Protein AF-D0N748-F1 (afdb_monomer_lite)

Organism: Phytophthora infestans (strain T30-4) (NCBI:txid403677)

Sequence (462 aa):
MNTQAAPCIEEVLAAFIPILERDAMCCHGLYGYVELLKLLVPAGLTLEQVLFDVVNGLHQTMCTTSNSDRQVCAVSLTSYLSDVISADESSLLSAIIFRAGVPLYAAAEKDVCSSLASTSLASGLVSGASIPYYAASCCVSGLSKLLQSLDTVMTHLSGSLVAELFTLITGRQDAVTKFTSLYPVIESCAFEASCTNPNFTLSSNTSCNAISDAVSNKTRSPSNIACKLVTLCDSNNVCSDVCEAGTASVNSWAADAITFQHRLSYGETLCFTQLPATHNSVITQARGYGNRDQLFNSMLNASNAGSYMRTSNQFLSLTDQLNLGARFLELDVHYFGSALRDAHCSNLGVGEDSSVEWTSDLAGCLPSFSGIRAEEQRLHNESLAEISAWLARHPDDFITDALLELYTSVFGDRLFTPSDFDTAGSDWNRFTLEDLIRQGKQVVLVSGSEANSLMFYSRERS

Radius of gyration: 26.95 Å; chains: 1; bounding box: 70×48×79 Å

Secondary structure (DSSP, 8-state):
-TTTHHHHHHHHHHHHHHHHTTT-TTTHHHHHHHHHHHTT--TT--HHHHHHHHHHHHHHHHH-EETTT--BTHHHHHHHHHHH--TT---HHHHIIIIIIHHHHTB-GGGHHHHTTTTEEEBSSSTT-EEE----GGGHHHHHHHHHHHHHHHHHHHSS-HHHHHHHHTT-TT-SS-----HHHHHH---SS-EE--S--PPPP--PPPPPGGGGGTS---SS-B--EEEEE-TT--EEEEEPTT--B--HHHHHHHHHHHHHHHTSBTTT----EETTTT-BGGGTTTTTHHHHHHHS-TT-TT------SBSS-HHHHHHTT--EE---EEEETTEEEE-----B---SSS---B-HHHHSS-S--SSS-GGGSPBHHHHHHHHHHHHHH-TT--EEE---SHHHHHHGGGEE-HHHHHHTTS-GGGSBHHHHHHTT--EEE----THHHHHHHGGGG-

Structure (mmCIF, N/CA/C/O backbone):
data_AF-D0N748-F1
#
_entry.id   AF-D0N748-F1
#
loop_
_atom_site.group_PDB
_atom_site.id
_atom_site.type_symbol
_atom_site.label_atom_id
_atom_site.label_alt_id
_atom_site.label_comp_id
_atom_site.label_asym_id
_atom_site.label_entity_id
_atom_site.label_seq_id
_atom_site.pdbx_PDB_ins_code
_atom_site.Cartn_x
_atom_site.Cartn_y
_atom_site.Cartn_z
_atom_site.occupancy
_atom_site.B_iso_or_equiv
_atom_site.auth_seq_id
_atom_site.auth_comp_id
_atom_site.auth_asym_id
_atom_site.auth_atom_id
_atom_site.pdbx_PDB_model_num
ATOM 1 N N . MET A 1 1 ? 22.342 14.271 -26.234 1.00 61.91 1 MET A N 1
ATOM 2 C CA . MET A 1 1 ? 22.687 13.669 -24.929 1.00 61.91 1 MET A CA 1
ATOM 3 C C . MET A 1 1 ? 24.143 13.201 -24.826 1.00 61.91 1 MET A C 1
ATOM 5 O O . MET A 1 1 ? 24.790 13.586 -23.866 1.00 61.91 1 MET A O 1
ATOM 9 N N . ASN A 1 2 ? 24.691 12.461 -25.804 1.00 62.94 2 ASN A N 1
ATOM 10 C CA . ASN A 1 2 ? 26.018 11.808 -25.714 1.00 62.94 2 ASN A CA 1
ATOM 11 C C . ASN A 1 2 ? 27.242 12.696 -25.412 1.00 62.94 2 ASN A C 1
ATOM 13 O O . ASN A 1 2 ? 28.186 12.214 -24.805 1.00 62.94 2 ASN A O 1
ATOM 17 N N . THR A 1 3 ? 27.276 13.949 -25.865 1.00 66.31 3 THR A N 1
ATOM 18 C CA . THR A 1 3 ? 28.507 14.768 -25.841 1.00 66.31 3 THR A CA 1
ATOM 19 C C . THR A 1 3 ? 28.448 15.973 -24.910 1.00 66.31 3 THR A C 1
ATOM 21 O O . THR A 1 3 ? 29.458 16.641 -24.728 1.00 66.31 3 THR A O 1
ATOM 24 N N . GLN A 1 4 ? 27.272 16.293 -24.366 1.00 69.44 4 GLN A N 1
ATOM 25 C CA . GLN A 1 4 ? 27.060 17.510 -23.574 1.00 69.44 4 GLN A CA 1
ATOM 26 C C . GLN A 1 4 ? 26.187 17.228 -22.356 1.00 69.44 4 GLN A C 1
ATOM 28 O O . GLN A 1 4 ? 26.639 17.402 -21.234 1.00 69.44 4 GLN A O 1
ATOM 33 N N . ALA A 1 5 ? 24.957 16.749 -22.567 1.00 70.88 5 ALA A N 1
ATOM 34 C CA . ALA A 1 5 ? 24.002 16.583 -21.472 1.00 70.88 5 ALA A CA 1
ATOM 35 C C . ALA A 1 5 ? 24.444 15.525 -20.454 1.00 70.88 5 ALA A C 1
ATOM 37 O O . ALA A 1 5 ? 24.429 15.807 -19.267 1.00 70.88 5 ALA A O 1
ATOM 38 N N . ALA A 1 6 ? 24.864 14.338 -20.898 1.00 69.75 6 ALA A N 1
ATOM 39 C CA . ALA A 1 6 ? 25.212 13.267 -19.971 1.00 69.75 6 ALA A CA 1
ATOM 40 C C . ALA A 1 6 ? 26.496 13.573 -19.158 1.00 69.75 6 ALA A C 1
ATOM 42 O O . ALA A 1 6 ? 26.416 13.510 -17.936 1.00 69.75 6 ALA A O 1
ATOM 43 N N . PRO A 1 7 ? 27.615 14.042 -19.753 1.00 73.56 7 PRO A N 1
ATOM 44 C CA . PRO A 1 7 ? 28.766 14.507 -18.966 1.00 73.56 7 PRO A CA 1
ATOM 45 C C . PRO A 1 7 ? 28.426 15.652 -17.998 1.00 73.56 7 PRO A C 1
ATOM 47 O O . PRO A 1 7 ? 28.882 15.665 -16.862 1.00 73.56 7 PRO A O 1
ATOM 50 N N . CYS A 1 8 ? 27.571 16.591 -18.423 1.00 76.88 8 CYS A N 1
ATOM 51 C CA . CYS A 1 8 ? 27.106 17.680 -17.563 1.00 76.88 8 CYS A CA 1
ATOM 52 C C . CYS A 1 8 ? 26.287 17.159 -16.372 1.00 76.88 8 CYS A C 1
ATOM 54 O O . CYS A 1 8 ? 26.480 17.622 -15.256 1.00 76.88 8 CYS A O 1
ATOM 56 N N . ILE A 1 9 ? 25.400 16.180 -16.581 1.00 77.81 9 ILE A N 1
ATOM 57 C CA . ILE A 1 9 ? 24.611 15.563 -15.505 1.00 77.81 9 ILE A CA 1
ATOM 58 C C . ILE A 1 9 ? 25.523 14.873 -14.483 1.00 77.81 9 ILE A C 1
ATOM 60 O O . ILE A 1 9 ? 25.298 15.050 -13.288 1.00 77.81 9 ILE A O 1
ATOM 64 N N . GLU A 1 10 ? 26.546 14.137 -14.935 1.00 77.94 10 GLU A N 1
ATOM 65 C CA . GLU A 1 10 ? 27.517 13.469 -14.052 1.00 77.94 10 GLU A CA 1
ATOM 66 C C . GLU A 1 10 ? 28.219 14.480 -13.137 1.00 77.94 10 GLU A C 1
ATOM 68 O O . GLU A 1 10 ? 28.202 14.339 -11.916 1.00 77.94 10 GLU A O 1
ATOM 73 N N . GLU A 1 11 ? 28.763 15.555 -13.717 1.00 79.06 11 GLU A N 1
ATOM 74 C CA . GLU A 1 11 ? 29.470 16.592 -12.960 1.00 79.06 11 GLU A CA 1
ATOM 75 C C . GLU A 1 11 ? 28.532 17.400 -12.050 1.00 79.06 11 GLU A C 1
ATOM 77 O O . GLU A 1 11 ? 28.864 17.679 -10.894 1.00 79.06 11 GLU A O 1
ATOM 82 N N . VAL A 1 12 ? 27.351 17.783 -12.551 1.00 81.12 12 VAL A N 1
ATOM 83 C CA . VAL A 1 12 ? 26.401 18.624 -11.812 1.00 81.12 12 VAL A CA 1
ATOM 84 C C . VAL A 1 12 ? 25.802 17.866 -10.637 1.00 81.12 12 VAL A C 1
ATOM 86 O O . VAL A 1 12 ? 25.794 18.408 -9.536 1.00 81.12 12 VAL A O 1
ATOM 89 N N . LEU A 1 13 ? 25.315 16.635 -10.822 1.00 80.06 13 LEU A N 1
ATOM 90 C CA . LEU A 1 13 ? 24.681 15.890 -9.729 1.00 80.06 13 LEU A CA 1
ATOM 91 C C . LEU A 1 13 ? 25.681 15.573 -8.613 1.00 80.06 13 LEU A C 1
ATOM 93 O O . LEU A 1 13 ? 25.371 15.823 -7.445 1.00 80.06 13 LEU A O 1
ATOM 97 N N . ALA A 1 14 ? 26.895 15.138 -8.968 1.00 77.88 14 ALA A N 1
ATOM 98 C CA . ALA A 1 14 ? 27.955 14.858 -8.002 1.00 77.88 14 ALA A CA 1
ATOM 99 C C . ALA A 1 14 ? 28.361 16.105 -7.191 1.00 77.88 14 ALA A C 1
ATOM 101 O O . ALA A 1 14 ? 28.663 16.007 -6.001 1.00 77.88 14 ALA A O 1
ATOM 102 N N . ALA A 1 15 ? 28.340 17.296 -7.801 1.00 79.94 15 ALA A N 1
ATOM 103 C CA . ALA A 1 15 ? 28.639 18.547 -7.106 1.00 79.94 15 ALA A CA 1
ATOM 104 C C . ALA A 1 15 ? 27.453 19.088 -6.288 1.00 79.94 15 ALA A C 1
ATOM 106 O O . ALA A 1 15 ? 27.652 19.676 -5.223 1.00 79.94 15 ALA A O 1
ATOM 107 N N . PHE A 1 16 ? 26.223 18.925 -6.780 1.00 78.69 16 PHE A N 1
ATOM 108 C CA . PHE A 1 16 ? 25.043 19.596 -6.235 1.00 78.69 16 PHE A CA 1
ATOM 109 C C . PHE A 1 16 ? 24.430 18.850 -5.048 1.00 78.69 16 PHE A C 1
ATOM 111 O O . PHE A 1 16 ? 24.062 19.494 -4.064 1.00 78.69 16 PHE A O 1
ATOM 118 N N . ILE A 1 17 ? 24.378 17.511 -5.086 1.00 80.38 17 ILE A N 1
ATOM 119 C CA . ILE A 1 17 ? 23.810 16.699 -3.993 1.00 80.38 17 ILE A CA 1
ATOM 120 C C . ILE A 1 17 ? 24.489 17.023 -2.645 1.00 80.38 17 ILE A C 1
ATOM 122 O O . ILE A 1 17 ? 23.774 17.417 -1.720 1.00 80.38 17 ILE A O 1
ATOM 126 N N . PRO A 1 18 ? 25.835 17.012 -2.516 1.00 80.38 18 PRO A N 1
ATOM 127 C CA . PRO A 1 18 ? 26.490 17.306 -1.239 1.00 80.38 18 PRO A CA 1
ATOM 128 C C . PRO A 1 18 ? 26.273 18.740 -0.740 1.00 80.38 18 PRO A C 1
ATOM 130 O O . PRO A 1 18 ? 26.395 19.005 0.456 1.00 80.38 18 PRO A O 1
ATOM 133 N N . ILE A 1 19 ? 26.004 19.694 -1.639 1.00 78.94 19 ILE A N 1
ATOM 134 C CA . ILE A 1 19 ? 25.705 21.085 -1.267 1.00 78.94 19 ILE A CA 1
ATOM 135 C C . ILE A 1 19 ? 24.312 21.166 -0.650 1.00 78.94 19 ILE A C 1
ATOM 137 O O . ILE A 1 19 ? 24.148 21.809 0.387 1.00 78.94 19 ILE A O 1
ATOM 141 N N . LEU A 1 20 ? 23.329 20.507 -1.264 1.00 78.69 20 LEU A N 1
ATOM 142 C CA . LEU A 1 20 ? 21.960 20.487 -0.761 1.00 78.69 20 LEU A CA 1
ATOM 143 C C . LEU A 1 20 ? 21.868 19.768 0.586 1.00 78.69 20 LEU A C 1
ATOM 145 O O . LEU A 1 20 ? 21.202 20.265 1.488 1.00 78.69 20 LEU A O 1
ATOM 149 N N . GLU A 1 21 ? 22.601 18.668 0.767 1.00 76.38 21 GLU A N 1
ATOM 150 C CA . GLU A 1 21 ? 22.618 17.897 2.019 1.00 76.38 21 GLU A CA 1
ATOM 151 C C . GLU A 1 21 ? 23.160 18.662 3.233 1.00 76.38 21 GLU A C 1
ATOM 153 O O . GLU A 1 21 ? 22.876 18.285 4.369 1.00 76.38 21 GLU A O 1
ATOM 158 N N . ARG A 1 22 ? 23.909 19.752 3.025 1.00 76.62 22 ARG A N 1
ATOM 159 C CA . ARG A 1 22 ? 24.396 20.607 4.123 1.00 76.62 22 ARG A CA 1
ATOM 160 C C . ARG A 1 22 ? 23.299 21.447 4.776 1.00 76.62 22 ARG A C 1
ATOM 162 O O . ARG A 1 22 ? 23.602 22.128 5.752 1.00 76.62 22 ARG A O 1
ATOM 169 N N . ASP A 1 23 ? 22.082 21.436 4.225 1.00 70.69 23 ASP A N 1
ATOM 170 C CA . ASP A 1 23 ? 20.922 22.199 4.700 1.00 70.69 23 ASP A CA 1
ATOM 171 C C . ASP A 1 23 ? 21.267 23.669 5.010 1.00 70.69 23 ASP A C 1
ATOM 173 O O . ASP A 1 23 ? 20.939 24.241 6.051 1.00 70.69 23 ASP A O 1
ATOM 177 N N . ALA A 1 24 ? 22.028 24.292 4.104 1.00 72.06 24 ALA A N 1
ATOM 178 C CA . ALA A 1 24 ? 22.364 25.700 4.235 1.00 72.06 24 ALA A CA 1
ATOM 179 C C . ALA A 1 24 ? 21.082 26.541 4.145 1.00 72.06 24 ALA A C 1
ATOM 181 O O . ALA A 1 24 ? 20.224 26.294 3.300 1.00 72.06 24 ALA A O 1
ATOM 182 N N . MET A 1 25 ? 20.982 27.596 4.958 1.00 73.00 25 MET A N 1
ATOM 183 C CA . MET A 1 25 ? 19.776 28.432 5.068 1.00 73.00 25 MET A CA 1
ATOM 184 C C . MET A 1 25 ? 19.271 28.989 3.720 1.00 73.00 25 MET A C 1
ATOM 186 O O . MET A 1 25 ? 18.076 29.205 3.551 1.00 73.00 25 MET A O 1
ATOM 190 N N . CYS A 1 26 ? 20.158 29.196 2.739 1.00 77.44 26 CYS A N 1
ATOM 191 C CA . CYS A 1 26 ? 19.792 29.641 1.390 1.00 77.44 26 CYS A CA 1
ATOM 192 C C . CYS A 1 26 ? 19.121 28.562 0.517 1.00 77.44 26 CYS A C 1
ATOM 194 O O . CYS A 1 26 ? 18.510 28.905 -0.492 1.00 77.44 26 CYS A O 1
ATOM 196 N N . CYS A 1 27 ? 19.222 27.283 0.887 1.00 72.44 27 CYS A N 1
ATOM 197 C CA . CYS A 1 27 ? 18.763 26.130 0.109 1.00 72.44 27 CYS A CA 1
ATOM 198 C C . CYS A 1 27 ? 17.832 25.192 0.896 1.00 72.44 27 CYS A C 1
ATOM 200 O O . CYS A 1 27 ? 17.521 24.114 0.401 1.00 72.44 27 CYS A O 1
ATOM 202 N N . HIS A 1 28 ? 17.346 25.592 2.075 1.00 73.75 28 HIS A N 1
ATOM 203 C CA . HIS A 1 28 ? 16.508 24.753 2.944 1.00 73.75 28 HIS A CA 1
ATOM 204 C C . HIS A 1 28 ? 15.275 24.157 2.232 1.00 73.75 28 HIS A C 1
ATOM 206 O O . HIS A 1 28 ? 14.940 22.989 2.408 1.00 73.75 28 HIS A O 1
ATOM 212 N N . GLY A 1 29 ? 14.630 24.924 1.341 1.00 71.50 29 GLY A N 1
ATOM 213 C CA . GLY A 1 29 ? 13.520 24.410 0.528 1.00 71.50 29 GLY A CA 1
ATOM 214 C C . GLY A 1 29 ? 13.937 23.303 -0.453 1.00 71.50 29 GLY A C 1
ATOM 215 O O . GLY A 1 29 ? 13.190 22.355 -0.660 1.00 71.50 29 GLY A O 1
ATOM 216 N N . LEU A 1 30 ? 15.146 23.387 -1.022 1.00 75.19 30 LEU A N 1
ATOM 217 C CA . LEU A 1 30 ? 15.705 22.363 -1.915 1.00 75.19 30 LEU A CA 1
ATOM 218 C C . LEU A 1 30 ? 16.166 21.119 -1.149 1.00 75.19 30 LEU A C 1
ATOM 220 O O . LEU A 1 30 ? 16.054 20.011 -1.667 1.00 75.19 30 LEU A O 1
ATOM 224 N N . TYR A 1 31 ? 16.629 21.293 0.089 1.00 76.31 31 TYR A N 1
ATOM 225 C CA . TYR A 1 31 ? 16.959 20.186 0.982 1.00 76.31 31 TYR A CA 1
ATOM 226 C C . TYR A 1 31 ? 15.746 19.270 1.220 1.00 76.31 31 TYR A C 1
ATOM 228 O O . TYR A 1 31 ? 15.879 18.052 1.126 1.00 76.31 31 TYR A O 1
ATOM 236 N N . GLY A 1 32 ? 14.547 19.836 1.406 1.00 73.62 32 GLY A N 1
ATOM 237 C CA . GLY A 1 32 ? 13.310 19.051 1.516 1.00 73.62 32 GLY A CA 1
ATOM 238 C C . GLY A 1 32 ? 13.054 18.137 0.308 1.00 73.62 32 GLY A C 1
ATOM 239 O O . GLY A 1 32 ? 12.709 16.971 0.482 1.00 73.62 32 GLY A O 1
ATOM 240 N N . TYR A 1 33 ? 13.296 18.618 -0.918 1.00 78.56 33 TYR A N 1
ATOM 241 C CA . TYR A 1 33 ? 13.175 17.791 -2.127 1.00 78.56 33 TYR A CA 1
ATOM 242 C C . TYR A 1 33 ? 14.229 16.682 -2.194 1.00 78.56 33 TYR A C 1
ATOM 244 O O . TYR A 1 33 ? 13.924 15.584 -2.649 1.00 78.56 33 TYR A O 1
ATOM 252 N N . VAL A 1 34 ? 15.454 16.933 -1.726 1.00 79.94 34 VAL A N 1
ATOM 253 C CA . VAL A 1 34 ? 16.491 15.891 -1.649 1.00 79.94 34 VAL A CA 1
ATOM 254 C C . VAL A 1 34 ? 16.111 14.808 -0.646 1.00 79.94 34 VAL A C 1
ATOM 256 O O . VAL A 1 34 ? 16.280 13.630 -0.944 1.00 79.94 34 VAL A O 1
ATOM 259 N N . GLU A 1 35 ? 15.552 15.175 0.508 1.00 78.25 35 GLU A N 1
ATOM 260 C CA . GLU A 1 35 ? 15.047 14.196 1.477 1.00 78.25 35 GLU A CA 1
ATOM 261 C C . GLU A 1 35 ? 13.890 13.368 0.895 1.00 78.25 35 GLU A C 1
ATOM 263 O O . GLU A 1 35 ? 13.864 12.157 1.090 1.00 78.25 35 GLU A O 1
ATOM 268 N N . LEU A 1 36 ? 12.997 13.967 0.096 1.00 79.69 36 LEU A N 1
ATOM 269 C CA . LEU A 1 36 ? 11.974 13.212 -0.642 1.00 79.69 36 LEU A CA 1
ATOM 270 C C . LEU A 1 36 ? 12.584 12.258 -1.677 1.00 79.69 36 LEU A C 1
ATOM 272 O O . LEU A 1 36 ? 12.169 11.107 -1.768 1.00 79.69 36 LEU A O 1
ATOM 276 N N . LEU A 1 37 ? 13.591 12.698 -2.436 1.00 82.88 37 LEU A N 1
ATOM 277 C CA . LEU A 1 37 ? 14.278 11.843 -3.407 1.00 82.88 37 LEU A CA 1
ATOM 278 C C . LEU A 1 37 ? 15.005 10.671 -2.737 1.00 82.88 37 LEU A C 1
ATOM 280 O O . LEU A 1 37 ? 15.065 9.585 -3.307 1.00 82.88 37 LEU A O 1
ATOM 284 N N . LYS A 1 38 ? 15.513 10.851 -1.514 1.00 84.19 38 LYS A N 1
ATOM 285 C CA . LYS A 1 38 ? 16.123 9.770 -0.724 1.00 84.19 38 LYS A CA 1
ATOM 286 C C . LYS A 1 38 ? 15.139 8.657 -0.364 1.00 84.19 38 LYS A C 1
ATOM 288 O O . LYS A 1 38 ? 15.577 7.524 -0.194 1.00 84.19 38 LYS A O 1
ATOM 293 N N . LEU A 1 39 ? 13.833 8.937 -0.314 1.00 83.00 39 LEU A N 1
ATOM 294 C CA . LEU A 1 39 ? 12.801 7.907 -0.126 1.00 83.00 39 LEU A CA 1
ATOM 295 C C . LEU A 1 39 ? 12.723 6.934 -1.310 1.00 83.00 39 LEU A C 1
ATOM 297 O O . LEU A 1 39 ? 12.222 5.827 -1.157 1.00 83.00 39 LEU A O 1
ATOM 301 N N . LEU A 1 40 ? 13.205 7.338 -2.489 1.00 87.12 40 LEU A N 1
ATOM 302 C CA . LEU A 1 40 ? 13.210 6.508 -3.693 1.00 87.12 40 LEU A CA 1
ATOM 303 C C . LEU A 1 40 ? 14.383 5.521 -3.722 1.00 87.12 40 LEU A C 1
ATOM 305 O O . LEU A 1 40 ? 14.451 4.717 -4.648 1.00 87.12 40 LEU A O 1
ATOM 309 N N . VAL A 1 41 ? 15.327 5.609 -2.777 1.00 88.12 41 VAL A N 1
ATOM 310 C CA . VAL A 1 41 ? 16.624 4.932 -2.867 1.00 88.12 41 VAL A CA 1
ATOM 311 C C . VAL A 1 41 ? 16.558 3.522 -2.280 1.00 88.12 41 VAL A C 1
ATOM 313 O O . VAL A 1 41 ? 16.482 3.377 -1.059 1.00 88.12 41 VAL A O 1
ATOM 316 N N . PRO A 1 42 ? 16.651 2.468 -3.114 1.00 87.75 42 PRO A N 1
ATOM 317 C CA . PRO A 1 42 ? 16.664 1.096 -2.637 1.00 87.75 42 PRO A CA 1
ATOM 318 C C . PRO A 1 42 ? 17.824 0.826 -1.680 1.00 87.75 42 PRO A C 1
ATOM 320 O O . PRO A 1 42 ? 18.909 1.401 -1.801 1.00 87.75 42 PRO A O 1
ATOM 323 N N . ALA A 1 43 ? 17.609 -0.109 -0.754 1.00 80.00 43 ALA A N 1
ATOM 324 C CA . ALA A 1 43 ? 18.628 -0.506 0.207 1.00 80.00 43 ALA A CA 1
ATOM 325 C C . ALA A 1 43 ? 19.921 -0.940 -0.505 1.00 80.00 43 ALA A C 1
ATOM 327 O O . ALA A 1 43 ? 19.904 -1.788 -1.396 1.00 80.00 43 ALA A O 1
ATOM 328 N N . GLY A 1 44 ? 21.048 -0.360 -0.086 1.00 79.88 44 GLY A N 1
ATOM 329 C CA . GLY A 1 44 ? 22.365 -0.635 -0.663 1.00 79.88 44 GLY A CA 1
ATOM 330 C C . GLY A 1 44 ? 22.753 0.249 -1.851 1.00 79.88 44 GLY A C 1
ATOM 331 O O . GLY A 1 44 ? 23.906 0.174 -2.270 1.00 79.88 44 GLY A O 1
ATOM 332 N N . LEU A 1 45 ? 21.854 1.105 -2.351 1.00 85.44 45 LEU A N 1
ATOM 333 C CA . LEU A 1 45 ? 22.155 2.085 -3.397 1.00 85.44 45 LEU A CA 1
ATOM 334 C C . LEU A 1 45 ? 22.320 3.501 -2.828 1.00 85.44 45 LEU A C 1
ATOM 336 O O . LEU A 1 45 ? 21.871 3.813 -1.725 1.00 85.44 45 LEU A O 1
ATOM 340 N N . THR A 1 46 ? 22.974 4.374 -3.592 1.00 86.06 46 THR A N 1
ATOM 341 C CA . THR A 1 46 ? 23.018 5.820 -3.336 1.00 86.06 46 THR A CA 1
ATOM 342 C C . THR A 1 46 ? 21.974 6.555 -4.179 1.00 86.06 46 THR A C 1
ATOM 344 O O . THR A 1 46 ? 21.529 6.061 -5.216 1.00 86.06 46 THR A O 1
ATOM 347 N N . LEU A 1 47 ? 21.600 7.774 -3.770 1.00 86.12 47 LEU A N 1
ATOM 348 C CA . LEU A 1 47 ? 20.717 8.627 -4.576 1.00 86.12 47 LEU A CA 1
ATOM 349 C C . LEU A 1 47 ? 21.293 8.876 -5.979 1.00 86.12 47 LEU A C 1
ATOM 351 O O . LEU A 1 47 ? 20.570 8.820 -6.969 1.00 86.12 47 LEU A O 1
ATOM 355 N N . GLU A 1 48 ? 22.602 9.104 -6.067 1.00 86.50 48 GLU A N 1
ATOM 356 C CA . GLU A 1 48 ? 23.309 9.286 -7.336 1.00 86.50 48 GLU A CA 1
ATOM 357 C C . GLU A 1 48 ? 23.176 8.057 -8.244 1.00 86.50 48 GLU A C 1
ATOM 359 O O . GLU A 1 48 ? 22.828 8.204 -9.412 1.00 86.50 48 GLU A O 1
ATOM 364 N N . GLN A 1 49 ? 23.366 6.849 -7.699 1.00 87.69 49 GLN A N 1
ATOM 365 C CA . GLN A 1 49 ? 23.212 5.595 -8.442 1.00 87.69 49 GLN A CA 1
ATOM 366 C C . GLN A 1 49 ? 21.815 5.448 -9.040 1.00 87.69 49 GLN A C 1
ATOM 368 O O . GLN A 1 49 ? 21.682 5.208 -10.235 1.00 87.69 49 GLN A O 1
ATOM 373 N N . VAL A 1 50 ? 20.774 5.666 -8.234 1.00 89.88 50 VAL A N 1
ATOM 374 C CA . VAL A 1 50 ? 19.381 5.548 -8.690 1.00 89.88 50 VAL A CA 1
ATOM 375 C C . VAL A 1 50 ? 19.076 6.540 -9.812 1.00 89.88 50 VAL A C 1
ATOM 377 O O . VAL A 1 50 ? 18.470 6.174 -10.821 1.00 89.88 50 VAL A O 1
ATOM 380 N N . LEU A 1 51 ? 19.527 7.791 -9.676 1.00 88.88 51 LEU A N 1
ATOM 381 C CA . LEU A 1 51 ? 19.353 8.804 -10.717 1.00 88.88 51 LEU A CA 1
ATOM 382 C C . LEU A 1 51 ? 20.128 8.442 -11.991 1.00 88.88 51 LEU A C 1
ATOM 384 O O . LEU A 1 51 ? 19.599 8.587 -13.095 1.00 88.88 51 LEU A O 1
ATOM 388 N N . PHE A 1 52 ? 21.359 7.949 -11.856 1.00 89.75 52 PHE A N 1
ATOM 389 C CA . PHE A 1 52 ? 22.185 7.543 -12.990 1.00 89.75 52 PHE A CA 1
ATOM 390 C C . PHE A 1 52 ? 21.595 6.349 -13.728 1.00 89.75 52 PHE A C 1
ATOM 392 O O . PHE A 1 52 ? 21.594 6.365 -14.955 1.00 89.75 52 PHE A O 1
ATOM 399 N N . ASP A 1 53 ? 21.048 5.359 -13.028 1.00 90.88 53 ASP A N 1
ATOM 400 C CA . ASP A 1 53 ? 20.421 4.188 -13.641 1.00 90.88 53 ASP A CA 1
ATOM 401 C C . ASP A 1 53 ? 19.208 4.584 -14.494 1.00 90.88 53 ASP A C 1
ATOM 403 O O . ASP A 1 53 ? 19.118 4.196 -15.663 1.00 90.88 53 ASP A O 1
ATOM 407 N N . VAL A 1 54 ? 18.330 5.449 -13.971 1.00 90.25 54 VAL A N 1
ATOM 408 C CA . VAL A 1 54 ? 17.174 5.971 -14.722 1.00 90.25 54 VAL A CA 1
ATOM 409 C C . VAL A 1 54 ? 17.625 6.784 -15.940 1.00 90.25 54 VAL A C 1
ATOM 411 O O . VAL A 1 54 ? 17.130 6.570 -17.052 1.00 90.25 54 VAL A O 1
ATOM 414 N N . VAL A 1 55 ? 18.593 7.692 -15.770 1.00 89.31 55 VAL A N 1
ATOM 415 C CA . VAL A 1 55 ? 19.111 8.511 -16.879 1.00 89.31 55 VAL A CA 1
ATOM 416 C C . VAL A 1 55 ? 19.810 7.641 -17.923 1.00 89.31 55 VAL A C 1
ATOM 418 O O . VAL A 1 55 ? 19.599 7.841 -19.119 1.00 89.31 55 VAL A O 1
ATOM 421 N N . ASN A 1 56 ? 20.591 6.645 -17.506 1.00 90.06 56 ASN A N 1
ATOM 422 C CA . ASN A 1 56 ? 21.258 5.700 -18.395 1.00 90.06 56 ASN A CA 1
ATOM 423 C C . ASN A 1 56 ? 20.248 4.860 -19.180 1.00 90.06 56 ASN A C 1
ATOM 425 O O . ASN A 1 56 ? 20.420 4.699 -20.389 1.00 90.06 56 ASN A O 1
ATOM 429 N N . GLY A 1 57 ? 19.186 4.366 -18.540 1.00 91.75 57 GLY A N 1
ATOM 430 C CA . GLY A 1 57 ? 18.105 3.643 -19.210 1.00 91.75 57 GLY A CA 1
ATOM 431 C C . GLY A 1 57 ? 17.396 4.505 -20.257 1.00 91.75 57 GLY A C 1
ATOM 432 O O . GLY A 1 57 ? 17.243 4.096 -21.412 1.00 91.75 57 GLY A O 1
ATOM 433 N N . LEU A 1 58 ? 17.033 5.743 -19.902 1.00 90.81 58 LEU A N 1
ATOM 434 C CA . LEU A 1 58 ? 16.417 6.690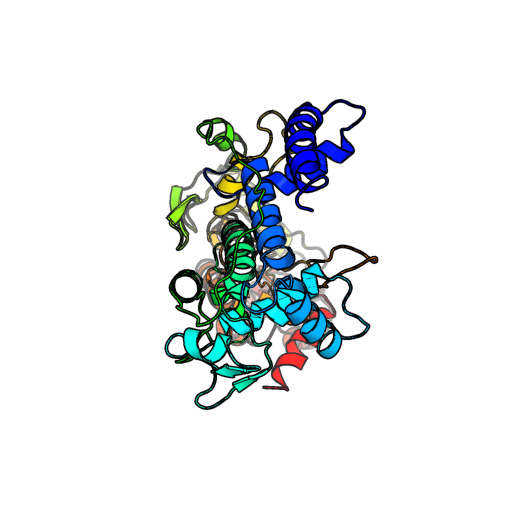 -20.837 1.00 90.81 58 LEU A CA 1
ATOM 435 C C . LEU A 1 58 ? 17.363 7.023 -21.995 1.00 90.81 58 LEU A C 1
ATOM 437 O O . LEU A 1 58 ? 16.967 7.050 -23.160 1.00 90.81 58 LEU A O 1
ATOM 441 N N . HIS A 1 59 ? 18.638 7.237 -21.696 1.00 89.38 59 HIS A N 1
ATOM 442 C CA . HIS A 1 59 ? 19.653 7.534 -22.693 1.00 89.38 59 HIS A CA 1
ATOM 443 C C . HIS A 1 59 ? 19.891 6.369 -23.646 1.00 89.38 59 HIS A C 1
ATOM 445 O O . HIS A 1 59 ? 19.948 6.579 -24.855 1.00 89.38 59 HIS A O 1
ATOM 451 N N . GLN A 1 60 ? 19.937 5.137 -23.147 1.00 91.25 60 GLN A N 1
ATOM 452 C CA . GLN A 1 60 ? 20.010 3.946 -23.990 1.00 91.25 60 GLN A CA 1
ATOM 453 C C . GLN A 1 60 ? 18.745 3.790 -24.841 1.00 91.25 60 GLN A C 1
ATOM 455 O O . GLN A 1 60 ? 18.856 3.533 -26.038 1.00 91.25 60 GLN A O 1
ATOM 460 N N . THR A 1 61 ? 17.559 4.037 -24.284 1.00 92.19 61 THR A N 1
ATOM 461 C CA . THR A 1 61 ? 16.295 4.038 -25.045 1.00 92.19 61 THR A CA 1
ATOM 462 C C . THR A 1 61 ? 16.346 5.028 -26.212 1.00 92.19 61 THR A C 1
ATOM 464 O O . THR A 1 61 ? 15.982 4.700 -27.341 1.00 92.19 61 THR A O 1
ATOM 467 N N . MET A 1 62 ? 16.850 6.238 -25.956 1.00 89.38 62 MET A N 1
ATOM 468 C CA . MET A 1 62 ? 16.776 7.343 -26.908 1.00 89.38 62 MET A CA 1
ATOM 469 C C . MET A 1 62 ? 17.964 7.441 -27.866 1.00 89.38 62 MET A C 1
ATOM 471 O O . MET A 1 62 ? 17.827 8.049 -28.920 1.00 89.38 62 MET A O 1
ATOM 475 N N . CYS A 1 63 ? 19.140 6.924 -27.506 1.00 89.50 63 CYS A N 1
ATOM 476 C CA . CYS A 1 63 ? 20.393 7.167 -28.235 1.00 89.50 63 CYS A CA 1
ATOM 477 C C . CYS A 1 63 ? 21.081 5.899 -28.757 1.00 89.50 63 CYS A C 1
ATOM 479 O O . CYS A 1 63 ? 22.123 6.018 -29.404 1.00 89.50 63 CYS A O 1
ATOM 481 N N . THR A 1 64 ? 20.526 4.707 -28.515 1.00 90.50 64 THR A N 1
ATOM 482 C CA . THR A 1 64 ? 21.002 3.477 -29.169 1.00 90.50 64 THR A CA 1
ATOM 483 C C . THR A 1 64 ? 20.820 3.593 -30.680 1.00 90.50 64 THR A C 1
ATOM 485 O O . THR A 1 64 ? 19.838 4.170 -31.151 1.00 90.50 64 THR A O 1
ATOM 488 N N . THR A 1 65 ? 21.775 3.078 -31.451 1.00 90.00 65 THR A N 1
ATOM 489 C CA . THR A 1 65 ? 21.746 3.141 -32.921 1.00 90.00 65 THR A CA 1
ATOM 490 C C . THR A 1 65 ? 21.645 1.749 -33.518 1.00 90.00 65 THR A C 1
ATOM 492 O O . THR A 1 65 ? 22.366 0.846 -33.097 1.00 90.00 65 THR A O 1
ATOM 495 N N . SER A 1 66 ? 20.755 1.573 -34.496 1.00 87.44 66 SER A N 1
ATOM 496 C CA . SER A 1 66 ? 20.672 0.331 -35.267 1.00 87.44 66 SER A CA 1
ATOM 497 C C . SER A 1 66 ? 21.682 0.353 -36.411 1.00 87.44 66 SER A C 1
ATOM 499 O O . SER A 1 66 ? 21.784 1.335 -37.150 1.00 87.44 66 SER A O 1
ATOM 501 N N . ASN A 1 67 ? 22.400 -0.750 -36.601 1.00 75.12 67 ASN A N 1
ATOM 502 C CA . ASN A 1 67 ? 23.377 -0.909 -37.672 1.00 75.12 67 ASN A CA 1
ATOM 503 C C . ASN A 1 67 ? 22.733 -1.121 -39.052 1.00 75.12 67 ASN A C 1
ATOM 505 O O . ASN A 1 67 ? 23.415 -0.897 -40.051 1.00 75.12 67 ASN A O 1
ATOM 509 N N . SER A 1 68 ? 21.452 -1.515 -39.123 1.00 63.72 68 SER A N 1
ATOM 510 C CA . SER A 1 68 ? 20.738 -1.689 -40.399 1.00 63.72 68 SER A CA 1
ATOM 511 C C . SER A 1 68 ? 20.640 -0.376 -41.181 1.00 63.72 68 SER A C 1
ATOM 513 O O . SER A 1 68 ? 20.847 -0.372 -42.389 1.00 63.72 68 SER A O 1
ATOM 515 N N . ASP A 1 69 ? 20.427 0.741 -40.472 1.00 61.34 69 ASP A N 1
ATOM 516 C CA . ASP A 1 69 ? 20.101 2.040 -41.083 1.00 61.34 69 ASP A CA 1
ATOM 517 C C . ASP A 1 69 ? 20.899 3.224 -40.506 1.00 61.34 69 ASP A C 1
ATOM 519 O O . ASP A 1 69 ? 20.687 4.372 -40.901 1.00 61.34 69 ASP A O 1
ATOM 523 N N . ARG A 1 70 ? 21.802 2.981 -39.538 1.00 68.50 70 ARG A N 1
ATOM 524 C CA . ARG A 1 70 ? 22.473 4.010 -38.705 1.00 68.50 70 ARG A CA 1
ATOM 525 C C . ARG A 1 70 ? 21.502 5.003 -38.054 1.00 68.50 70 ARG A C 1
ATOM 527 O O . ARG A 1 70 ? 21.904 6.093 -37.645 1.00 68.50 70 ARG A O 1
ATOM 534 N N . GLN A 1 71 ? 20.227 4.637 -37.964 1.00 82.25 71 GLN A N 1
ATOM 535 C CA . GLN A 1 71 ? 19.199 5.444 -37.336 1.00 82.25 71 GLN A CA 1
ATOM 536 C C . GLN A 1 71 ? 19.198 5.221 -35.832 1.00 82.25 71 GLN A C 1
ATOM 538 O O . GLN A 1 71 ? 19.522 4.144 -35.323 1.00 82.25 71 GLN A O 1
ATOM 543 N N . VAL A 1 72 ? 18.824 6.276 -35.121 1.00 88.44 72 VAL A N 1
ATOM 544 C CA . VAL A 1 72 ? 18.649 6.229 -33.678 1.00 88.44 72 VAL A CA 1
ATOM 545 C C . VAL A 1 72 ? 17.343 5.500 -33.376 1.00 88.44 72 VAL A C 1
ATOM 547 O O . VAL A 1 72 ? 16.308 5.818 -33.959 1.00 88.44 72 VAL A O 1
ATOM 550 N N . CYS A 1 73 ? 17.382 4.556 -32.442 1.00 88.06 73 CYS A N 1
ATOM 551 C CA . CYS A 1 73 ? 16.240 3.759 -31.997 1.00 88.06 73 CYS A CA 1
ATOM 552 C C . CYS A 1 73 ? 15.025 4.605 -31.584 1.00 88.06 73 CYS A C 1
ATOM 554 O O . CYS A 1 73 ? 13.883 4.181 -31.767 1.00 88.06 73 CYS A O 1
ATOM 556 N N . ALA A 1 74 ? 15.268 5.831 -31.107 1.00 90.00 74 ALA A N 1
ATOM 557 C CA . ALA A 1 74 ? 14.227 6.802 -30.804 1.00 90.00 74 ALA A CA 1
ATOM 558 C C . ALA A 1 74 ? 13.274 7.062 -31.975 1.00 90.00 74 ALA A C 1
ATOM 560 O O . ALA A 1 74 ? 12.103 7.274 -31.716 1.00 90.00 74 ALA A O 1
ATOM 561 N N . VAL A 1 75 ? 13.721 7.023 -33.236 1.00 89.69 75 VAL A N 1
ATOM 562 C CA . VAL A 1 75 ? 12.880 7.400 -34.389 1.00 89.69 75 VAL A CA 1
ATOM 563 C C . VAL A 1 75 ? 11.640 6.510 -34.494 1.00 89.69 75 VAL A C 1
ATOM 565 O O . VAL A 1 75 ? 10.520 7.016 -34.587 1.00 89.69 75 VAL A O 1
ATOM 568 N N . SER A 1 76 ? 11.829 5.189 -34.424 1.00 89.00 76 SER A N 1
ATOM 569 C CA . SER A 1 76 ? 10.719 4.227 -34.507 1.00 89.00 76 SER A CA 1
ATOM 570 C C . SER A 1 76 ? 9.802 4.322 -33.288 1.00 89.00 76 SER A C 1
ATOM 572 O O . SER A 1 76 ? 8.582 4.298 -33.434 1.00 89.00 76 SER A O 1
ATOM 574 N N . LEU A 1 77 ? 10.382 4.507 -32.098 1.00 92.44 77 LEU A N 1
ATOM 575 C CA . LEU A 1 77 ? 9.623 4.713 -30.866 1.00 92.44 77 LEU A CA 1
ATOM 576 C C . LEU A 1 77 ? 8.781 5.993 -30.937 1.00 92.44 77 LEU A C 1
ATOM 578 O O . LEU A 1 77 ? 7.589 5.951 -30.667 1.00 92.44 77 LEU A O 1
ATOM 582 N N . THR A 1 78 ? 9.364 7.124 -31.336 1.00 90.94 78 THR A N 1
ATOM 583 C CA . THR A 1 78 ? 8.648 8.404 -31.415 1.00 90.94 78 THR A CA 1
ATOM 584 C C . THR A 1 78 ? 7.561 8.396 -32.478 1.00 90.94 78 THR A C 1
ATOM 586 O O . THR A 1 78 ? 6.522 9.002 -32.256 1.00 90.94 78 THR A O 1
ATOM 589 N N . SER A 1 79 ? 7.773 7.692 -33.597 1.00 91.19 79 SER A N 1
ATOM 590 C CA . SER A 1 79 ? 6.738 7.517 -34.622 1.00 91.19 79 SER A CA 1
ATOM 591 C C . SER A 1 79 ? 5.564 6.696 -34.096 1.00 91.19 79 SER A C 1
ATOM 593 O O . SER A 1 79 ? 4.418 7.040 -34.342 1.00 91.19 79 SER A O 1
ATOM 595 N N . TYR A 1 80 ? 5.831 5.626 -33.349 1.00 92.50 80 TYR A N 1
ATOM 596 C CA . TYR A 1 80 ? 4.767 4.867 -32.698 1.00 92.50 80 TYR A CA 1
ATOM 597 C C . TYR A 1 80 ? 4.032 5.717 -31.661 1.00 92.50 80 TYR A C 1
ATOM 599 O O . TYR A 1 80 ? 2.807 5.766 -31.651 1.00 92.50 80 TYR A O 1
ATOM 607 N N . LEU A 1 81 ? 4.781 6.433 -30.821 1.00 91.69 81 LEU A N 1
ATOM 608 C CA . LEU A 1 81 ? 4.216 7.304 -29.800 1.00 91.69 81 LEU A CA 1
ATOM 609 C C . LEU A 1 81 ? 3.350 8.416 -30.405 1.00 91.69 81 LEU A C 1
ATOM 611 O O . LEU A 1 81 ? 2.286 8.680 -29.863 1.00 91.69 81 LEU A O 1
ATOM 615 N N . SER A 1 82 ? 3.722 9.016 -31.541 1.00 89.62 82 SER A N 1
ATOM 616 C CA . SER A 1 82 ? 2.873 10.025 -32.193 1.00 89.62 82 SER A CA 1
ATOM 617 C C . SER A 1 82 ? 1.517 9.488 -32.652 1.00 89.62 82 SER A C 1
ATOM 619 O O . SER A 1 82 ? 0.579 10.271 -32.770 1.00 89.62 82 SER A O 1
ATOM 621 N N . ASP A 1 83 ? 1.409 8.179 -32.885 1.00 87.62 83 ASP A N 1
ATOM 622 C CA . ASP A 1 83 ? 0.169 7.542 -33.332 1.00 87.62 83 ASP A CA 1
ATOM 623 C C . ASP A 1 83 ? -0.730 7.118 -32.160 1.00 87.62 83 ASP A C 1
ATOM 625 O O . ASP A 1 83 ? -1.948 7.033 -32.317 1.00 87.62 83 ASP A O 1
ATOM 629 N N . VAL A 1 84 ? -0.145 6.832 -30.988 1.00 85.56 84 VAL A N 1
ATOM 630 C CA . VAL A 1 84 ? -0.872 6.289 -29.822 1.00 85.56 84 VAL A CA 1
ATOM 631 C C . VAL A 1 84 ? -1.038 7.272 -28.663 1.00 85.56 84 VAL A C 1
ATOM 633 O O . VAL A 1 84 ? -1.813 6.997 -27.745 1.00 85.56 84 VAL A O 1
ATOM 636 N N . ILE A 1 85 ? -0.313 8.392 -28.674 1.00 85.88 85 ILE A N 1
ATOM 637 C CA . ILE A 1 85 ? -0.472 9.470 -27.697 1.00 85.88 85 ILE A CA 1
ATOM 638 C C . ILE A 1 85 ? -1.764 10.241 -27.991 1.00 85.88 85 ILE A C 1
ATOM 640 O O . ILE A 1 85 ? -2.039 10.632 -29.125 1.00 85.88 85 ILE A O 1
ATOM 644 N N . SER A 1 86 ? -2.541 10.500 -26.944 1.00 75.88 86 SER A N 1
ATOM 645 C CA . SER A 1 86 ? -3.699 11.388 -26.971 1.00 75.88 86 SER A CA 1
ATOM 646 C C . SER A 1 86 ? -3.316 12.819 -26.556 1.00 75.88 86 SER A C 1
ATOM 648 O O . SER A 1 86 ? -2.264 13.052 -25.966 1.00 75.88 86 SER A O 1
ATOM 650 N N . ALA A 1 87 ? -4.146 13.808 -26.906 1.00 72.12 87 ALA A N 1
ATOM 651 C CA . ALA A 1 87 ? -3.840 15.234 -26.701 1.00 72.12 87 ALA A CA 1
ATOM 652 C C . ALA A 1 87 ? -3.711 15.661 -25.221 1.00 72.12 87 ALA A C 1
ATOM 654 O O . ALA A 1 87 ? -3.246 16.762 -24.941 1.00 72.12 87 ALA A O 1
ATOM 655 N N . ASP A 1 88 ? -4.145 14.807 -24.300 1.00 69.88 88 ASP A N 1
ATOM 656 C CA . ASP A 1 88 ? -4.095 14.938 -22.843 1.00 69.88 88 ASP A CA 1
ATOM 657 C C . ASP A 1 88 ? -2.841 14.309 -22.208 1.00 69.88 88 ASP A C 1
ATOM 659 O O . ASP A 1 88 ? -2.603 14.491 -21.016 1.00 69.88 88 ASP A O 1
ATOM 663 N N . GLU A 1 89 ? -2.008 13.595 -22.972 1.00 68.25 89 GLU A N 1
ATOM 664 C CA . GLU A 1 89 ? -0.761 13.037 -22.446 1.00 68.25 89 GLU A CA 1
ATOM 665 C C . GLU A 1 89 ? 0.248 14.166 -22.180 1.00 68.25 89 GLU A C 1
ATOM 667 O O . GLU A 1 89 ? 0.708 14.867 -23.084 1.00 68.25 89 GLU A O 1
ATOM 672 N N . SER A 1 90 ? 0.606 14.336 -20.912 1.00 66.44 90 SER A N 1
ATOM 673 C CA . SER A 1 90 ? 1.315 15.522 -20.437 1.00 66.44 90 SER A CA 1
ATOM 674 C C . SER A 1 90 ? 2.839 15.463 -20.597 1.00 66.44 90 SER A C 1
ATOM 676 O O . SER A 1 90 ? 3.504 16.499 -20.602 1.00 66.44 90 SER A O 1
ATOM 678 N N . SER A 1 91 ? 3.429 14.272 -20.780 1.00 81.69 91 SER A N 1
ATOM 679 C CA . SER A 1 91 ? 4.881 14.140 -20.945 1.00 81.69 91 SER A CA 1
ATOM 680 C C . SER A 1 91 ? 5.315 12.981 -21.849 1.00 81.69 91 SER A C 1
ATOM 682 O O . SER A 1 91 ? 4.732 11.896 -21.847 1.00 81.69 91 SER A O 1
ATOM 684 N N . LEU A 1 92 ? 6.419 13.184 -22.582 1.00 82.00 92 LEU A N 1
ATOM 685 C CA . LEU A 1 92 ? 7.050 12.136 -23.394 1.00 82.00 92 LEU A CA 1
ATOM 686 C C . LEU A 1 92 ? 7.540 10.960 -22.536 1.00 82.00 92 LEU A C 1
ATOM 688 O O . LEU A 1 92 ? 7.475 9.816 -22.976 1.00 82.00 92 LEU A O 1
ATOM 692 N N . LEU A 1 93 ? 8.027 11.222 -21.319 1.00 84.00 93 LEU A N 1
ATOM 693 C CA . LEU A 1 93 ? 8.485 10.167 -20.413 1.00 84.00 93 LEU A CA 1
ATOM 694 C C . LEU A 1 93 ? 7.316 9.279 -19.969 1.00 84.00 93 LEU A C 1
ATOM 696 O O . LEU A 1 93 ? 7.437 8.057 -20.018 1.00 84.00 93 LEU A O 1
ATOM 700 N N . SER A 1 94 ? 6.179 9.888 -19.619 1.00 83.12 94 SER A N 1
ATOM 701 C CA . SER A 1 94 ? 4.932 9.174 -19.319 1.00 83.12 94 SER A CA 1
ATOM 702 C C . SER A 1 94 ? 4.519 8.307 -20.503 1.00 83.12 94 SER A C 1
ATOM 704 O O . SER A 1 94 ? 4.304 7.109 -20.336 1.00 83.12 94 SER A O 1
ATOM 706 N N . ALA A 1 95 ? 4.536 8.860 -21.718 1.00 86.31 95 ALA A N 1
ATOM 707 C CA . ALA A 1 95 ? 4.197 8.105 -22.915 1.00 86.31 95 ALA A CA 1
ATOM 708 C C . ALA A 1 95 ? 5.142 6.913 -23.156 1.00 86.31 95 ALA A C 1
ATOM 710 O O . ALA A 1 95 ? 4.685 5.813 -23.467 1.00 86.31 95 ALA A O 1
ATOM 711 N N . ILE A 1 96 ? 6.455 7.087 -22.970 1.00 90.19 96 ILE A N 1
ATOM 712 C CA . ILE A 1 96 ? 7.431 5.991 -23.081 1.00 90.19 96 ILE A CA 1
ATOM 713 C C . ILE A 1 96 ? 7.112 4.890 -22.060 1.00 90.19 96 ILE A C 1
ATOM 715 O O . ILE A 1 96 ? 7.036 3.718 -22.425 1.00 90.19 96 ILE A O 1
ATOM 719 N N . ILE A 1 97 ? 6.883 5.247 -20.796 1.00 88.44 97 ILE A N 1
ATOM 720 C CA . ILE A 1 97 ? 6.626 4.278 -19.723 1.00 88.44 97 ILE A CA 1
ATOM 721 C C . ILE A 1 97 ? 5.285 3.564 -19.936 1.00 88.44 97 ILE A C 1
ATOM 723 O O . ILE A 1 97 ? 5.223 2.335 -19.911 1.00 88.44 97 ILE A O 1
ATOM 727 N N . PHE A 1 98 ? 4.209 4.311 -20.182 1.00 86.69 98 PHE A N 1
ATOM 728 C CA . PHE A 1 98 ? 2.854 3.766 -20.185 1.00 86.69 98 PHE A CA 1
ATOM 729 C C . PHE A 1 98 ? 2.402 3.231 -21.547 1.00 86.69 98 PHE A C 1
ATOM 731 O O . PHE A 1 98 ? 1.718 2.212 -21.595 1.00 86.69 98 PHE A O 1
ATOM 738 N N . ARG A 1 99 ? 2.789 3.855 -22.667 1.00 89.06 99 ARG A N 1
ATOM 739 C CA . ARG A 1 99 ? 2.364 3.420 -24.015 1.00 89.06 99 ARG A CA 1
ATOM 740 C C . ARG A 1 99 ? 3.326 2.431 -24.658 1.00 89.06 99 ARG A C 1
ATOM 742 O O . ARG A 1 99 ? 2.878 1.566 -25.410 1.00 89.06 99 ARG A O 1
ATOM 749 N N . ALA A 1 100 ? 4.625 2.553 -24.386 1.00 91.94 100 ALA A N 1
ATOM 750 C CA . ALA A 1 100 ? 5.625 1.607 -24.880 1.00 91.94 100 ALA A CA 1
ATOM 751 C C . ALA A 1 100 ? 6.050 0.582 -23.813 1.00 91.94 100 ALA A C 1
ATOM 753 O O . ALA A 1 100 ? 6.263 -0.580 -24.136 1.00 91.94 100 ALA A O 1
ATOM 754 N N . GLY A 1 101 ? 6.123 0.957 -22.535 1.00 93.25 101 GLY A N 1
ATOM 755 C CA . GLY A 1 101 ? 6.559 0.035 -21.485 1.00 93.25 101 GLY A CA 1
ATOM 756 C C . GLY A 1 101 ? 5.507 -0.988 -21.051 1.00 93.25 101 GLY A C 1
ATOM 757 O O . GLY A 1 101 ? 5.792 -2.183 -21.045 1.00 93.25 101 GLY A O 1
ATOM 758 N N . VAL A 1 102 ? 4.283 -0.554 -20.725 1.00 91.12 102 VAL A N 1
ATOM 759 C CA . VAL A 1 102 ? 3.202 -1.443 -20.229 1.00 91.12 102 VAL A CA 1
ATOM 760 C C . VAL A 1 102 ? 2.951 -2.668 -21.124 1.00 91.12 102 VAL A C 1
ATOM 762 O O . VAL A 1 102 ? 2.855 -3.771 -20.577 1.00 91.12 102 VAL A O 1
ATOM 765 N N . PRO A 1 103 ? 2.899 -2.552 -22.471 1.00 94.56 103 PRO A N 1
ATOM 766 C CA . PRO A 1 103 ? 2.743 -3.711 -23.350 1.00 94.56 103 PRO A CA 1
ATOM 767 C C . PRO A 1 103 ? 3.768 -4.831 -23.125 1.00 94.56 103 PRO A C 1
ATOM 769 O O . PRO A 1 103 ? 3.419 -6.001 -23.280 1.00 94.56 103 PRO A O 1
ATOM 772 N N . LEU A 1 104 ? 5.002 -4.506 -22.719 1.00 95.94 104 LEU A N 1
ATOM 773 C CA . LEU A 1 104 ? 6.048 -5.502 -22.468 1.00 95.94 104 LEU A CA 1
ATOM 774 C C . LEU A 1 104 ? 5.732 -6.394 -21.261 1.00 95.94 104 LEU A C 1
ATOM 776 O O . LEU A 1 104 ? 6.082 -7.571 -21.282 1.00 95.94 104 LEU A O 1
ATOM 780 N N . TYR A 1 105 ? 5.013 -5.885 -20.256 1.00 95.62 105 TYR A N 1
ATOM 781 C CA . TYR A 1 105 ? 4.579 -6.685 -19.103 1.00 95.62 105 TYR A CA 1
ATOM 782 C C . TYR A 1 105 ? 3.410 -7.624 -19.425 1.00 95.62 105 TYR A C 1
ATOM 784 O O . TYR A 1 105 ? 3.157 -8.590 -18.706 1.00 95.62 105 TYR A O 1
ATOM 792 N N . ALA A 1 106 ? 2.666 -7.319 -20.490 1.00 94.81 106 ALA A N 1
ATOM 793 C CA . ALA A 1 106 ? 1.540 -8.112 -20.973 1.00 94.81 106 ALA A CA 1
ATOM 794 C C . ALA A 1 106 ? 1.940 -9.100 -22.083 1.00 94.81 106 ALA A C 1
ATOM 796 O O . ALA A 1 106 ? 1.084 -9.846 -22.570 1.00 94.81 106 ALA A O 1
ATOM 797 N N . ALA A 1 107 ? 3.204 -9.086 -22.516 1.00 95.12 107 ALA A N 1
ATOM 798 C CA . ALA A 1 107 ? 3.696 -9.909 -23.610 1.00 95.12 107 ALA A CA 1
ATOM 799 C C . ALA A 1 107 ? 3.832 -11.387 -23.207 1.00 95.12 107 ALA A C 1
ATOM 801 O O . ALA A 1 107 ? 4.093 -11.731 -22.055 1.00 95.12 107 ALA A O 1
ATOM 802 N N . ALA A 1 108 ? 3.656 -12.282 -24.177 1.00 95.00 108 ALA A N 1
ATOM 803 C CA . ALA A 1 108 ? 3.859 -13.710 -23.984 1.00 95.00 108 ALA A CA 1
ATOM 804 C C . ALA A 1 108 ? 5.356 -14.040 -23.999 1.00 95.00 108 ALA A C 1
ATOM 806 O O . ALA A 1 108 ? 6.001 -13.922 -25.038 1.00 95.00 108 ALA A O 1
ATOM 807 N N . GLU A 1 109 ? 5.891 -14.523 -22.876 1.00 94.31 109 GLU A N 1
ATOM 808 C CA . GLU A 1 109 ? 7.315 -14.863 -22.715 1.00 94.31 109 GLU A CA 1
ATOM 809 C C . GLU A 1 109 ? 7.863 -15.728 -23.861 1.00 94.31 109 GLU A C 1
ATOM 811 O O . GLU A 1 109 ? 8.878 -15.395 -24.466 1.00 94.31 109 GLU A O 1
ATOM 816 N N . LYS A 1 110 ? 7.150 -16.803 -24.220 1.00 92.69 110 LYS A N 1
ATOM 817 C CA . LYS A 1 110 ? 7.573 -17.756 -25.261 1.00 92.69 110 LYS A CA 1
ATOM 818 C C . LYS A 1 110 ? 7.697 -17.148 -26.668 1.00 92.69 110 LYS A C 1
ATOM 820 O O . LYS A 1 110 ? 8.413 -17.700 -27.497 1.00 92.69 110 LYS A O 1
ATOM 825 N N . ASP A 1 111 ? 6.999 -16.043 -26.929 1.00 93.75 111 ASP A N 1
ATOM 826 C CA . ASP A 1 111 ? 6.902 -15.404 -28.245 1.00 93.75 111 ASP A CA 1
ATOM 827 C C . ASP A 1 111 ? 7.510 -13.988 -28.240 1.00 93.75 111 ASP A C 1
ATOM 829 O O . ASP A 1 111 ? 7.486 -13.303 -29.265 1.00 93.75 111 ASP A O 1
ATOM 833 N N . VAL A 1 112 ? 8.046 -13.512 -27.106 1.00 94.88 112 VAL A N 1
ATOM 834 C CA . VAL A 1 112 ? 8.436 -12.102 -26.946 1.00 94.88 112 VAL A CA 1
ATOM 835 C C . VAL A 1 112 ? 9.548 -11.710 -27.920 1.00 94.88 112 VAL A C 1
ATOM 837 O O . VAL A 1 112 ? 9.426 -10.698 -28.604 1.00 94.88 112 VAL A O 1
ATOM 840 N N . CYS A 1 113 ? 10.585 -12.540 -28.080 1.00 95.19 113 CYS A N 1
ATOM 841 C CA . CYS A 1 113 ? 11.717 -12.223 -28.955 1.00 95.19 113 CYS A CA 1
ATOM 842 C C . CYS A 1 113 ? 11.318 -12.117 -30.433 1.00 95.19 113 CYS A C 1
ATOM 844 O O . CYS A 1 113 ? 11.742 -11.186 -31.115 1.00 95.19 113 CYS A O 1
ATOM 846 N N . SER A 1 114 ? 10.490 -13.041 -30.931 1.00 94.00 114 SER A N 1
ATOM 847 C CA . SER A 1 114 ? 10.008 -12.996 -32.316 1.00 94.00 114 SER A CA 1
ATOM 848 C C . SER A 1 114 ? 9.016 -11.851 -32.529 1.00 94.00 114 SER A C 1
ATOM 850 O O . SER A 1 114 ? 9.048 -11.196 -33.570 1.00 94.00 114 SER A O 1
ATOM 852 N N . SER A 1 115 ? 8.181 -11.558 -31.529 1.00 94.75 115 SER A N 1
ATOM 853 C CA . SER A 1 115 ? 7.181 -10.490 -31.607 1.00 94.75 115 SER A CA 1
ATOM 854 C C . SER A 1 115 ? 7.800 -9.091 -31.601 1.00 94.75 115 SER A C 1
ATOM 856 O O . SER A 1 115 ? 7.295 -8.198 -32.278 1.00 94.75 115 SER A O 1
ATOM 858 N N . LEU A 1 116 ? 8.920 -8.898 -30.896 1.00 95.00 116 LEU A N 1
ATOM 859 C CA . LEU A 1 116 ? 9.624 -7.614 -30.799 1.00 95.00 116 LEU A CA 1
ATOM 860 C C . LEU A 1 116 ? 10.165 -7.102 -32.140 1.00 95.00 116 LEU A C 1
ATOM 862 O O . LEU A 1 116 ? 10.386 -5.903 -32.282 1.00 95.00 116 LEU A O 1
ATOM 866 N N . ALA A 1 117 ? 10.363 -7.972 -33.132 1.00 91.81 117 ALA A N 1
ATOM 867 C CA . ALA A 1 117 ? 10.747 -7.576 -34.488 1.00 91.81 117 ALA A CA 1
ATOM 868 C C . ALA A 1 117 ? 9.548 -7.171 -35.373 1.00 91.81 117 ALA A C 1
ATOM 870 O O . ALA A 1 117 ? 9.733 -6.819 -36.536 1.00 91.81 117 ALA A O 1
ATOM 871 N N . SER A 1 118 ? 8.323 -7.221 -34.845 1.00 92.12 118 SER A N 1
ATOM 872 C CA . SER A 1 118 ? 7.085 -6.940 -35.574 1.00 92.12 118 SER A CA 1
ATOM 873 C C . SER A 1 118 ? 6.338 -5.737 -34.992 1.00 92.12 118 SER A C 1
ATOM 875 O O . SER A 1 118 ? 6.648 -5.260 -33.905 1.00 92.12 118 SER A O 1
ATOM 877 N N . THR A 1 119 ? 5.314 -5.248 -35.690 1.00 93.62 119 THR A N 1
ATOM 878 C CA . THR A 1 119 ? 4.456 -4.139 -35.225 1.00 93.62 119 THR A CA 1
ATOM 879 C C . THR A 1 119 ? 3.356 -4.596 -34.254 1.00 93.62 119 THR A C 1
ATOM 881 O O . THR A 1 119 ? 2.293 -3.981 -34.156 1.00 93.62 119 THR A O 1
ATOM 884 N N . SER A 1 120 ? 3.560 -5.723 -33.571 1.00 94.56 120 SER A N 1
ATOM 885 C CA . SER A 1 120 ? 2.619 -6.258 -32.588 1.00 94.56 120 SER A CA 1
ATOM 886 C C . SER A 1 120 ? 3.298 -7.214 -31.610 1.00 94.56 120 SER A C 1
ATOM 888 O O . SER A 1 120 ? 4.168 -7.986 -31.999 1.00 94.56 120 SER A O 1
ATOM 890 N N . LEU A 1 121 ? 2.858 -7.230 -30.356 1.00 95.25 121 LEU A N 1
ATOM 891 C CA . LEU A 1 121 ? 3.294 -8.201 -29.353 1.00 95.25 121 LEU A CA 1
ATOM 892 C C . LEU A 1 121 ? 2.254 -9.306 -29.184 1.00 95.25 121 LEU A C 1
ATOM 894 O O . LEU A 1 121 ? 1.070 -9.017 -29.029 1.00 95.25 121 LEU A O 1
ATOM 898 N N . ALA A 1 122 ? 2.673 -10.571 -29.161 1.00 95.69 122 ALA A N 1
ATOM 899 C CA . ALA A 1 122 ? 1.794 -11.647 -28.713 1.00 95.69 122 ALA A CA 1
ATOM 900 C C . ALA A 1 122 ? 1.392 -11.414 -27.246 1.00 95.69 122 ALA A C 1
ATOM 902 O O . ALA A 1 122 ? 2.251 -11.178 -26.395 1.00 95.69 122 ALA A O 1
ATOM 903 N N . SER A 1 123 ? 0.095 -11.474 -26.936 1.00 95.19 123 SER A N 1
ATOM 904 C CA . SER A 1 123 ? -0.392 -11.267 -25.571 1.00 95.19 123 SER A CA 1
ATOM 905 C C . SER A 1 123 ? -0.207 -12.523 -24.719 1.00 95.19 123 SER A C 1
ATOM 907 O O . SER A 1 123 ? -0.680 -13.605 -25.065 1.00 95.19 123 SER A O 1
ATOM 909 N N . GLY A 1 124 ? 0.428 -12.365 -23.559 1.00 93.38 124 GLY A N 1
ATOM 910 C CA . GLY A 1 124 ? 0.467 -13.371 -22.499 1.00 93.38 124 GLY A CA 1
ATOM 911 C C . GLY A 1 124 ? -0.822 -13.416 -21.675 1.00 93.38 124 GLY A C 1
ATOM 912 O O . GLY A 1 124 ? -1.087 -14.408 -21.002 1.00 93.38 124 GLY A O 1
ATOM 913 N N . LEU A 1 125 ? -1.654 -12.372 -21.747 1.00 93.00 125 LEU A N 1
ATOM 914 C CA . LEU A 1 125 ? -2.881 -12.244 -20.956 1.00 93.00 125 LEU A CA 1
ATOM 915 C C . LEU A 1 125 ? -4.097 -12.887 -21.630 1.00 93.00 125 LEU A C 1
ATOM 917 O O . LEU A 1 125 ? -4.975 -13.405 -20.934 1.00 93.00 125 LEU A O 1
ATOM 921 N N . VAL A 1 126 ? -4.153 -12.862 -22.966 1.00 91.81 126 VAL A N 1
ATOM 922 C CA . VAL A 1 126 ? -5.255 -13.410 -23.768 1.00 91.81 126 VAL A CA 1
ATOM 923 C C . VAL A 1 126 ? -4.686 -14.257 -24.902 1.00 91.81 126 VAL A C 1
ATOM 925 O O . VAL A 1 126 ? -3.987 -13.759 -25.781 1.00 91.81 126 VAL A O 1
ATOM 928 N N . SER A 1 127 ? -5.002 -15.554 -24.893 1.00 88.94 127 SER A N 1
ATOM 929 C CA . SER A 1 127 ? -4.497 -16.496 -25.897 1.00 88.94 127 SER A CA 1
ATOM 930 C C . SER A 1 127 ? -4.924 -16.095 -27.312 1.00 88.94 127 SER A C 1
ATOM 932 O O . SER A 1 127 ? -6.101 -15.841 -27.559 1.00 88.94 127 SER A O 1
ATOM 934 N N . GLY A 1 128 ? -3.963 -16.044 -28.239 1.00 87.94 128 GLY A N 1
ATOM 935 C CA . GLY A 1 128 ? -4.202 -15.690 -29.641 1.00 87.94 128 GLY A CA 1
ATOM 936 C C . GLY A 1 128 ? -4.426 -14.198 -29.906 1.00 87.94 128 GLY A C 1
ATOM 937 O O . GLY A 1 128 ? -4.624 -13.827 -31.059 1.00 87.94 128 GLY A O 1
ATOM 938 N N . ALA A 1 129 ? -4.383 -13.341 -28.880 1.00 93.69 129 ALA A N 1
ATOM 939 C CA . ALA A 1 129 ? -4.478 -11.897 -29.052 1.00 93.69 129 ALA A CA 1
ATOM 940 C C . ALA A 1 129 ? -3.106 -11.265 -29.332 1.00 93.69 129 ALA A C 1
ATOM 942 O O . ALA A 1 129 ? -2.071 -11.735 -28.852 1.00 93.69 129 ALA A O 1
ATOM 943 N N . SER A 1 130 ? -3.118 -10.155 -30.067 1.00 94.06 130 SER A N 1
ATOM 944 C CA . SER A 1 130 ? -1.947 -9.325 -30.347 1.00 94.06 130 SER A CA 1
ATOM 945 C C . SER A 1 130 ? -2.152 -7.909 -29.814 1.00 94.06 130 SER A C 1
ATOM 947 O O . SER A 1 130 ? -3.219 -7.325 -30.000 1.00 94.06 130 SER A O 1
ATOM 949 N N . ILE A 1 131 ? -1.123 -7.345 -29.195 1.00 94.19 131 ILE A N 1
ATOM 950 C CA . ILE A 1 131 ? -1.091 -5.983 -28.666 1.00 94.19 131 ILE A CA 1
ATOM 951 C C . ILE A 1 131 ? -0.388 -5.100 -29.707 1.00 94.19 131 ILE A C 1
ATOM 953 O O . ILE A 1 131 ? 0.722 -5.451 -30.112 1.00 94.19 131 ILE A O 1
ATOM 957 N N . PRO A 1 132 ? -0.984 -3.984 -30.166 1.00 93.62 132 PRO A N 1
ATOM 958 C CA . PRO A 1 132 ? -0.298 -3.042 -31.046 1.00 93.62 132 PRO A CA 1
ATOM 959 C C . PRO A 1 132 ? 1.027 -2.579 -30.438 1.00 93.62 132 PRO A C 1
ATOM 961 O O . PRO A 1 132 ? 1.091 -2.257 -29.252 1.00 93.62 132 PRO A O 1
ATOM 964 N N . TYR A 1 133 ? 2.086 -2.578 -31.242 1.00 94.62 133 TYR A N 1
ATOM 965 C CA . TYR A 1 133 ? 3.418 -2.186 -30.794 1.00 94.62 133 TYR A CA 1
ATOM 966 C C . TYR A 1 133 ? 4.266 -1.720 -31.980 1.00 94.62 133 TYR A C 1
ATOM 968 O O . TYR A 1 133 ? 3.821 -1.746 -33.126 1.00 94.62 133 TYR A O 1
ATOM 976 N N . TYR A 1 134 ? 5.504 -1.314 -31.727 1.00 93.38 134 TYR A N 1
ATOM 977 C CA . TYR A 1 134 ? 6.463 -1.006 -32.784 1.00 93.38 134 TYR A CA 1
ATOM 978 C C . TYR A 1 134 ? 7.479 -2.136 -32.936 1.00 93.38 134 TYR A C 1
ATOM 980 O O . TYR A 1 134 ? 7.760 -2.860 -31.983 1.00 93.38 134 TYR A O 1
ATOM 988 N N . ALA A 1 135 ? 8.058 -2.264 -34.131 1.00 91.31 135 ALA A N 1
ATOM 989 C CA . ALA A 1 135 ? 9.136 -3.212 -34.399 1.00 91.31 135 ALA A CA 1
ATOM 990 C C . ALA A 1 135 ? 10.426 -2.754 -33.699 1.00 91.31 135 ALA A C 1
ATOM 992 O O . ALA A 1 135 ? 11.317 -2.162 -34.305 1.00 91.31 135 ALA A O 1
ATOM 993 N N . ALA A 1 136 ? 10.495 -2.981 -32.391 1.00 91.00 136 ALA A N 1
ATOM 994 C CA . ALA A 1 136 ? 11.584 -2.531 -31.545 1.00 91.00 136 ALA A CA 1
ATOM 995 C C . ALA A 1 136 ? 12.896 -3.262 -31.856 1.00 91.00 136 ALA A C 1
ATOM 997 O O . ALA A 1 136 ? 13.956 -2.642 -31.849 1.00 91.00 136 ALA A O 1
ATOM 998 N N . SER A 1 137 ? 12.848 -4.562 -32.161 1.00 92.25 137 SER A N 1
ATOM 999 C CA . SER A 1 137 ? 14.039 -5.386 -32.400 1.00 92.25 137 SER A CA 1
ATOM 1000 C C . SER A 1 137 ? 15.081 -5.165 -31.283 1.00 92.25 137 SER A C 1
ATOM 1002 O O . SER A 1 137 ? 14.715 -5.005 -30.118 1.00 92.25 137 SER A O 1
ATOM 1004 N N . CYS A 1 138 ? 16.369 -5.061 -31.612 1.00 91.81 138 CYS A N 1
ATOM 1005 C CA . CYS A 1 138 ? 17.436 -4.788 -30.647 1.00 91.81 138 CYS A CA 1
ATOM 1006 C C . CYS A 1 138 ? 17.299 -3.449 -29.885 1.00 91.81 138 CYS A C 1
ATOM 1008 O O . CYS A 1 138 ? 17.916 -3.286 -28.827 1.00 91.81 138 CYS A O 1
ATOM 1010 N N . CYS A 1 139 ? 16.473 -2.505 -30.361 1.00 91.56 139 CYS A N 1
ATOM 1011 C CA . CYS A 1 139 ? 16.245 -1.217 -29.699 1.00 91.56 139 CYS A CA 1
ATOM 1012 C C . CYS A 1 139 ? 15.458 -1.331 -28.388 1.00 91.56 139 CYS A C 1
ATOM 1014 O O . CYS A 1 139 ? 15.503 -0.411 -27.573 1.00 91.56 139 CYS A O 1
ATOM 1016 N N . VAL A 1 140 ? 14.755 -2.445 -28.156 1.00 94.38 140 VAL A N 1
ATOM 1017 C CA . VAL A 1 140 ? 14.020 -2.668 -26.901 1.00 94.38 140 VAL A CA 1
ATOM 1018 C C . VAL A 1 140 ? 14.949 -2.746 -25.685 1.00 94.38 140 VAL A C 1
ATOM 1020 O O . VAL A 1 140 ? 14.518 -2.467 -24.574 1.00 94.38 140 VAL A O 1
ATOM 1023 N N . SER A 1 141 ? 16.226 -3.092 -25.876 1.00 91.31 141 SER A N 1
ATOM 1024 C CA . SER A 1 141 ? 17.193 -3.284 -24.786 1.00 91.31 141 SER A CA 1
ATOM 1025 C C . SER A 1 141 ? 17.341 -2.046 -23.893 1.00 91.31 141 SER A C 1
ATOM 1027 O O . SER A 1 141 ? 17.363 -2.165 -22.670 1.00 91.31 141 SER A O 1
ATOM 1029 N N . GLY A 1 142 ? 17.366 -0.848 -24.488 1.00 92.12 142 GLY A N 1
ATOM 1030 C CA . GLY A 1 142 ? 17.393 0.411 -23.741 1.00 92.12 142 GLY A CA 1
ATOM 1031 C C . GLY A 1 142 ? 16.121 0.635 -22.921 1.00 92.12 142 GLY A C 1
ATOM 1032 O O . GLY A 1 142 ? 16.209 0.970 -21.740 1.00 92.12 142 GLY A O 1
ATOM 1033 N N . LEU A 1 143 ? 14.950 0.384 -23.522 1.00 94.81 143 LEU A N 1
ATOM 1034 C CA . LEU A 1 143 ? 13.656 0.512 -22.842 1.00 94.81 143 LEU A CA 1
ATOM 1035 C C . LEU A 1 143 ? 13.529 -0.502 -21.699 1.00 94.81 143 LEU A C 1
ATOM 1037 O O . LEU A 1 143 ? 13.095 -0.144 -20.612 1.00 94.81 143 LEU A O 1
ATOM 1041 N N . SER A 1 144 ? 13.969 -1.743 -21.917 1.00 95.19 144 SER A N 1
ATOM 1042 C CA . SER A 1 144 ? 13.994 -2.800 -20.903 1.00 95.19 144 SER A CA 1
ATOM 1043 C C . SER A 1 144 ? 14.785 -2.374 -19.667 1.00 95.19 144 SER A C 1
ATOM 1045 O O . SER A 1 144 ? 14.297 -2.522 -18.551 1.00 95.19 144 SER A O 1
ATOM 1047 N N . LYS A 1 145 ? 15.965 -1.773 -19.852 1.00 93.62 145 LYS A N 1
ATOM 1048 C CA . LYS A 1 145 ? 16.781 -1.271 -18.738 1.00 93.62 145 LYS A CA 1
ATOM 1049 C C . LYS A 1 145 ? 16.148 -0.087 -18.022 1.00 93.62 145 LYS A C 1
ATOM 1051 O O . LYS A 1 145 ? 16.167 -0.055 -16.799 1.00 93.62 145 LYS A O 1
ATOM 1056 N N . LEU A 1 146 ? 15.553 0.857 -18.759 1.00 94.56 146 LEU A N 1
ATOM 1057 C CA . LEU A 1 146 ? 14.798 1.955 -18.146 1.00 94.56 146 LEU A CA 1
ATOM 1058 C C . LEU A 1 146 ? 13.675 1.415 -17.253 1.00 94.56 146 LEU A C 1
ATOM 1060 O O . LEU A 1 146 ? 13.546 1.834 -16.105 1.00 94.56 146 LEU A O 1
ATOM 1064 N N . LEU A 1 147 ? 12.885 0.472 -17.768 1.00 95.50 147 LEU A N 1
ATOM 1065 C CA . LEU A 1 147 ? 11.797 -0.144 -17.015 1.00 95.50 147 LEU A CA 1
ATOM 1066 C C . LEU A 1 147 ? 12.319 -0.915 -15.804 1.00 95.50 147 LEU A C 1
ATOM 1068 O O . LEU A 1 147 ? 11.758 -0.759 -14.732 1.00 95.50 147 LEU A O 1
ATOM 1072 N N . GLN A 1 148 ? 13.420 -1.654 -15.933 1.00 95.25 148 GLN A N 1
ATOM 1073 C CA . GLN A 1 148 ? 14.045 -2.360 -14.814 1.00 95.25 148 GLN A CA 1
ATOM 1074 C C . GLN A 1 148 ? 14.506 -1.408 -13.695 1.00 95.25 148 GLN A C 1
ATOM 1076 O O . GLN A 1 148 ? 14.293 -1.696 -12.514 1.00 95.25 148 GLN A O 1
ATOM 1081 N N . SER A 1 149 ? 15.103 -0.261 -14.036 1.00 93.75 149 SER A N 1
ATOM 1082 C CA . SER A 1 149 ? 15.486 0.758 -13.050 1.00 93.75 149 SER A CA 1
ATOM 1083 C C . SER A 1 149 ? 14.262 1.335 -12.333 1.00 93.75 149 SER A C 1
ATOM 1085 O O . SER A 1 149 ? 14.264 1.460 -11.109 1.00 93.75 149 SER A O 1
ATOM 1087 N N . LEU A 1 150 ? 13.189 1.631 -13.074 1.00 92.44 150 LEU A N 1
ATOM 1088 C CA . LEU A 1 150 ? 11.932 2.118 -12.498 1.00 92.44 150 LEU A CA 1
ATOM 1089 C C . LEU A 1 150 ? 11.246 1.056 -11.629 1.00 92.44 150 LEU A C 1
ATOM 1091 O O . LEU A 1 150 ? 10.768 1.374 -10.545 1.00 92.44 150 LEU A O 1
ATOM 1095 N N . ASP A 1 151 ? 11.239 -0.201 -12.065 1.00 93.69 151 ASP A N 1
ATOM 1096 C CA . ASP A 1 151 ? 10.677 -1.337 -11.330 1.00 93.69 151 ASP A CA 1
ATOM 1097 C C . ASP A 1 151 ? 11.417 -1.546 -10.002 1.00 93.69 151 ASP A C 1
ATOM 1099 O O . ASP A 1 151 ? 10.793 -1.765 -8.968 1.00 93.69 151 ASP A O 1
ATOM 1103 N N . THR A 1 152 ? 12.740 -1.352 -9.984 1.00 92.38 152 THR A N 1
ATOM 1104 C CA . THR A 1 152 ? 13.546 -1.399 -8.751 1.00 92.38 152 THR A CA 1
ATOM 1105 C C . THR A 1 152 ? 13.111 -0.324 -7.747 1.00 92.38 152 THR A C 1
ATOM 1107 O O . THR A 1 152 ? 12.912 -0.624 -6.567 1.00 92.38 152 THR A O 1
ATOM 1110 N N . VAL A 1 153 ? 12.911 0.919 -8.202 1.00 90.81 153 VAL A N 1
ATOM 1111 C CA . VAL A 1 153 ? 12.416 2.021 -7.355 1.00 90.81 153 VAL A CA 1
ATOM 1112 C C . VAL A 1 153 ? 10.990 1.744 -6.874 1.00 90.81 153 VAL A C 1
ATOM 1114 O O . VAL A 1 153 ? 10.700 1.862 -5.684 1.00 90.81 153 VAL A O 1
ATOM 1117 N N . MET A 1 154 ? 10.098 1.317 -7.768 1.00 89.00 154 MET A N 1
ATOM 1118 C CA . MET A 1 154 ? 8.707 1.013 -7.421 1.00 89.00 154 MET A CA 1
ATOM 1119 C C . MET A 1 154 ? 8.591 -0.151 -6.437 1.00 89.00 154 MET A C 1
ATOM 1121 O O . MET A 1 154 ? 7.782 -0.092 -5.509 1.00 89.00 154 MET A O 1
ATOM 1125 N N . THR A 1 155 ? 9.436 -1.168 -6.582 1.00 90.88 155 THR A N 1
ATOM 1126 C CA . THR A 1 155 ? 9.519 -2.297 -5.650 1.00 90.88 155 THR A CA 1
ATOM 1127 C C . THR A 1 155 ? 10.037 -1.848 -4.292 1.00 90.88 155 THR A C 1
ATOM 1129 O O . THR A 1 155 ? 9.540 -2.298 -3.260 1.00 90.88 155 THR A O 1
ATOM 1132 N N . HIS A 1 156 ? 11.003 -0.926 -4.252 1.00 89.44 156 HIS A N 1
ATOM 1133 C CA . HIS A 1 156 ? 11.461 -0.345 -2.994 1.00 89.44 156 HIS A CA 1
ATOM 1134 C C . HIS A 1 156 ? 10.333 0.407 -2.269 1.00 89.44 156 HIS A C 1
ATOM 1136 O O . HIS A 1 156 ? 10.114 0.168 -1.079 1.00 89.44 156 HIS A O 1
ATOM 1142 N N . LEU A 1 157 ? 9.573 1.235 -2.985 1.00 85.81 157 LEU A N 1
ATOM 1143 C CA . LEU A 1 157 ? 8.491 2.032 -2.405 1.00 85.81 157 LEU A CA 1
ATOM 1144 C C . LEU A 1 157 ? 7.293 1.186 -1.962 1.00 85.81 157 LEU A C 1
ATOM 1146 O O . LEU A 1 157 ? 6.819 1.328 -0.838 1.00 85.81 157 LEU A O 1
ATOM 1150 N N . SER A 1 158 ? 6.814 0.304 -2.838 1.00 87.31 158 SER A N 1
ATOM 1151 C CA . SER A 1 158 ? 5.540 -0.407 -2.657 1.00 87.31 158 SER A CA 1
ATOM 1152 C C . SER A 1 158 ? 5.678 -1.829 -2.110 1.00 87.31 158 SER A C 1
ATOM 1154 O O . SER A 1 158 ? 4.689 -2.445 -1.721 1.00 87.31 158 SER A O 1
ATOM 1156 N N . GLY A 1 159 ? 6.890 -2.392 -2.138 1.00 89.25 159 GLY A N 1
ATOM 1157 C CA . GLY A 1 159 ? 7.142 -3.811 -1.869 1.00 89.25 159 GLY A CA 1
ATOM 1158 C C . GLY A 1 159 ? 6.739 -4.766 -2.992 1.00 89.25 159 GLY A C 1
ATOM 1159 O O . GLY A 1 159 ? 7.002 -5.960 -2.882 1.00 89.25 159 GLY A O 1
ATOM 1160 N N . SER A 1 160 ? 6.136 -4.261 -4.070 1.00 91.38 160 SER A N 1
ATOM 1161 C CA . SER A 1 160 ? 5.633 -5.070 -5.183 1.00 91.38 160 SER A CA 1
ATOM 1162 C C . SER A 1 160 ? 6.333 -4.705 -6.487 1.00 91.38 160 SER A C 1
ATOM 1164 O O . SER A 1 160 ? 6.583 -3.527 -6.754 1.00 91.38 160 SER A O 1
ATOM 1166 N N . LEU A 1 161 ? 6.596 -5.707 -7.322 1.00 92.62 161 LEU A N 1
ATOM 1167 C CA . LEU A 1 161 ? 7.027 -5.492 -8.702 1.00 92.62 161 LEU A CA 1
ATOM 1168 C C . LEU A 1 161 ? 5.914 -4.788 -9.488 1.00 92.62 161 LEU A C 1
ATOM 1170 O O . LEU A 1 161 ? 4.725 -5.020 -9.261 1.00 92.62 161 LEU A O 1
ATOM 1174 N N . VAL A 1 162 ? 6.275 -4.010 -10.505 1.00 91.25 162 VAL A N 1
ATOM 1175 C CA . VAL A 1 162 ? 5.310 -3.350 -11.400 1.00 91.25 162 VAL A CA 1
ATOM 1176 C C . VAL A 1 162 ? 4.376 -4.367 -12.076 1.00 91.25 162 VAL A C 1
ATOM 1178 O O . VAL A 1 162 ? 3.177 -4.121 -12.206 1.00 91.25 162 VAL A O 1
ATOM 1181 N N . ALA A 1 163 ? 4.880 -5.552 -12.435 1.00 93.44 163 ALA A N 1
ATOM 1182 C CA . ALA A 1 163 ? 4.058 -6.644 -12.963 1.00 93.44 163 ALA A CA 1
ATOM 1183 C C . ALA A 1 163 ? 3.016 -7.165 -11.949 1.00 93.44 163 ALA A C 1
ATOM 1185 O O . ALA A 1 163 ? 1.870 -7.456 -12.312 1.00 93.44 163 ALA A O 1
ATOM 1186 N N . GLU A 1 164 ? 3.389 -7.271 -10.671 1.00 92.56 164 GLU A N 1
ATOM 1187 C CA . GLU A 1 164 ? 2.462 -7.652 -9.600 1.00 92.56 164 GLU A CA 1
ATOM 1188 C C . GLU A 1 164 ? 1.394 -6.568 -9.422 1.00 92.56 164 GLU A C 1
ATOM 1190 O O . GLU A 1 164 ? 0.206 -6.885 -9.377 1.00 92.56 164 GLU A O 1
ATOM 1195 N N . LEU A 1 165 ? 1.791 -5.291 -9.444 1.00 88.31 165 LEU A N 1
ATOM 1196 C CA . LEU A 1 165 ? 0.871 -4.155 -9.380 1.00 88.31 165 LEU A CA 1
ATOM 1197 C C . LEU A 1 165 ? -0.131 -4.159 -10.540 1.00 88.31 165 LEU A C 1
ATOM 1199 O O . LEU A 1 165 ? -1.328 -4.029 -10.299 1.00 88.31 165 LEU A O 1
ATOM 1203 N N . PHE A 1 166 ? 0.299 -4.379 -11.786 1.00 88.31 166 PHE A N 1
ATOM 1204 C CA . PHE A 1 166 ? -0.640 -4.487 -12.911 1.00 88.31 166 PHE A CA 1
ATOM 1205 C C . PHE A 1 166 ? -1.584 -5.678 -12.772 1.00 88.31 166 PHE A C 1
ATOM 1207 O O . PHE A 1 166 ? -2.776 -5.562 -13.067 1.00 88.31 166 PHE A O 1
ATOM 1214 N N . THR A 1 167 ? -1.089 -6.810 -12.274 1.00 89.12 167 THR A N 1
ATOM 1215 C CA . THR A 1 167 ? -1.936 -7.967 -11.964 1.00 89.12 167 THR A CA 1
ATOM 1216 C C . THR A 1 167 ? -2.979 -7.617 -10.899 1.00 89.12 167 THR A C 1
ATOM 1218 O O . THR A 1 167 ? -4.135 -8.024 -11.028 1.00 89.12 167 THR A O 1
ATOM 1221 N N . LEU A 1 168 ? -2.604 -6.828 -9.887 1.00 85.56 168 LEU A N 1
ATOM 1222 C CA . LEU A 1 168 ? -3.508 -6.380 -8.832 1.00 85.56 168 LEU A CA 1
ATOM 1223 C C . LEU A 1 168 ? -4.572 -5.404 -9.347 1.00 85.56 168 LEU A C 1
ATOM 1225 O O . LEU A 1 168 ? -5.763 -5.632 -9.132 1.00 85.56 168 LEU A O 1
ATOM 1229 N N . ILE A 1 169 ? -4.141 -4.356 -10.056 1.00 82.62 169 ILE A N 1
ATOM 1230 C CA . ILE A 1 169 ? -4.993 -3.289 -10.606 1.00 82.62 169 ILE A CA 1
ATOM 1231 C C . ILE A 1 169 ? -6.034 -3.868 -11.567 1.00 82.62 169 ILE A C 1
ATOM 1233 O O . ILE A 1 169 ? -7.185 -3.447 -11.575 1.00 82.62 169 ILE A O 1
ATOM 1237 N N . THR A 1 170 ? -5.649 -4.870 -12.357 1.00 81.25 170 THR A N 1
ATOM 1238 C CA . THR A 1 170 ? -6.541 -5.500 -13.342 1.00 81.25 170 THR A CA 1
ATOM 1239 C C . THR A 1 170 ? -7.391 -6.643 -12.779 1.00 81.25 170 THR A C 1
ATOM 1241 O O . THR A 1 170 ? -8.101 -7.293 -13.546 1.00 81.25 170 THR A O 1
ATOM 1244 N N . GLY A 1 171 ? -7.326 -6.921 -11.470 1.00 82.50 171 GLY A N 1
ATOM 1245 C CA . GLY A 1 171 ? -8.126 -7.978 -10.839 1.00 82.50 171 GLY A CA 1
ATOM 1246 C C . GLY A 1 171 ? -7.750 -9.398 -11.287 1.00 82.50 171 GLY A C 1
ATOM 1247 O O . GLY A 1 171 ? -8.610 -10.272 -11.376 1.00 82.50 171 GLY A O 1
ATOM 1248 N N . ARG A 1 172 ? -6.476 -9.640 -11.628 1.00 87.19 172 ARG A N 1
ATOM 1249 C CA . ARG A 1 172 ? -5.982 -10.913 -12.193 1.00 87.19 172 ARG A CA 1
ATOM 1250 C C . ARG A 1 172 ? -5.229 -11.791 -11.189 1.00 87.19 172 ARG A C 1
ATOM 1252 O O . ARG A 1 172 ? -4.466 -12.670 -11.588 1.00 87.19 172 ARG A O 1
ATOM 1259 N N . GLN A 1 173 ? -5.424 -11.583 -9.890 1.00 86.25 173 GLN A N 1
ATOM 1260 C CA . GLN A 1 173 ? -4.727 -12.312 -8.821 1.00 86.25 173 GLN A CA 1
ATOM 1261 C C . GLN A 1 173 ? -4.950 -13.825 -8.901 1.00 86.25 173 GLN A C 1
ATOM 1263 O O . GLN A 1 173 ? -4.007 -14.588 -8.693 1.00 86.25 173 GLN A O 1
ATOM 1268 N N . ASP A 1 174 ? -6.155 -14.241 -9.287 1.00 87.19 174 ASP A N 1
ATOM 1269 C CA . ASP A 1 174 ? -6.549 -15.650 -9.412 1.00 87.19 174 ASP A CA 1
ATOM 1270 C C . ASP A 1 174 ? -6.595 -16.131 -10.871 1.00 87.19 174 ASP A C 1
ATOM 1272 O O . ASP A 1 174 ? -6.979 -17.265 -11.163 1.00 87.19 174 ASP A O 1
ATOM 1276 N N . ALA A 1 175 ? -6.200 -15.275 -11.818 1.00 88.44 175 ALA A N 1
ATOM 1277 C CA . ALA A 1 175 ? -6.163 -15.638 -13.224 1.00 88.44 175 ALA A CA 1
ATOM 1278 C C . ALA A 1 175 ? -4.991 -16.587 -13.515 1.00 88.44 175 ALA A C 1
ATOM 1280 O O . ALA A 1 175 ? -3.894 -16.449 -12.971 1.00 88.44 175 ALA A O 1
ATOM 1281 N N . VAL A 1 176 ? -5.209 -17.510 -14.459 1.00 89.81 176 VAL A N 1
ATOM 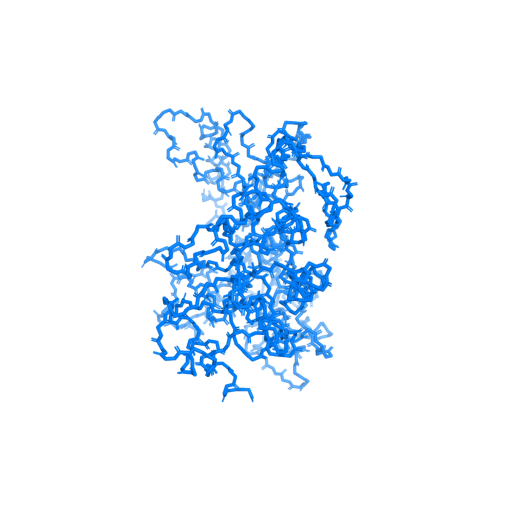1282 C CA . VAL A 1 176 ? -4.158 -18.404 -14.982 1.00 89.81 176 VAL A CA 1
ATOM 1283 C C . VAL A 1 176 ? -3.021 -17.601 -15.620 1.00 89.81 176 VAL A C 1
ATOM 1285 O O . VAL A 1 176 ? -1.863 -18.002 -15.551 1.00 89.81 176 VAL A O 1
ATOM 1288 N N . THR A 1 177 ? -3.348 -16.464 -16.236 1.00 91.75 177 THR A N 1
ATOM 1289 C CA . THR A 1 177 ? -2.386 -15.572 -16.886 1.00 91.75 177 THR A CA 1
ATOM 1290 C C . THR A 1 177 ? -2.311 -14.227 -16.172 1.00 91.75 177 THR A C 1
ATOM 1292 O O . THR A 1 177 ? -3.327 -13.556 -15.949 1.00 91.75 177 THR A O 1
ATOM 1295 N N . LYS A 1 178 ? -1.081 -13.825 -15.851 1.00 93.69 178 LYS A N 1
ATOM 1296 C CA . LYS A 1 178 ? -0.725 -12.619 -15.098 1.00 93.69 178 LYS A CA 1
ATOM 1297 C C . LYS A 1 178 ? 0.283 -11.792 -15.890 1.00 93.69 178 LYS A C 1
ATOM 1299 O O . LYS A 1 178 ? 0.870 -12.290 -16.850 1.00 93.69 178 LYS A O 1
ATOM 1304 N N . PHE A 1 179 ? 0.465 -10.540 -15.491 1.00 94.75 179 PHE A N 1
ATOM 1305 C CA . PHE A 1 179 ? 1.556 -9.725 -16.014 1.00 94.75 179 PHE A CA 1
ATOM 1306 C C . PHE A 1 179 ? 2.891 -10.273 -15.498 1.00 94.75 179 PHE A C 1
ATOM 1308 O O . PHE A 1 179 ? 2.947 -10.855 -14.414 1.00 94.75 179 PHE A O 1
ATOM 1315 N N . THR A 1 180 ? 3.963 -10.096 -16.266 1.00 95.31 180 THR A N 1
ATOM 1316 C CA . THR A 1 180 ? 5.296 -10.600 -15.912 1.00 95.31 180 THR A CA 1
ATOM 1317 C C . THR A 1 180 ? 6.387 -9.623 -16.339 1.00 95.31 180 THR A C 1
ATOM 1319 O O . THR A 1 180 ? 6.266 -8.961 -17.367 1.00 95.31 180 THR A O 1
ATOM 1322 N N . SER A 1 181 ? 7.457 -9.516 -15.551 1.00 94.94 181 SER A N 1
ATOM 1323 C CA . SER A 1 181 ? 8.636 -8.725 -15.913 1.00 94.94 181 SER A CA 1
ATOM 1324 C C . SER A 1 181 ? 9.576 -9.583 -16.765 1.00 94.94 181 SER A C 1
ATOM 1326 O O . SER A 1 181 ? 10.140 -10.564 -16.286 1.00 94.94 181 SER A O 1
ATOM 1328 N N . LEU A 1 182 ? 9.764 -9.211 -18.034 1.00 94.94 182 LEU A N 1
ATOM 1329 C CA . LEU A 1 182 ? 10.519 -10.005 -19.016 1.00 94.94 182 LEU A CA 1
ATOM 1330 C C . LEU A 1 182 ? 11.941 -9.496 -19.282 1.00 94.94 182 LEU A C 1
ATOM 1332 O O . LEU A 1 182 ? 12.541 -9.900 -20.276 1.00 94.94 182 LEU A O 1
ATOM 1336 N N . TYR A 1 183 ? 12.505 -8.632 -18.430 1.00 94.88 183 TYR A N 1
ATOM 1337 C CA . TYR A 1 183 ? 13.799 -7.989 -18.713 1.00 94.88 183 TYR A CA 1
ATOM 1338 C C . TYR A 1 183 ? 14.916 -8.982 -19.074 1.00 94.88 183 TYR A C 1
ATOM 1340 O O . TYR A 1 183 ? 15.513 -8.809 -20.135 1.00 94.88 183 TYR A O 1
ATOM 1348 N N . PRO A 1 184 ? 15.159 -10.069 -18.307 1.00 93.62 184 PRO A N 1
ATOM 1349 C CA . PRO A 1 184 ? 16.233 -11.010 -18.638 1.00 93.62 184 PRO A CA 1
ATOM 1350 C C . PRO A 1 184 ? 15.993 -11.741 -19.965 1.00 93.62 184 PRO A C 1
ATOM 1352 O O . PRO A 1 184 ? 16.930 -12.018 -20.713 1.00 93.62 184 PRO A O 1
ATOM 1355 N N . VAL A 1 185 ? 14.727 -12.038 -20.280 1.00 95.25 185 VAL A N 1
ATOM 1356 C CA . VAL A 1 185 ? 14.344 -12.692 -21.538 1.00 95.25 185 VAL A CA 1
ATOM 1357 C C . VAL A 1 185 ? 14.605 -11.746 -22.704 1.00 95.25 185 VAL A C 1
ATOM 1359 O O . VAL A 1 185 ? 15.260 -12.138 -23.668 1.00 95.25 185 VAL A O 1
ATOM 1362 N N . ILE A 1 186 ? 14.173 -10.488 -22.582 1.00 94.50 186 ILE A N 1
ATOM 1363 C CA . ILE A 1 186 ? 14.378 -9.437 -23.581 1.00 94.50 186 ILE A CA 1
ATOM 1364 C C . ILE A 1 186 ? 15.873 -9.203 -23.841 1.00 94.50 186 ILE A C 1
ATOM 1366 O O . ILE A 1 186 ? 16.284 -9.105 -24.996 1.00 94.50 186 ILE A O 1
ATOM 1370 N N . GLU A 1 187 ? 16.696 -9.160 -22.793 1.00 91.31 187 GLU A N 1
ATOM 1371 C CA . GLU A 1 187 ? 18.152 -9.004 -22.913 1.00 91.31 187 GLU A CA 1
ATOM 1372 C C . GLU A 1 187 ? 18.833 -10.190 -23.608 1.00 91.31 187 GLU A C 1
ATOM 1374 O O . GLU A 1 187 ? 19.869 -10.017 -24.250 1.00 91.31 187 GLU A O 1
ATOM 1379 N N . SER A 1 188 ? 18.245 -11.385 -23.515 1.00 92.69 188 SER A N 1
ATOM 1380 C CA . SER A 1 188 ? 18.749 -12.595 -24.172 1.00 92.69 188 SER A CA 1
ATOM 1381 C C . SER A 1 188 ? 18.277 -12.769 -25.622 1.00 92.69 188 SER A C 1
ATOM 1383 O O . SER A 1 188 ? 18.772 -13.655 -26.323 1.00 92.69 188 SER A O 1
ATOM 1385 N N . CYS A 1 189 ? 17.328 -11.950 -26.089 1.00 94.69 189 CYS A N 1
ATOM 1386 C CA . CYS A 1 189 ? 16.785 -12.066 -27.437 1.00 94.69 189 CYS A CA 1
ATOM 1387 C C . CYS A 1 189 ? 17.858 -11.801 -28.504 1.00 94.69 189 CYS A C 1
ATOM 1389 O O . CYS A 1 189 ? 18.576 -10.801 -28.472 1.00 94.69 189 CYS A O 1
ATOM 1391 N N . ALA A 1 190 ? 17.917 -12.679 -29.505 1.00 92.69 190 ALA A N 1
ATOM 1392 C CA . ALA A 1 190 ? 18.738 -12.485 -30.692 1.00 92.69 190 ALA A CA 1
ATOM 1393 C C . ALA A 1 190 ? 17.904 -11.847 -31.810 1.00 92.69 190 ALA A C 1
ATOM 1395 O O . ALA A 1 190 ? 16.819 -12.328 -32.135 1.00 92.69 190 ALA A O 1
ATOM 1396 N N . PHE A 1 191 ? 18.438 -10.791 -32.421 1.00 91.31 191 PHE A N 1
ATOM 1397 C CA . PHE A 1 191 ? 17.800 -10.069 -33.520 1.00 91.31 191 PHE A CA 1
ATOM 1398 C C . PHE A 1 191 ? 18.693 -10.079 -34.761 1.00 91.31 191 PHE A C 1
ATOM 1400 O O . PHE A 1 191 ? 19.917 -10.134 -34.653 1.00 91.31 191 PHE A O 1
ATOM 1407 N N . GLU A 1 192 ? 18.085 -9.987 -35.946 1.00 86.88 192 GLU A N 1
ATOM 1408 C CA . GLU A 1 192 ? 18.838 -9.814 -37.197 1.00 86.88 192 GLU A CA 1
ATOM 1409 C C . GLU A 1 192 ? 19.556 -8.456 -37.239 1.00 86.88 192 GLU A C 1
ATOM 1411 O O . GLU A 1 192 ? 20.691 -8.353 -37.708 1.00 86.88 192 GLU A O 1
ATOM 1416 N N . ALA A 1 193 ? 18.911 -7.410 -36.714 1.00 85.56 193 ALA A N 1
ATOM 1417 C CA . ALA A 1 193 ? 19.531 -6.105 -36.539 1.00 85.56 193 ALA A CA 1
ATOM 1418 C C . ALA A 1 193 ? 20.481 -6.121 -35.333 1.00 85.56 193 ALA A C 1
ATOM 1420 O O . ALA A 1 193 ? 20.148 -6.633 -34.265 1.00 85.56 193 ALA A O 1
ATOM 1421 N N . SER A 1 194 ? 21.652 -5.501 -35.487 1.00 88.19 194 SER A N 1
ATOM 1422 C CA . SER A 1 194 ? 22.570 -5.245 -34.375 1.00 88.19 194 SER A CA 1
ATOM 1423 C C . SER A 1 194 ? 22.449 -3.796 -33.923 1.00 88.19 194 SER A C 1
ATOM 1425 O O . SER A 1 194 ? 22.408 -2.884 -34.748 1.00 88.19 194 SER A O 1
ATOM 1427 N N . CYS A 1 195 ? 22.400 -3.590 -32.610 1.00 90.19 195 CYS A N 1
ATOM 1428 C CA . CYS A 1 195 ? 22.315 -2.270 -32.005 1.00 90.19 195 CYS A CA 1
ATOM 1429 C C . CYS A 1 195 ? 23.613 -1.939 -31.273 1.00 90.19 195 CYS A C 1
ATOM 1431 O O . CYS A 1 195 ? 24.193 -2.790 -30.599 1.00 90.19 195 CYS A O 1
ATOM 1433 N N . THR A 1 196 ? 24.040 -0.686 -31.384 1.00 90.06 196 THR A N 1
ATOM 1434 C CA . THR A 1 196 ? 25.206 -0.158 -30.680 1.00 90.06 196 THR A CA 1
ATOM 1435 C C . THR A 1 196 ? 24.737 0.813 -29.605 1.00 90.06 196 THR A C 1
ATOM 1437 O O . THR A 1 196 ? 24.053 1.798 -29.908 1.00 90.06 196 THR A O 1
ATOM 1440 N N . ASN A 1 197 ? 25.105 0.523 -28.353 1.00 87.31 197 ASN A N 1
ATOM 1441 C CA . ASN A 1 197 ? 24.839 1.391 -27.208 1.00 87.31 197 ASN A CA 1
ATOM 1442 C C . ASN A 1 197 ? 25.456 2.785 -27.417 1.00 87.31 197 ASN A C 1
ATOM 1444 O O . ASN A 1 197 ? 26.460 2.920 -28.122 1.00 87.31 197 ASN A O 1
ATOM 1448 N N . PRO A 1 198 ? 24.895 3.829 -26.788 1.00 85.50 198 PRO A N 1
ATOM 1449 C CA . PRO A 1 198 ? 25.507 5.149 -26.794 1.00 85.50 198 PRO A CA 1
ATOM 1450 C C . PRO A 1 198 ? 26.936 5.127 -26.227 1.00 85.50 198 PRO A C 1
ATOM 1452 O O . PRO A 1 198 ? 27.229 4.404 -25.279 1.00 85.50 198 PRO A O 1
ATOM 1455 N N . ASN A 1 199 ? 27.807 5.982 -26.773 1.00 78.69 199 ASN A N 1
ATOM 1456 C CA . ASN A 1 199 ? 29.231 6.057 -26.407 1.00 78.69 199 ASN A CA 1
ATOM 1457 C C . ASN A 1 199 ? 29.496 6.513 -24.963 1.00 78.69 199 ASN A C 1
ATOM 1459 O O . ASN A 1 199 ? 30.633 6.438 -24.506 1.00 78.69 199 ASN A O 1
ATOM 1463 N N . PHE A 1 200 ? 28.484 7.043 -24.281 1.00 78.06 200 PHE A N 1
ATOM 1464 C CA . PHE A 1 200 ? 28.599 7.563 -22.930 1.00 78.06 200 PHE A CA 1
ATOM 1465 C C . PHE A 1 200 ? 27.442 7.044 -22.079 1.00 78.06 200 PHE A C 1
ATOM 1467 O O . PHE A 1 200 ? 26.278 7.171 -22.467 1.00 78.06 200 PHE A O 1
ATOM 1474 N N . THR A 1 201 ? 27.785 6.495 -20.920 1.00 78.19 201 THR A N 1
ATOM 1475 C CA . THR A 1 201 ? 26.879 6.126 -19.830 1.00 78.19 201 THR A CA 1
ATOM 1476 C C . THR A 1 201 ? 27.482 6.660 -18.542 1.00 78.19 201 THR A C 1
ATOM 1478 O O . THR A 1 201 ? 28.693 6.545 -18.354 1.00 78.19 201 THR A O 1
ATOM 1481 N N . LEU A 1 202 ? 26.645 7.223 -17.679 1.00 80.06 202 LEU A N 1
ATOM 1482 C CA . LEU A 1 202 ? 27.043 7.742 -16.374 1.00 80.06 202 LEU A CA 1
ATOM 1483 C C . LEU A 1 202 ? 27.654 6.618 -15.543 1.00 80.06 202 LEU A C 1
ATOM 1485 O O . LEU A 1 202 ? 27.089 5.519 -15.492 1.00 80.06 202 LEU A O 1
ATOM 1489 N N . SER A 1 203 ? 28.797 6.886 -14.917 1.00 74.50 203 SER A N 1
ATOM 1490 C CA . SER A 1 203 ? 29.514 5.913 -14.102 1.00 74.50 203 SER A CA 1
ATOM 1491 C C . SER A 1 203 ? 29.300 6.209 -12.622 1.00 74.50 203 SER A C 1
ATOM 1493 O O . SER A 1 203 ? 29.624 7.286 -12.141 1.00 74.50 203 SER A O 1
ATOM 1495 N N . SER A 1 204 ? 28.741 5.256 -11.873 1.00 63.47 204 SER A N 1
ATOM 1496 C CA . SER A 1 204 ? 28.612 5.413 -10.421 1.00 63.47 204 SER A CA 1
ATOM 1497 C C . SER A 1 204 ? 29.816 4.802 -9.708 1.00 63.47 204 SER A C 1
ATOM 1499 O O . SER A 1 204 ? 30.172 3.651 -9.987 1.00 63.47 204 SER A O 1
ATOM 1501 N N . ASN A 1 205 ? 30.387 5.505 -8.731 1.00 57.16 205 ASN A N 1
ATOM 1502 C CA . ASN A 1 205 ? 31.305 4.884 -7.780 1.00 57.16 205 ASN A CA 1
ATOM 1503 C C . ASN A 1 205 ? 30.508 4.075 -6.747 1.00 57.16 205 ASN A C 1
ATOM 1505 O O . ASN A 1 205 ? 29.707 4.615 -5.988 1.00 57.16 205 ASN A O 1
ATOM 1509 N N . THR A 1 206 ? 30.755 2.768 -6.689 1.00 46.94 206 THR A N 1
ATOM 1510 C CA . THR A 1 206 ? 30.201 1.868 -5.670 1.00 46.94 206 THR A CA 1
ATOM 1511 C C . THR A 1 206 ? 30.928 2.057 -4.340 1.00 46.94 206 THR A C 1
ATOM 1513 O O . THR A 1 206 ? 31.782 1.252 -3.969 1.00 46.94 206 THR A O 1
ATOM 1516 N N . SER A 1 207 ? 30.624 3.127 -3.610 1.00 44.94 207 SER A N 1
ATOM 1517 C CA . SER A 1 207 ? 30.968 3.222 -2.189 1.00 44.94 207 SER A CA 1
ATOM 1518 C C . SER A 1 207 ? 29.686 3.236 -1.365 1.00 44.94 207 SER A C 1
ATOM 1520 O O . SER A 1 207 ? 29.101 4.288 -1.118 1.00 44.94 207 SER A O 1
ATOM 1522 N N . CYS A 1 208 ? 29.238 2.049 -0.959 1.00 43.78 208 CYS A N 1
ATOM 1523 C CA . CYS A 1 208 ? 28.153 1.897 0.001 1.00 43.78 208 CYS A CA 1
ATOM 1524 C C . CYS A 1 208 ? 28.704 2.210 1.396 1.00 43.78 208 CYS A C 1
ATOM 1526 O O . CYS A 1 208 ? 29.566 1.486 1.897 1.00 43.78 208 CYS A O 1
ATOM 1528 N N . ASN A 1 209 ? 28.206 3.262 2.039 1.00 40.03 209 ASN A N 1
ATOM 1529 C CA . ASN A 1 209 ? 28.370 3.387 3.482 1.00 40.03 209 ASN A CA 1
ATOM 1530 C C . ASN A 1 209 ? 27.312 2.512 4.158 1.00 40.03 209 ASN A C 1
ATOM 1532 O O . ASN A 1 209 ? 26.139 2.549 3.792 1.00 40.03 209 ASN A O 1
ATOM 1536 N N . ALA A 1 210 ? 27.746 1.701 5.122 1.00 40.28 210 ALA A N 1
ATOM 1537 C CA . ALA A 1 210 ? 26.853 0.896 5.940 1.00 40.28 210 ALA A CA 1
ATOM 1538 C C . ALA A 1 210 ? 25.837 1.796 6.662 1.00 40.28 210 ALA A C 1
ATOM 1540 O O . ALA A 1 210 ? 26.194 2.856 7.183 1.00 40.28 210 ALA A O 1
ATOM 1541 N N . ILE A 1 211 ? 24.581 1.351 6.692 1.00 45.06 211 ILE A N 1
ATOM 1542 C CA . ILE A 1 211 ? 23.493 1.993 7.430 1.00 45.06 211 ILE A CA 1
ATOM 1543 C C . ILE A 1 211 ? 23.900 2.057 8.908 1.00 45.06 211 ILE A C 1
ATOM 1545 O O . ILE A 1 211 ? 24.153 1.032 9.536 1.00 45.06 211 ILE A O 1
ATOM 1549 N N . SER A 1 212 ? 24.019 3.272 9.445 1.00 41.91 212 SER A N 1
ATOM 1550 C CA . SER A 1 212 ? 24.351 3.503 10.855 1.00 41.91 212 SER A CA 1
ATOM 1551 C C . SER A 1 212 ? 23.174 3.155 11.774 1.00 41.91 212 SER A C 1
ATOM 1553 O O . SER A 1 212 ? 22.025 3.374 11.396 1.00 41.91 212 SER A O 1
ATOM 1555 N N . ASP A 1 213 ? 23.455 2.758 13.019 1.00 43.97 213 ASP A N 1
ATOM 1556 C CA . ASP A 1 213 ? 22.487 2.466 14.100 1.00 43.97 213 ASP A CA 1
ATOM 1557 C C . ASP A 1 213 ? 21.522 3.627 14.463 1.00 43.97 213 ASP A C 1
ATOM 1559 O O . ASP A 1 213 ? 20.634 3.480 15.310 1.00 43.97 213 ASP A O 1
ATOM 1563 N N . ALA A 1 214 ? 21.660 4.791 13.817 1.00 44.94 214 ALA A N 1
ATOM 1564 C CA . ALA A 1 214 ? 20.871 5.999 14.050 1.00 44.94 214 ALA A CA 1
ATOM 1565 C C . ALA A 1 214 ? 19.378 5.883 13.661 1.00 44.94 214 ALA A C 1
ATOM 1567 O O . ALA A 1 214 ? 18.587 6.759 14.014 1.00 44.94 214 ALA A O 1
ATOM 1568 N N . VAL A 1 215 ? 18.981 4.806 12.971 1.00 52.03 215 VAL A N 1
ATOM 1569 C CA . VAL A 1 215 ? 17.596 4.540 12.522 1.00 52.03 215 VAL A CA 1
ATOM 1570 C C . VAL A 1 215 ? 16.672 4.155 13.682 1.00 52.03 215 VAL A C 1
ATOM 1572 O O . VAL A 1 215 ? 15.493 4.504 13.674 1.00 52.03 215 VAL A O 1
ATOM 1575 N N . SER A 1 216 ? 17.216 3.511 14.721 1.00 53.25 216 SER A N 1
ATOM 1576 C CA . SER A 1 216 ? 16.443 3.002 15.867 1.00 53.25 216 SER A CA 1
ATOM 1577 C C . SER A 1 216 ? 15.676 4.088 16.636 1.00 53.25 216 SER A C 1
ATOM 1579 O O . SER A 1 216 ? 14.615 3.813 17.187 1.00 53.25 216 SER A O 1
ATOM 1581 N N . ASN A 1 217 ? 16.151 5.339 16.614 1.00 53.06 217 ASN A N 1
ATOM 1582 C CA . ASN A 1 217 ? 15.494 6.463 17.292 1.00 53.06 217 ASN A CA 1
ATOM 1583 C C . ASN A 1 217 ? 14.292 7.045 16.526 1.00 53.06 217 ASN A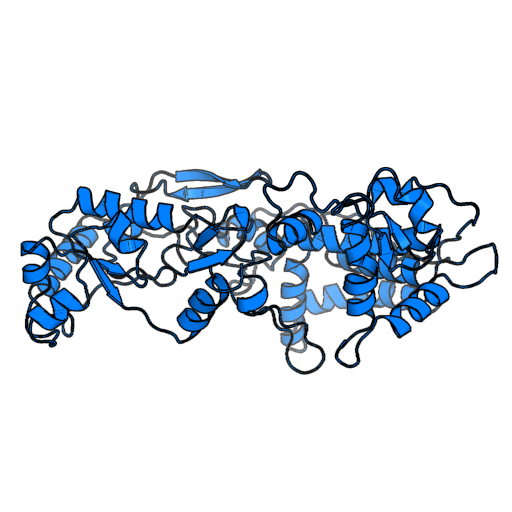 C 1
ATOM 1585 O O . ASN A 1 217 ? 13.547 7.843 17.095 1.00 53.06 217 ASN A O 1
ATOM 1589 N N . LYS A 1 218 ? 14.106 6.692 15.246 1.00 61.88 218 LYS A N 1
ATOM 1590 C CA . LYS A 1 218 ? 13.012 7.204 14.399 1.00 61.88 218 LYS A CA 1
ATOM 1591 C C . LYS A 1 218 ? 11.866 6.210 14.223 1.00 61.88 218 LYS A C 1
ATOM 1593 O O . LYS A 1 218 ? 10.759 6.612 13.869 1.00 61.88 218 LYS A O 1
ATOM 1598 N N . THR A 1 219 ? 12.093 4.934 14.520 1.00 58.94 219 THR A N 1
ATOM 1599 C CA . THR A 1 219 ? 11.042 3.914 14.553 1.00 58.94 219 THR A CA 1
ATOM 1600 C C . THR A 1 219 ? 10.324 4.002 15.903 1.00 58.94 219 THR A C 1
ATOM 1602 O O . THR A 1 219 ? 10.900 3.738 16.957 1.00 58.94 219 THR A O 1
ATOM 1605 N N . ARG A 1 220 ? 9.074 4.482 15.892 1.00 63.44 220 ARG A N 1
ATOM 1606 C CA . ARG A 1 220 ? 8.304 4.816 17.102 1.00 63.44 220 ARG A CA 1
ATOM 1607 C C . ARG A 1 220 ? 8.215 3.614 18.048 1.00 63.44 220 ARG A C 1
ATOM 1609 O O . ARG A 1 220 ? 7.723 2.568 17.658 1.00 63.44 220 ARG A O 1
ATOM 1616 N N . SER A 1 221 ? 8.596 3.805 19.308 1.00 66.56 221 SER A N 1
ATOM 1617 C CA . SER A 1 221 ? 8.211 2.924 20.417 1.00 66.56 221 SER A CA 1
ATOM 1618 C C . SER A 1 221 ? 7.250 3.688 21.331 1.00 66.56 221 SER A C 1
ATOM 1620 O O . SER A 1 221 ? 7.517 4.856 21.638 1.00 66.56 221 SER A O 1
ATOM 1622 N N . PRO A 1 222 ? 6.112 3.110 21.747 1.00 72.25 222 PRO A N 1
ATOM 1623 C CA . PRO A 1 222 ? 5.190 3.788 22.641 1.00 72.25 222 PRO A CA 1
ATOM 1624 C C . PRO A 1 222 ? 5.855 4.011 24.003 1.00 72.25 222 PRO A C 1
ATOM 1626 O O . PRO A 1 222 ? 6.474 3.111 24.566 1.00 72.25 222 PRO A O 1
ATOM 1629 N N . SER A 1 223 ? 5.712 5.214 24.557 1.00 77.44 223 SER A N 1
ATOM 1630 C CA . SER A 1 223 ? 6.098 5.485 25.939 1.00 77.44 223 SER A CA 1
ATOM 1631 C C . SER A 1 223 ? 4.955 5.114 26.882 1.00 77.44 223 SER A C 1
ATOM 1633 O O . SER A 1 223 ? 3.782 5.269 26.548 1.00 77.44 223 SER A O 1
ATOM 1635 N N . ASN A 1 224 ? 5.296 4.637 28.082 1.00 85.31 224 ASN A N 1
ATOM 1636 C CA . ASN A 1 224 ? 4.335 4.306 29.144 1.00 85.31 224 ASN A CA 1
ATOM 1637 C C . ASN A 1 224 ? 3.306 3.213 28.791 1.00 85.31 224 ASN A C 1
ATOM 1639 O O . ASN A 1 224 ? 2.260 3.128 29.434 1.00 85.31 224 ASN A O 1
ATOM 1643 N N . ILE A 1 225 ? 3.612 2.366 27.806 1.00 89.25 225 ILE A N 1
ATOM 1644 C CA . ILE A 1 225 ? 2.834 1.175 27.457 1.00 89.25 225 ILE A CA 1
ATOM 1645 C C . ILE A 1 225 ? 3.739 -0.043 27.631 1.00 89.25 225 ILE A C 1
ATOM 1647 O O . ILE A 1 225 ? 4.861 -0.063 27.130 1.00 89.25 225 ILE A O 1
ATOM 1651 N N . ALA A 1 226 ? 3.249 -1.054 28.343 1.00 93.31 226 ALA A N 1
ATOM 1652 C CA . ALA A 1 226 ? 3.884 -2.361 28.430 1.00 93.31 226 ALA A CA 1
ATOM 1653 C C . ALA A 1 226 ? 3.102 -3.353 27.568 1.00 93.31 226 ALA A C 1
ATOM 1655 O O . ALA A 1 226 ? 1.880 -3.428 27.671 1.00 93.31 226 ALA A O 1
ATOM 1656 N N . CYS A 1 227 ? 3.794 -4.122 26.735 1.00 94.31 227 CYS A N 1
ATOM 1657 C CA . CYS A 1 227 ? 3.192 -5.171 25.920 1.00 94.31 227 CYS A CA 1
ATOM 1658 C C . CYS A 1 227 ? 4.201 -6.289 25.657 1.00 94.31 227 CYS A C 1
ATOM 1660 O O . CYS A 1 227 ? 5.404 -6.121 25.881 1.00 94.31 227 CYS A O 1
ATOM 1662 N N . LYS A 1 228 ? 3.720 -7.432 25.166 1.00 95.44 228 LYS A N 1
ATOM 1663 C CA . LYS A 1 228 ? 4.601 -8.482 24.659 1.00 95.44 228 LYS A CA 1
ATOM 1664 C C . LYS A 1 228 ? 5.000 -8.121 23.231 1.00 95.44 228 LYS A C 1
ATOM 1666 O O . LYS A 1 228 ? 4.143 -8.047 22.357 1.00 95.44 228 LYS A O 1
ATOM 1671 N N . LEU A 1 229 ? 6.292 -7.894 23.006 1.00 93.25 229 LEU A N 1
ATOM 1672 C CA . LEU A 1 229 ? 6.817 -7.640 21.667 1.00 93.25 229 LEU A CA 1
ATOM 1673 C C . LEU A 1 229 ? 6.898 -8.941 20.866 1.00 93.25 229 LEU A C 1
ATOM 1675 O O . LEU A 1 229 ? 7.312 -9.981 21.386 1.00 93.25 229 LEU A O 1
ATOM 1679 N N . VAL A 1 230 ? 6.507 -8.863 19.600 1.00 94.06 230 VAL A N 1
ATOM 1680 C CA . VAL A 1 230 ? 6.653 -9.921 18.603 1.00 94.06 230 VAL A CA 1
ATOM 1681 C C . VAL A 1 230 ? 7.211 -9.319 17.323 1.00 94.06 230 VAL A C 1
ATOM 1683 O O . VAL A 1 230 ? 6.869 -8.197 16.956 1.00 94.06 230 VAL A O 1
ATOM 1686 N N . THR A 1 231 ? 8.059 -10.074 16.637 1.00 92.62 231 THR A N 1
ATOM 1687 C CA . THR A 1 231 ? 8.575 -9.672 15.331 1.00 92.62 231 THR A CA 1
ATOM 1688 C C . THR A 1 231 ? 7.533 -9.994 14.264 1.00 92.62 231 THR A C 1
ATOM 1690 O O . THR A 1 231 ? 7.107 -11.144 14.134 1.00 92.62 231 THR A O 1
ATOM 1693 N N . LEU A 1 232 ? 7.126 -8.981 13.505 1.00 91.00 232 LEU A N 1
ATOM 1694 C CA . LEU A 1 232 ? 6.206 -9.100 12.379 1.00 91.00 232 LEU A CA 1
ATOM 1695 C C . LEU A 1 232 ? 6.961 -8.772 11.092 1.00 91.00 232 LEU A C 1
ATOM 1697 O O . LEU A 1 232 ? 7.568 -7.708 11.001 1.00 91.00 232 LEU A O 1
ATOM 1701 N N . CYS A 1 233 ? 6.923 -9.679 10.116 1.00 90.38 233 CYS A N 1
ATOM 1702 C CA . CYS A 1 233 ? 7.613 -9.518 8.839 1.00 90.38 233 CYS A CA 1
ATOM 1703 C C . CYS A 1 233 ? 6.629 -9.478 7.667 1.00 90.38 233 CYS A C 1
ATOM 1705 O O . CYS A 1 233 ? 5.615 -10.178 7.695 1.00 90.38 233 CYS A O 1
ATOM 1707 N N . ASP A 1 234 ? 6.960 -8.700 6.636 1.00 87.69 234 ASP A N 1
ATOM 1708 C CA . ASP A 1 234 ? 6.275 -8.734 5.343 1.00 87.69 234 ASP A CA 1
ATOM 1709 C C . ASP A 1 234 ? 6.821 -9.868 4.455 1.00 87.69 234 ASP A C 1
ATOM 1711 O O . ASP A 1 234 ? 7.800 -10.550 4.779 1.00 87.69 234 ASP A O 1
ATOM 1715 N N . SER A 1 235 ? 6.188 -10.083 3.305 1.00 88.12 235 SER A N 1
ATOM 1716 C CA . SER A 1 235 ? 6.606 -11.087 2.319 1.00 88.12 235 SER A CA 1
ATOM 1717 C C . SER A 1 235 ? 7.951 -10.789 1.643 1.00 88.12 235 SER A C 1
ATOM 1719 O O . SER A 1 235 ? 8.516 -11.675 1.000 1.00 88.12 235 SER A O 1
ATOM 1721 N N . ASN A 1 236 ? 8.500 -9.580 1.801 1.00 85.38 236 ASN A N 1
ATOM 1722 C CA . ASN A 1 236 ? 9.862 -9.243 1.391 1.00 85.38 236 ASN A CA 1
ATOM 1723 C C . ASN A 1 236 ? 10.893 -9.470 2.518 1.00 85.38 236 ASN A C 1
ATOM 1725 O O . ASN A 1 236 ? 12.066 -9.149 2.331 1.00 85.38 236 ASN A O 1
ATOM 1729 N N . ASN A 1 237 ? 10.494 -10.056 3.655 1.00 88.44 237 ASN A N 1
ATOM 1730 C CA . ASN A 1 237 ? 11.311 -10.254 4.859 1.00 88.44 237 ASN A CA 1
ATOM 1731 C C . ASN A 1 237 ? 11.788 -8.952 5.525 1.00 88.44 237 ASN A C 1
ATOM 1733 O O . ASN A 1 237 ? 12.792 -8.948 6.241 1.00 88.44 237 ASN A O 1
ATOM 1737 N N . VAL A 1 238 ? 11.081 -7.843 5.312 1.00 86.50 238 VAL A N 1
ATOM 1738 C CA . VAL A 1 238 ? 11.250 -6.633 6.120 1.00 86.50 238 VAL A CA 1
ATOM 1739 C C . VAL A 1 238 ? 10.503 -6.866 7.426 1.00 86.50 238 VAL A C 1
ATOM 1741 O O . VAL A 1 238 ? 9.358 -7.307 7.382 1.00 86.50 238 VAL A O 1
ATOM 1744 N N . CYS A 1 239 ? 11.121 -6.608 8.578 1.00 87.81 239 CYS A N 1
ATOM 1745 C CA . CYS A 1 239 ? 10.530 -6.936 9.878 1.00 87.81 239 CYS A CA 1
ATOM 1746 C C . CYS A 1 239 ? 10.575 -5.763 10.857 1.00 87.81 239 CYS A C 1
ATOM 1748 O O . CYS A 1 239 ? 11.567 -5.038 10.903 1.00 87.81 239 CYS A O 1
ATOM 1750 N N . SER A 1 240 ? 9.554 -5.636 11.698 1.00 86.88 240 SER A N 1
ATOM 1751 C CA . SER A 1 240 ? 9.501 -4.695 12.817 1.00 86.88 240 SER A CA 1
ATOM 1752 C C . SER A 1 240 ? 9.046 -5.411 14.086 1.00 86.88 240 SER A C 1
ATOM 1754 O O . SER A 1 240 ? 8.265 -6.365 14.033 1.00 86.88 240 SER A O 1
ATOM 1756 N N . ASP A 1 241 ? 9.515 -4.936 15.239 1.00 88.94 241 ASP A N 1
ATOM 1757 C CA . ASP A 1 241 ? 9.016 -5.391 16.536 1.00 88.94 241 ASP A CA 1
ATOM 1758 C C . ASP A 1 241 ? 7.765 -4.597 16.915 1.00 88.94 241 ASP A C 1
ATOM 1760 O O . ASP A 1 241 ? 7.782 -3.367 16.986 1.00 88.94 241 ASP A O 1
ATOM 1764 N N . VAL A 1 242 ? 6.668 -5.309 17.159 1.00 91.44 242 VAL A N 1
ATOM 1765 C CA . VAL A 1 242 ? 5.341 -4.728 17.397 1.00 91.44 242 VAL A CA 1
ATOM 1766 C C . VAL A 1 242 ? 4.713 -5.328 18.651 1.00 91.44 242 VAL A C 1
ATOM 1768 O O . VAL A 1 242 ? 5.081 -6.424 19.076 1.00 91.44 242 VAL A O 1
ATOM 1771 N N . CYS A 1 243 ? 3.748 -4.637 19.262 1.00 93.31 243 CYS A N 1
ATOM 1772 C CA . CYS A 1 243 ? 2.965 -5.248 20.338 1.00 93.31 243 CYS A CA 1
ATOM 1773 C C . CYS A 1 243 ? 2.089 -6.377 19.785 1.00 93.31 243 CYS A C 1
ATOM 1775 O O . CYS A 1 243 ? 1.301 -6.166 18.862 1.00 93.31 243 CYS A O 1
ATOM 1777 N N . GLU A 1 244 ? 2.171 -7.557 20.398 1.00 95.06 244 GLU A N 1
ATOM 1778 C CA . GLU A 1 244 ? 1.217 -8.636 20.169 1.00 95.06 244 GLU A CA 1
ATOM 1779 C C . GLU A 1 244 ? -0.187 -8.161 20.555 1.00 95.06 244 GLU A C 1
ATOM 1781 O O . GLU A 1 244 ? -0.397 -7.632 21.652 1.00 95.06 244 GLU A O 1
ATOM 1786 N N . ALA A 1 245 ? -1.143 -8.362 19.648 1.00 95.00 245 ALA A N 1
ATOM 1787 C CA . ALA A 1 245 ? -2.502 -7.870 19.806 1.00 95.00 245 ALA A CA 1
ATOM 1788 C C . ALA A 1 245 ? -3.149 -8.356 21.114 1.00 95.00 245 ALA A C 1
ATOM 1790 O O . ALA A 1 245 ? -3.194 -9.554 21.397 1.00 95.00 245 ALA A O 1
ATOM 1791 N N . GLY A 1 246 ? -3.688 -7.420 21.892 1.00 95.38 246 GLY A N 1
ATOM 1792 C CA . GLY A 1 246 ? -4.366 -7.680 23.161 1.00 95.38 246 GLY A CA 1
ATOM 1793 C C . GLY A 1 246 ? -3.437 -7.784 24.372 1.00 95.38 246 GLY A C 1
ATOM 1794 O O . GLY A 1 246 ? -3.917 -8.100 25.460 1.00 95.38 246 GLY A O 1
ATOM 1795 N N . THR A 1 247 ? -2.131 -7.551 24.209 1.00 95.88 247 THR A N 1
ATOM 1796 C CA . THR A 1 247 ? -1.154 -7.601 25.311 1.00 95.88 247 THR A CA 1
ATOM 1797 C C . THR A 1 247 ? -0.766 -6.230 25.849 1.00 95.88 247 THR A C 1
ATOM 1799 O O . THR A 1 247 ? -0.044 -6.156 26.846 1.00 95.88 247 THR A O 1
ATOM 1802 N N . ALA A 1 248 ? -1.213 -5.146 25.209 1.00 95.12 248 ALA A N 1
ATOM 1803 C CA . ALA A 1 248 ? -0.876 -3.806 25.648 1.00 95.12 248 ALA A CA 1
ATOM 1804 C C . ALA A 1 248 ? -1.581 -3.462 26.960 1.00 95.12 248 ALA A C 1
ATOM 1806 O O . ALA A 1 248 ? -2.765 -3.724 27.165 1.00 95.12 248 ALA A O 1
ATOM 1807 N N . SER A 1 249 ? -0.824 -2.836 27.849 1.00 94.25 249 SER A N 1
ATOM 1808 C CA . SER A 1 249 ? -1.270 -2.419 29.166 1.00 94.25 249 SER A CA 1
ATOM 1809 C C . SER A 1 249 ? -0.643 -1.082 29.537 1.00 94.25 249 SER A C 1
ATOM 1811 O O . SER A 1 249 ? 0.465 -0.740 29.116 1.00 94.25 249 SER A O 1
ATOM 1813 N N . VAL A 1 250 ? -1.375 -0.321 30.341 1.00 93.50 250 VAL A N 1
ATOM 1814 C CA . VAL A 1 250 ? -0.931 0.937 30.946 1.00 93.50 250 VAL A CA 1
ATOM 1815 C C . VAL A 1 250 ? -0.922 0.789 32.464 1.00 93.50 250 VAL A C 1
ATOM 1817 O O . VAL A 1 250 ? -1.349 -0.230 33.010 1.00 93.50 250 VAL A O 1
ATOM 1820 N N . ASN A 1 251 ? -0.426 1.806 33.170 1.00 93.94 251 ASN A N 1
ATOM 1821 C CA . ASN A 1 251 ? -0.480 1.833 34.629 1.00 93.94 251 ASN A CA 1
ATOM 1822 C C . ASN A 1 251 ? -1.928 1.647 35.128 1.00 93.94 251 ASN A C 1
ATOM 1824 O O . ASN A 1 251 ? -2.848 2.255 34.578 1.00 93.94 251 ASN A O 1
ATOM 1828 N N . SER A 1 252 ? -2.120 0.855 36.188 1.00 93.38 252 SER A N 1
ATOM 1829 C CA . SER A 1 252 ? -3.449 0.551 36.737 1.00 93.38 252 SER A CA 1
ATOM 1830 C C . SER A 1 252 ? -4.239 1.806 37.099 1.00 93.38 252 SER A C 1
ATOM 1832 O O . SER A 1 252 ? -5.428 1.866 36.826 1.00 93.38 252 SER A O 1
ATOM 1834 N N . TRP A 1 253 ? -3.578 2.849 37.612 1.00 94.94 253 TRP A N 1
ATOM 1835 C CA . TRP A 1 253 ? -4.237 4.124 37.895 1.00 94.94 253 TRP A CA 1
ATOM 1836 C C . TRP A 1 253 ? -4.854 4.756 36.637 1.00 94.94 253 TRP A C 1
ATOM 1838 O O . TRP A 1 253 ? -5.965 5.277 36.694 1.00 94.94 253 TRP A O 1
ATOM 1848 N N . ALA A 1 254 ? -4.156 4.696 35.497 1.00 92.75 254 ALA A N 1
ATOM 1849 C CA . ALA A 1 254 ? -4.666 5.235 34.240 1.00 92.75 254 ALA A CA 1
ATOM 1850 C C . ALA A 1 254 ? -5.842 4.394 33.722 1.00 92.75 254 ALA A C 1
ATOM 1852 O O . ALA A 1 254 ? -6.856 4.952 33.313 1.00 92.75 254 ALA A O 1
ATOM 1853 N N . ALA A 1 255 ? -5.736 3.064 33.806 1.00 92.06 255 ALA A N 1
ATOM 1854 C CA . ALA A 1 255 ? -6.821 2.155 33.438 1.00 92.06 255 ALA A CA 1
ATOM 1855 C C . ALA A 1 255 ? -8.083 2.372 34.300 1.00 92.06 255 ALA A C 1
ATOM 1857 O O . ALA A 1 255 ? -9.194 2.446 33.770 1.00 92.06 255 ALA A O 1
ATOM 1858 N N . ASP A 1 256 ? -7.916 2.546 35.614 1.00 94.00 256 ASP A N 1
ATOM 1859 C CA . ASP A 1 256 ? -9.011 2.823 36.550 1.00 94.00 256 ASP A CA 1
ATOM 1860 C C . ASP A 1 256 ? -9.660 4.187 36.270 1.00 94.00 256 ASP A C 1
ATOM 1862 O O . ASP A 1 256 ? -10.887 4.309 36.282 1.00 94.00 256 ASP A O 1
ATOM 1866 N N . ALA A 1 257 ? -8.854 5.213 35.972 1.00 94.44 257 ALA A N 1
ATOM 1867 C CA . ALA A 1 257 ? -9.344 6.545 35.625 1.00 94.44 257 ALA A CA 1
ATOM 1868 C C . ALA A 1 257 ? -10.165 6.538 34.325 1.00 94.44 257 ALA A C 1
ATOM 1870 O O . ALA A 1 257 ? -11.252 7.113 34.293 1.00 94.44 257 ALA A O 1
ATOM 1871 N N . ILE A 1 258 ? -9.686 5.847 33.288 1.00 92.81 258 ILE A N 1
ATOM 1872 C CA . ILE A 1 258 ? -10.398 5.675 32.012 1.00 92.81 258 ILE A CA 1
ATOM 1873 C C . ILE A 1 258 ? -11.715 4.927 32.237 1.00 92.81 258 ILE A C 1
ATOM 1875 O O . ILE A 1 258 ? -12.769 5.370 31.787 1.00 92.81 258 ILE A O 1
ATOM 1879 N N . THR A 1 259 ? -11.684 3.840 33.012 1.00 91.12 259 THR A N 1
ATOM 1880 C CA . THR A 1 259 ? -12.889 3.071 33.359 1.00 91.12 259 THR A CA 1
ATOM 1881 C C . THR A 1 259 ? -13.917 3.939 34.085 1.00 91.12 259 THR A C 1
ATOM 1883 O O . THR A 1 259 ? -15.113 3.875 33.797 1.00 91.12 259 THR A O 1
ATOM 1886 N N . PHE A 1 260 ? -13.471 4.771 35.028 1.00 92.94 260 PHE A N 1
ATOM 1887 C CA . PHE A 1 260 ? -14.344 5.704 35.731 1.00 92.94 260 PHE A CA 1
ATOM 1888 C C . PHE A 1 260 ? -14.943 6.755 34.785 1.00 92.94 260 PHE A C 1
ATOM 1890 O O . PHE A 1 260 ? -16.148 6.992 34.838 1.00 92.94 260 PHE A O 1
ATOM 1897 N N . GLN A 1 261 ? -14.134 7.337 33.894 1.00 93.06 261 GLN A N 1
ATOM 1898 C CA . GLN A 1 261 ? -14.601 8.295 32.888 1.00 93.06 261 GLN A CA 1
ATOM 1899 C C . GLN A 1 261 ? -15.654 7.675 31.967 1.00 93.06 261 GLN A C 1
ATOM 1901 O O . GLN A 1 261 ? -16.718 8.261 31.802 1.00 93.06 261 GLN A O 1
ATOM 1906 N N . HIS A 1 262 ? -15.427 6.460 31.462 1.00 91.38 262 HIS A N 1
ATOM 1907 C CA . HIS A 1 262 ? -16.402 5.756 30.625 1.00 91.38 262 HIS A CA 1
ATOM 1908 C C . HIS A 1 262 ? -17.732 5.531 31.334 1.00 91.38 262 HIS A C 1
ATOM 1910 O O . HIS A 1 262 ? -18.780 5.799 30.758 1.00 91.38 262 HIS A O 1
ATOM 1916 N N . ARG A 1 263 ? -17.707 5.104 32.603 1.00 89.81 263 ARG A N 1
ATOM 1917 C CA . ARG A 1 263 ? -18.938 4.907 33.384 1.00 89.81 263 ARG A CA 1
ATOM 1918 C C . ARG A 1 263 ? -19.751 6.190 33.523 1.00 89.81 263 ARG A C 1
ATOM 1920 O O . ARG A 1 263 ? -20.973 6.128 33.467 1.00 89.81 263 ARG A O 1
ATOM 1927 N N . LEU A 1 264 ? -19.088 7.335 33.695 1.00 92.06 264 LEU A N 1
ATOM 1928 C CA . LEU A 1 264 ? -19.771 8.628 33.704 1.00 92.06 264 LEU A CA 1
ATOM 1929 C C . LEU A 1 264 ? -20.339 8.956 32.320 1.00 92.06 264 LEU A C 1
ATOM 1931 O O . LEU A 1 264 ? -21.504 9.320 32.211 1.00 92.06 264 LEU A O 1
ATOM 1935 N N . SER A 1 265 ? -19.544 8.771 31.266 1.00 92.50 265 SER A N 1
ATOM 1936 C CA . SER A 1 265 ? -19.956 9.049 29.890 1.00 92.50 265 SER A CA 1
ATOM 1937 C C . SER A 1 265 ? -21.095 8.155 29.403 1.00 92.50 265 SER A C 1
ATOM 1939 O O . SER A 1 265 ? -21.859 8.592 28.550 1.00 92.50 265 SER A O 1
ATOM 1941 N N . TYR A 1 266 ? -21.233 6.932 29.925 1.00 92.69 266 TYR A N 1
ATOM 1942 C CA . TYR A 1 266 ? -22.297 6.003 29.531 1.00 92.69 266 TYR A CA 1
ATOM 1943 C C . TYR A 1 266 ? -23.671 6.373 30.095 1.00 92.69 266 TYR A C 1
ATOM 1945 O O . TYR A 1 266 ? -24.687 5.998 29.512 1.00 92.69 266 TYR A O 1
ATOM 1953 N N . GLY A 1 267 ? -23.707 7.146 31.185 1.00 93.81 267 GLY A N 1
ATOM 1954 C CA . GLY A 1 267 ? -24.941 7.720 31.721 1.00 93.81 267 GLY A CA 1
ATOM 1955 C C . GLY A 1 267 ? -25.501 8.876 30.885 1.00 93.81 267 GLY A C 1
ATOM 1956 O O . GLY A 1 267 ? -26.611 9.327 31.151 1.00 93.81 267 GLY A O 1
ATOM 1957 N N . GLU A 1 268 ? -24.758 9.345 29.883 1.00 94.69 268 GLU A N 1
ATOM 1958 C CA . GLU A 1 268 ? -25.160 10.426 28.988 1.00 94.69 268 GLU A CA 1
ATOM 1959 C C . GLU A 1 268 ? -25.719 9.885 27.664 1.00 94.69 268 GLU A C 1
ATOM 1961 O O . GLU A 1 268 ? -25.548 8.720 27.293 1.00 94.69 268 GLU A O 1
ATOM 1966 N N . THR A 1 269 ? -26.414 10.757 26.939 1.00 91.50 269 THR A N 1
ATOM 1967 C CA . THR A 1 269 ? -26.860 10.488 25.564 1.00 91.50 269 THR A CA 1
ATOM 1968 C C . THR A 1 269 ? -25.705 10.683 24.580 1.00 91.50 269 THR A C 1
ATOM 1970 O O . THR A 1 269 ? -24.746 11.399 24.884 1.00 91.50 269 THR A O 1
ATOM 1973 N N . LEU A 1 270 ? -25.800 10.111 23.373 1.00 83.38 270 LEU A N 1
ATOM 1974 C CA . LEU A 1 270 ? -24.705 10.145 22.390 1.00 83.38 270 LEU A CA 1
ATOM 1975 C C . LEU A 1 270 ? -24.215 11.576 22.075 1.00 83.38 270 LEU A C 1
ATOM 1977 O O . LEU A 1 270 ? -23.026 11.774 21.847 1.00 83.38 270 LEU A O 1
ATOM 1981 N N . CYS A 1 271 ? -25.100 12.581 22.112 1.00 85.12 271 CYS A N 1
ATOM 1982 C CA . CYS A 1 271 ? -24.752 13.986 21.860 1.00 85.12 271 CYS A CA 1
ATOM 1983 C C . CYS A 1 271 ? -23.948 14.660 22.988 1.00 85.12 271 CYS A C 1
ATOM 1985 O O . CYS A 1 271 ? -23.309 15.683 22.739 1.00 85.12 271 CYS A O 1
ATOM 1987 N N . PHE A 1 272 ? -23.997 14.130 24.213 1.00 89.81 272 PHE A N 1
ATOM 1988 C CA . PHE A 1 272 ? -23.341 14.710 25.398 1.00 89.81 272 PHE A CA 1
ATOM 1989 C C . PHE A 1 272 ? -22.233 13.824 25.976 1.00 89.81 272 PHE A C 1
ATOM 1991 O O . PHE A 1 272 ? -21.417 14.278 26.780 1.00 89.81 272 PHE A O 1
ATOM 1998 N N . THR A 1 273 ? -22.171 12.572 25.539 1.00 88.88 273 THR A N 1
ATOM 1999 C CA . THR A 1 273 ? -21.082 11.646 25.812 1.00 88.88 273 THR A CA 1
ATOM 2000 C C . THR A 1 273 ? -19.741 12.177 25.274 1.00 88.88 273 THR A C 1
ATOM 2002 O O . THR A 1 273 ? -19.654 12.728 24.179 1.00 88.88 273 THR A O 1
ATOM 2005 N N . GLN A 1 274 ? -18.659 11.927 26.016 1.00 89.38 274 GLN A N 1
ATOM 2006 C CA . GLN A 1 274 ? -17.280 12.100 25.546 1.00 89.38 274 GLN A CA 1
ATOM 2007 C C . GLN A 1 274 ? -16.600 10.733 25.499 1.00 89.38 274 GLN A C 1
ATOM 2009 O O . GLN A 1 274 ? -16.470 10.082 26.532 1.00 89.38 274 GLN A O 1
ATOM 2014 N N . LEU A 1 275 ? -16.171 10.300 24.312 1.00 87.94 275 LEU A N 1
ATOM 2015 C CA . LEU A 1 275 ? -15.475 9.028 24.114 1.00 87.94 275 LEU A CA 1
ATOM 2016 C C . LEU A 1 275 ? -14.083 9.276 23.536 1.00 87.94 275 LEU A C 1
ATOM 2018 O O . LEU A 1 275 ? -13.962 10.024 22.562 1.00 87.94 275 LEU A O 1
ATOM 2022 N N . PRO A 1 276 ? -13.033 8.636 24.075 1.00 91.69 276 PRO A N 1
ATOM 2023 C CA . PRO A 1 276 ? -11.742 8.598 23.410 1.00 91.69 276 PRO A CA 1
ATOM 2024 C C . PRO A 1 276 ? -11.867 7.946 22.028 1.00 91.69 276 PRO A C 1
ATOM 2026 O O . PRO A 1 276 ? -12.486 6.887 21.875 1.00 91.69 276 PRO A O 1
ATOM 2029 N N . ALA A 1 277 ? -11.260 8.585 21.033 1.00 90.38 277 ALA A N 1
ATOM 2030 C CA . ALA A 1 277 ? -11.317 8.183 19.636 1.00 90.38 277 ALA A CA 1
ATOM 2031 C C . ALA A 1 277 ? -9.914 7.969 19.067 1.00 90.38 277 ALA A C 1
ATOM 2033 O O . ALA A 1 277 ? -8.962 8.648 19.464 1.00 90.38 277 ALA A O 1
ATOM 2034 N N . THR A 1 278 ? -9.803 7.067 18.099 1.00 92.81 278 THR A N 1
ATOM 2035 C CA . THR A 1 278 ? -8.584 6.853 17.316 1.00 92.81 278 THR A CA 1
ATOM 2036 C C . THR A 1 278 ? -8.868 7.074 15.832 1.00 92.81 278 THR A C 1
ATOM 2038 O O . THR A 1 278 ? -9.804 6.510 15.270 1.00 92.81 278 THR A O 1
ATOM 2041 N N . HIS A 1 279 ? -8.048 7.919 15.205 1.00 89.69 279 HIS A N 1
ATOM 2042 C CA . HIS A 1 279 ? -8.121 8.240 13.776 1.00 89.69 279 HIS A CA 1
ATOM 2043 C C . HIS A 1 279 ? -7.363 7.190 12.957 1.00 89.69 279 HIS A C 1
ATOM 2045 O O . HIS A 1 279 ? -6.250 6.812 13.350 1.00 89.69 279 HIS A O 1
ATOM 2051 N N . ASN A 1 280 ? -7.932 6.722 11.846 1.00 90.06 280 ASN A N 1
ATOM 2052 C CA . ASN A 1 280 ? -7.415 5.614 11.022 1.00 90.06 280 ASN A CA 1
ATOM 2053 C C . ASN A 1 280 ? -6.976 4.406 11.878 1.00 90.06 280 ASN A C 1
ATOM 2055 O O . ASN A 1 280 ? -5.827 3.951 11.834 1.00 90.06 280 ASN A O 1
ATOM 2059 N N . SER A 1 281 ? -7.873 3.925 12.737 1.00 93.62 281 SER A N 1
ATOM 2060 C CA . SER A 1 281 ? -7.589 2.969 13.819 1.00 93.62 281 SER A CA 1
ATOM 2061 C C . SER A 1 281 ? -6.960 1.661 13.331 1.00 93.62 281 SER A C 1
ATOM 2063 O O . SER A 1 281 ? -6.120 1.073 14.014 1.00 93.62 281 SER A O 1
ATOM 2065 N N . VAL A 1 282 ? -7.353 1.210 12.139 1.00 92.81 282 VAL A N 1
ATOM 2066 C CA . VAL A 1 282 ? -6.871 -0.020 11.483 1.00 92.81 282 VAL A CA 1
ATOM 2067 C C . VAL A 1 282 ? -5.470 0.094 10.892 1.00 92.81 282 VAL A C 1
ATOM 2069 O O . VAL A 1 282 ? -4.801 -0.925 10.724 1.00 92.81 282 VAL A O 1
ATOM 2072 N N . ILE A 1 283 ? -4.989 1.309 10.623 1.00 92.88 283 ILE A N 1
ATOM 2073 C CA . ILE A 1 283 ? -3.694 1.559 9.982 1.00 92.88 283 ILE A CA 1
ATOM 2074 C C . ILE A 1 283 ? -2.599 1.525 11.054 1.00 92.88 283 ILE A C 1
ATOM 2076 O O . ILE A 1 283 ? -2.059 2.550 11.488 1.00 92.88 283 ILE A O 1
ATOM 2080 N N . THR A 1 284 ? -2.330 0.317 11.552 1.00 93.38 284 THR A N 1
ATOM 2081 C CA . THR A 1 284 ? -1.529 0.080 12.758 1.00 93.38 284 THR A CA 1
ATOM 2082 C C . THR A 1 284 ? -0.297 -0.791 12.536 1.00 93.38 284 THR A C 1
ATOM 2084 O O . THR A 1 284 ? -0.354 -1.808 11.843 1.00 93.38 284 THR A O 1
ATOM 2087 N N . GLN A 1 285 ? 0.807 -0.454 13.211 1.00 91.56 285 GLN A N 1
ATOM 2088 C CA . GLN A 1 285 ? 2.032 -1.263 13.191 1.00 91.56 285 GLN A CA 1
ATOM 2089 C C . GLN A 1 285 ? 1.799 -2.701 13.662 1.00 91.56 285 GLN A C 1
ATOM 2091 O O . GLN A 1 285 ? 2.350 -3.626 13.075 1.00 91.56 285 GLN A O 1
ATOM 2096 N N . ALA A 1 286 ? 0.904 -2.928 14.630 1.00 93.75 286 ALA A N 1
ATOM 2097 C CA . ALA A 1 286 ? 0.537 -4.275 15.087 1.00 93.75 286 ALA A CA 1
ATOM 2098 C C . ALA A 1 286 ? -0.045 -5.187 13.979 1.00 93.75 286 ALA A C 1
ATOM 2100 O O . ALA A 1 286 ? -0.197 -6.395 14.181 1.00 93.75 286 ALA A O 1
ATOM 2101 N N . ARG A 1 287 ? -0.396 -4.619 12.818 1.00 94.12 287 ARG A N 1
ATOM 2102 C CA . ARG A 1 287 ? -0.878 -5.318 11.618 1.00 94.12 287 ARG A CA 1
ATOM 2103 C C . ARG A 1 287 ? 0.017 -5.091 10.396 1.00 94.12 287 ARG A C 1
ATOM 2105 O O . ARG A 1 287 ? -0.399 -5.368 9.281 1.00 94.12 287 ARG A O 1
ATOM 2112 N N . GLY A 1 288 ? 1.242 -4.619 10.607 1.00 91.75 288 GLY A N 1
ATOM 2113 C CA . GLY A 1 288 ? 2.268 -4.490 9.577 1.00 91.75 288 GLY A CA 1
ATOM 2114 C C . GLY A 1 288 ? 2.353 -3.107 8.946 1.00 91.75 288 GLY A C 1
ATOM 2115 O O . GLY A 1 288 ? 3.410 -2.778 8.430 1.00 91.75 288 GLY A O 1
ATOM 2116 N N . TYR A 1 289 ? 1.323 -2.259 9.013 1.00 92.19 289 TYR A N 1
ATOM 2117 C CA . TYR A 1 289 ? 1.391 -0.908 8.434 1.00 92.19 289 TYR A CA 1
ATOM 2118 C C . TYR A 1 289 ? 2.627 -0.155 8.951 1.00 92.19 289 TYR A C 1
ATOM 2120 O O . TYR A 1 289 ? 2.909 -0.156 10.148 1.00 92.19 289 TYR A O 1
ATOM 2128 N N . GLY A 1 290 ? 3.383 0.481 8.057 1.00 87.88 290 GLY A N 1
ATOM 2129 C CA . GLY A 1 290 ? 4.649 1.135 8.396 1.00 87.88 290 GLY A CA 1
ATOM 2130 C C . GLY A 1 290 ? 5.854 0.225 8.624 1.00 87.88 290 GLY A C 1
ATOM 2131 O O . GLY A 1 290 ? 6.916 0.734 8.971 1.00 87.88 290 GLY A O 1
ATOM 2132 N N . ASN A 1 291 ? 5.761 -1.084 8.379 1.00 88.12 291 ASN A N 1
ATOM 2133 C CA . ASN A 1 291 ? 6.889 -2.016 8.510 1.00 88.12 291 ASN A CA 1
ATOM 2134 C C . ASN A 1 291 ? 8.086 -1.638 7.610 1.00 88.12 291 ASN A C 1
ATOM 2136 O O . ASN A 1 291 ? 9.243 -1.891 7.938 1.00 88.12 291 ASN A O 1
ATOM 2140 N N . ARG A 1 292 ? 7.840 -0.951 6.490 1.00 86.50 292 ARG A N 1
ATOM 2141 C CA . ARG A 1 292 ? 8.897 -0.434 5.603 1.00 86.50 292 ARG A CA 1
ATOM 2142 C C . ARG A 1 292 ? 9.404 0.962 5.969 1.00 86.50 292 ARG A C 1
ATOM 2144 O O . ARG A 1 292 ? 10.408 1.385 5.402 1.00 86.50 292 ARG A O 1
ATOM 2151 N N . ASP A 1 293 ? 8.795 1.658 6.935 1.00 85.69 293 ASP A N 1
ATOM 2152 C CA . ASP A 1 293 ? 9.186 3.026 7.325 1.00 85.69 293 ASP A CA 1
ATOM 2153 C C . ASP A 1 293 ? 10.668 3.101 7.714 1.00 85.69 293 ASP A C 1
ATOM 2155 O O . ASP A 1 293 ? 11.363 4.062 7.399 1.00 85.69 293 ASP A O 1
ATOM 2159 N N . GLN A 1 294 ? 11.180 2.052 8.356 1.00 81.69 294 GLN A N 1
ATOM 2160 C CA . GLN A 1 294 ? 12.587 1.905 8.730 1.00 81.69 294 GLN A CA 1
ATOM 2161 C C . GLN A 1 294 ? 13.557 1.908 7.539 1.00 81.69 294 GLN A C 1
ATOM 2163 O O . GLN A 1 294 ? 14.664 2.430 7.666 1.00 81.69 294 GLN A O 1
ATOM 2168 N N . LEU A 1 295 ? 13.148 1.380 6.379 1.00 82.69 295 LEU A N 1
ATOM 2169 C CA . LEU A 1 295 ? 13.972 1.398 5.169 1.00 82.69 295 LEU A CA 1
ATOM 2170 C C . LEU A 1 295 ? 14.149 2.836 4.686 1.00 82.69 295 LEU A C 1
ATOM 2172 O O . LEU A 1 295 ? 15.271 3.274 4.448 1.00 82.69 295 LEU A O 1
ATOM 2176 N N . PHE A 1 296 ? 13.057 3.596 4.644 1.00 83.25 296 PHE A N 1
ATOM 2177 C CA . PHE A 1 296 ? 13.079 5.001 4.251 1.00 83.25 296 PHE A CA 1
ATOM 2178 C C . PHE A 1 296 ? 13.826 5.861 5.276 1.00 83.25 296 PHE A C 1
ATOM 2180 O O . PHE A 1 296 ? 14.721 6.627 4.929 1.00 83.25 296 PHE A O 1
ATOM 2187 N N . ASN A 1 297 ? 13.530 5.674 6.564 1.00 81.00 297 ASN A N 1
ATOM 2188 C CA . ASN A 1 297 ? 14.154 6.407 7.664 1.00 81.00 297 ASN A CA 1
ATOM 2189 C C . ASN A 1 297 ? 15.667 6.186 7.756 1.00 81.00 297 ASN A C 1
ATOM 2191 O O . ASN A 1 297 ? 16.364 7.048 8.290 1.00 81.00 297 ASN A O 1
ATOM 2195 N N . SER A 1 298 ? 16.174 5.072 7.215 1.00 79.44 298 SER A N 1
ATOM 2196 C CA . SER A 1 298 ? 17.610 4.798 7.138 1.00 79.44 298 SER A CA 1
ATOM 2197 C C . SER A 1 298 ? 18.373 5.728 6.194 1.00 79.44 298 SER A C 1
ATOM 2199 O O . SER A 1 298 ? 19.554 5.987 6.422 1.00 79.44 298 SER A O 1
ATOM 2201 N N . MET A 1 299 ? 17.690 6.272 5.184 1.00 77.69 299 MET A N 1
ATOM 2202 C CA . MET A 1 299 ? 18.272 7.170 4.185 1.00 77.69 299 MET A CA 1
ATOM 2203 C C . MET A 1 299 ? 18.116 8.648 4.559 1.00 77.69 299 MET A C 1
ATOM 2205 O O . MET A 1 299 ? 18.827 9.503 4.031 1.00 77.69 299 MET A O 1
ATOM 2209 N N . LEU A 1 300 ? 17.199 8.956 5.476 1.00 78.31 300 LEU A N 1
ATOM 2210 C CA . LEU A 1 300 ? 16.881 10.314 5.907 1.00 78.31 300 LEU A CA 1
ATOM 2211 C C . LEU A 1 300 ? 17.859 10.844 6.959 1.00 78.31 300 LEU A C 1
ATOM 2213 O O . LEU A 1 300 ? 18.412 10.100 7.770 1.00 78.31 300 LEU A O 1
ATOM 2217 N N . ASN A 1 301 ? 18.026 12.166 7.016 1.00 75.69 301 ASN A N 1
ATOM 2218 C CA . ASN A 1 301 ? 18.980 12.808 7.920 1.00 75.69 301 ASN A CA 1
ATOM 2219 C C . ASN A 1 301 ? 18.681 12.523 9.399 1.00 75.69 301 ASN A C 1
ATOM 2221 O O . ASN A 1 301 ? 17.740 13.073 9.977 1.00 75.69 301 ASN A O 1
ATOM 2225 N N . ALA A 1 302 ? 19.515 11.702 10.040 1.00 73.50 302 ALA A N 1
ATOM 2226 C CA . ALA A 1 302 ? 19.372 11.292 11.436 1.00 73.50 302 ALA A CA 1
ATOM 2227 C C . ALA A 1 302 ? 19.354 12.453 12.448 1.00 73.50 302 ALA A C 1
ATOM 2229 O O . ALA A 1 302 ? 18.701 12.346 13.483 1.00 73.50 302 ALA A O 1
ATOM 2230 N N . SER A 1 303 ? 20.040 13.562 12.158 1.00 74.38 303 SER A N 1
ATOM 2231 C CA . SER A 1 303 ? 20.113 14.731 13.044 1.00 74.38 303 SER A CA 1
ATOM 2232 C C . SER A 1 303 ? 18.892 15.650 12.941 1.00 74.38 303 SER A C 1
ATOM 2234 O O . SER A 1 303 ? 18.709 16.510 13.801 1.00 74.38 303 SER A O 1
ATOM 2236 N N . ASN A 1 304 ? 18.047 15.474 11.920 1.00 73.38 304 ASN A N 1
ATOM 2237 C CA . ASN A 1 304 ? 16.812 16.229 11.757 1.00 73.38 304 ASN A CA 1
ATOM 2238 C C . ASN A 1 304 ? 15.616 15.418 12.283 1.00 73.38 304 ASN A C 1
ATOM 2240 O O . ASN A 1 304 ? 15.171 14.458 11.653 1.00 73.38 304 ASN A O 1
ATOM 2244 N N . ALA A 1 305 ? 15.069 15.838 13.426 1.00 71.00 305 ALA A N 1
ATOM 2245 C CA . ALA A 1 305 ? 13.911 15.198 14.055 1.00 71.00 305 ALA A CA 1
ATOM 2246 C C . ALA A 1 305 ? 12.613 15.310 13.230 1.00 71.00 305 ALA A C 1
ATOM 2248 O O . ALA A 1 305 ? 11.694 14.526 13.441 1.00 71.00 305 ALA A O 1
ATOM 2249 N N . GLY A 1 306 ? 12.531 16.268 12.300 1.00 70.44 306 GLY A N 1
ATOM 2250 C CA . GLY A 1 306 ? 11.422 16.404 11.354 1.00 70.44 306 GLY A CA 1
ATOM 2251 C C . GLY A 1 306 ? 11.600 15.594 10.069 1.00 70.44 306 GLY A C 1
ATOM 2252 O O . GLY A 1 306 ? 10.656 15.498 9.294 1.00 70.44 306 GLY A O 1
ATOM 2253 N N . SER A 1 307 ? 12.779 15.004 9.836 1.00 75.25 307 SER A N 1
ATOM 2254 C CA . SER A 1 307 ? 13.030 14.166 8.662 1.00 75.25 307 SER A CA 1
ATOM 2255 C C . SER A 1 307 ? 12.773 12.700 8.991 1.00 75.25 307 SER A C 1
ATOM 2257 O O . SER A 1 307 ? 13.673 11.965 9.410 1.00 75.25 307 SER A O 1
ATOM 2259 N N . TYR A 1 308 ? 11.520 12.281 8.861 1.00 77.25 308 TYR A N 1
ATOM 2260 C CA . TYR A 1 308 ? 11.123 10.888 9.008 1.00 77.25 308 TYR A CA 1
ATOM 2261 C C . TYR A 1 308 ? 9.922 10.576 8.116 1.00 77.25 308 TYR A C 1
ATOM 2263 O O . TYR A 1 308 ? 9.081 11.433 7.852 1.00 77.25 308 TYR A O 1
ATOM 2271 N N . MET A 1 309 ? 9.836 9.325 7.686 1.00 79.00 309 MET A N 1
ATOM 2272 C CA . MET A 1 309 ? 8.660 8.737 7.073 1.00 79.00 309 MET A CA 1
ATOM 2273 C C . MET A 1 309 ? 7.875 7.986 8.140 1.00 79.00 309 MET A C 1
ATOM 2275 O O . MET A 1 309 ? 8.445 7.238 8.944 1.00 79.00 309 MET A O 1
ATOM 2279 N N . ARG A 1 310 ? 6.560 8.200 8.145 1.00 81.62 310 ARG A N 1
ATOM 2280 C CA . ARG A 1 310 ? 5.636 7.458 8.989 1.00 81.62 310 ARG A CA 1
ATOM 2281 C C . ARG A 1 310 ? 4.340 7.213 8.246 1.00 81.62 310 ARG A C 1
ATOM 2283 O O . ARG A 1 310 ? 3.580 8.144 8.003 1.00 81.62 310 ARG A O 1
ATOM 2290 N N . THR A 1 311 ? 4.085 5.952 7.947 1.00 84.19 311 THR A N 1
ATOM 2291 C CA . THR A 1 311 ? 2.915 5.538 7.166 1.00 84.19 311 THR A CA 1
ATOM 2292 C C . THR A 1 311 ? 1.859 4.818 8.003 1.00 84.19 311 THR A C 1
ATOM 2294 O O . THR A 1 311 ? 0.744 4.601 7.543 1.00 84.19 311 THR A O 1
ATOM 2297 N N . SER A 1 312 ? 2.179 4.507 9.264 1.00 88.19 312 SER A N 1
ATOM 2298 C CA . SER A 1 312 ? 1.235 3.992 10.263 1.00 88.19 312 SER A CA 1
ATOM 2299 C C . SER A 1 312 ? 0.655 5.098 11.148 1.00 88.19 312 SER A C 1
ATOM 2301 O O . SER A 1 312 ? 1.385 5.860 11.800 1.00 88.19 312 SER A O 1
ATOM 2303 N N . ASN A 1 313 ? -0.671 5.145 11.262 1.00 88.88 313 ASN A N 1
ATOM 2304 C CA . ASN A 1 313 ? -1.368 6.076 12.150 1.00 88.88 313 ASN A CA 1
ATOM 2305 C C . ASN A 1 313 ? -1.300 5.611 13.607 1.00 88.88 313 ASN A C 1
ATOM 2307 O O . ASN A 1 313 ? -0.992 6.406 14.505 1.00 88.88 313 ASN A O 1
ATOM 2311 N N . GLN A 1 314 ? -1.487 4.309 13.829 1.00 91.69 314 GLN A N 1
ATOM 2312 C CA . GLN A 1 314 ? -1.505 3.692 15.152 1.00 91.69 314 GLN A CA 1
ATOM 2313 C C . GLN A 1 314 ? -0.312 2.755 15.374 1.00 91.69 314 GLN A C 1
ATOM 2315 O O . GLN A 1 314 ? 0.306 2.253 14.439 1.00 91.69 314 GLN A O 1
ATOM 2320 N N . PHE A 1 315 ? 0.043 2.549 16.643 1.00 90.75 315 PHE A N 1
ATOM 2321 C CA . PHE A 1 315 ? 1.056 1.560 17.043 1.00 90.75 315 PHE A CA 1
ATOM 2322 C C . PHE A 1 315 ? 0.411 0.231 17.467 1.00 90.75 315 PHE A C 1
ATOM 2324 O O . PHE A 1 315 ? 0.945 -0.848 17.233 1.00 90.75 315 PHE A O 1
ATOM 2331 N N . LEU A 1 316 ? -0.750 0.327 18.113 1.00 94.44 316 LEU A N 1
ATOM 2332 C CA . LEU A 1 316 ? -1.419 -0.763 18.811 1.00 94.44 316 LEU A CA 1
ATOM 2333 C C . LEU A 1 316 ? -2.530 -1.388 17.969 1.00 94.44 316 LEU A C 1
ATOM 2335 O O . LEU A 1 316 ? -3.146 -0.701 17.153 1.00 94.44 316 LEU A O 1
ATOM 2339 N N . SER A 1 317 ? -2.813 -2.675 18.178 1.00 96.31 317 SER A N 1
ATOM 2340 C CA . SER A 1 317 ? -3.939 -3.356 17.520 1.00 96.31 317 SER A CA 1
ATOM 2341 C C . SER A 1 317 ? -5.282 -2.706 17.875 1.00 96.31 317 SER A C 1
ATOM 2343 O O . SER A 1 317 ? -5.361 -1.956 18.848 1.00 96.31 317 SER A O 1
ATOM 2345 N N . LEU A 1 318 ? -6.354 -3.001 17.132 1.00 97.06 318 LEU A N 1
ATOM 2346 C CA . LEU A 1 318 ? -7.695 -2.524 17.496 1.00 97.06 318 LEU A CA 1
ATOM 2347 C C . LEU A 1 318 ? -8.098 -3.031 18.884 1.00 97.06 318 LEU A C 1
ATOM 2349 O O . LEU A 1 318 ? -8.594 -2.265 19.705 1.00 97.06 318 LEU A O 1
ATOM 2353 N N . THR A 1 319 ? -7.806 -4.302 19.175 1.00 97.25 319 THR A N 1
ATOM 2354 C CA . THR A 1 319 ? -8.018 -4.908 20.498 1.00 97.25 319 THR A CA 1
ATOM 2355 C C . THR A 1 319 ? -7.331 -4.096 21.596 1.00 97.25 319 THR A C 1
ATOM 2357 O O . THR A 1 319 ? -7.927 -3.822 22.634 1.00 97.25 319 THR A O 1
ATOM 2360 N N . ASP A 1 320 ? -6.081 -3.695 21.374 1.00 96.81 320 ASP A N 1
ATOM 2361 C CA . ASP A 1 320 ? -5.314 -2.911 22.341 1.00 96.81 320 ASP A CA 1
ATOM 2362 C C . ASP A 1 320 ? -5.823 -1.472 22.455 1.00 96.81 320 ASP A C 1
ATOM 2364 O O . ASP A 1 320 ? -5.925 -0.955 23.562 1.00 96.81 320 ASP A O 1
ATOM 2368 N N . GLN A 1 321 ? -6.193 -0.829 21.344 1.00 96.12 321 GLN A N 1
ATOM 2369 C CA . GLN A 1 321 ? -6.818 0.498 21.362 1.00 96.12 321 GLN A CA 1
ATOM 2370 C C . GLN A 1 321 ? -8.092 0.484 22.224 1.00 96.12 321 GLN A C 1
ATOM 2372 O O . GLN A 1 321 ? -8.264 1.353 23.080 1.00 96.12 321 GLN A O 1
ATOM 2377 N N . LEU A 1 322 ? -8.933 -0.547 22.079 1.00 95.62 322 LEU A N 1
ATOM 2378 C CA . LEU A 1 322 ? -10.136 -0.750 22.891 1.00 95.62 322 LEU A CA 1
ATOM 2379 C C . LEU A 1 322 ? -9.808 -1.047 24.366 1.00 95.62 322 LEU A C 1
ATOM 2381 O O . LEU A 1 322 ? -10.409 -0.447 25.261 1.00 95.62 322 LEU A O 1
ATOM 2385 N N . ASN A 1 323 ? -8.824 -1.911 24.643 1.00 94.12 323 ASN A N 1
ATOM 2386 C CA . ASN A 1 323 ? -8.357 -2.194 26.009 1.00 94.12 323 ASN A CA 1
ATOM 2387 C C . ASN A 1 323 ? -7.835 -0.936 26.721 1.00 94.12 323 ASN A C 1
ATOM 2389 O O . ASN A 1 323 ? -7.989 -0.801 27.933 1.00 94.12 323 ASN A O 1
ATOM 2393 N N . LEU A 1 324 ? -7.225 -0.016 25.971 1.00 93.69 324 LEU A N 1
ATOM 2394 C CA . LEU A 1 324 ? -6.687 1.242 26.486 1.00 93.69 324 LEU A CA 1
ATOM 2395 C C . LEU A 1 324 ? -7.693 2.398 26.471 1.00 93.69 324 LEU A C 1
ATOM 2397 O O . LEU A 1 324 ? -7.331 3.518 26.820 1.00 93.69 324 LEU A O 1
ATOM 2401 N N . GLY A 1 325 ? -8.949 2.134 26.113 1.00 93.38 325 GLY A N 1
ATOM 2402 C CA . GLY A 1 325 ? -10.053 3.060 26.330 1.00 93.38 325 GLY A CA 1
ATOM 2403 C C . GLY A 1 325 ? -10.637 3.724 25.087 1.00 93.38 325 GLY A C 1
ATOM 2404 O O . GLY A 1 325 ? -11.582 4.491 25.221 1.00 93.38 325 GLY A O 1
ATOM 2405 N N . ALA A 1 326 ? -10.148 3.440 23.879 1.00 94.31 326 ALA A N 1
ATOM 2406 C CA . ALA A 1 326 ? -10.836 3.912 22.678 1.00 94.31 326 ALA A CA 1
ATOM 2407 C C . ALA A 1 326 ? -12.260 3.328 22.624 1.00 94.31 326 ALA A C 1
ATOM 2409 O O . ALA A 1 326 ? -12.471 2.155 22.946 1.00 94.31 326 ALA A O 1
ATOM 2410 N N . ARG A 1 327 ? -13.248 4.146 22.254 1.00 93.31 327 ARG A N 1
ATOM 2411 C CA . ARG A 1 327 ? -14.653 3.736 22.048 1.00 93.31 327 ARG A CA 1
ATOM 2412 C C . ARG A 1 327 ? -15.249 4.292 20.747 1.00 93.31 327 ARG A C 1
ATOM 2414 O O . ARG A 1 327 ? -16.346 3.899 20.369 1.00 93.31 327 ARG A O 1
ATOM 2421 N N . PHE A 1 328 ? -14.500 5.133 20.038 1.00 91.25 328 PHE A N 1
ATOM 2422 C CA . PHE A 1 328 ? -14.752 5.507 18.649 1.00 91.25 328 PHE A CA 1
ATOM 2423 C C . PHE A 1 328 ? -13.563 5.049 17.802 1.00 91.25 328 PHE A C 1
ATOM 2425 O O . PHE A 1 328 ? -12.430 5.471 18.055 1.00 91.25 328 PHE A O 1
ATOM 2432 N N . LEU A 1 329 ? -13.818 4.189 16.818 1.00 92.31 329 LEU A N 1
ATOM 2433 C CA . LEU A 1 329 ? -12.803 3.687 15.895 1.00 92.31 329 LEU A CA 1
ATOM 2434 C C . LEU A 1 329 ? -13.138 4.159 14.480 1.00 92.31 329 LEU A C 1
ATOM 2436 O O . LEU A 1 329 ? -14.229 3.902 13.987 1.00 92.31 329 LEU A O 1
ATOM 2440 N N . GLU A 1 330 ? -12.196 4.826 13.823 1.00 89.06 330 GLU A N 1
ATOM 2441 C CA . GLU A 1 330 ? -12.279 5.121 12.389 1.00 89.06 330 GLU A CA 1
ATOM 2442 C C . GLU A 1 330 ? -11.616 4.008 11.573 1.00 89.06 330 GLU A C 1
ATOM 2444 O O . GLU A 1 330 ? -10.435 3.708 11.788 1.00 89.06 330 GLU A O 1
ATOM 2449 N N . LEU A 1 331 ? -12.368 3.389 10.660 1.00 88.19 331 LEU A N 1
ATOM 2450 C CA . LEU A 1 331 ? -11.867 2.368 9.744 1.00 88.19 331 LEU A CA 1
ATOM 2451 C C . LEU A 1 331 ? -11.958 2.857 8.294 1.00 88.19 331 LEU A C 1
ATOM 2453 O O . LEU A 1 331 ? -13.054 2.993 7.755 1.00 88.19 331 LEU A O 1
ATOM 2457 N N . ASP A 1 332 ? -10.806 3.082 7.662 1.00 83.81 332 ASP A N 1
ATOM 2458 C CA . ASP A 1 332 ? -10.732 3.476 6.253 1.00 83.81 332 ASP A CA 1
ATOM 2459 C C . ASP A 1 332 ? -10.832 2.236 5.370 1.00 83.81 332 ASP A C 1
ATOM 2461 O O . ASP A 1 332 ? -9.965 1.363 5.427 1.00 83.81 332 ASP A O 1
ATOM 2465 N N . VAL A 1 333 ? -11.883 2.141 4.556 1.00 82.69 333 VAL A N 1
ATOM 2466 C CA . VAL A 1 333 ? -12.180 0.934 3.775 1.00 82.69 333 VAL A CA 1
ATOM 2467 C C . VAL A 1 333 ? -12.171 1.244 2.292 1.00 82.69 333 VAL A C 1
ATOM 2469 O O . VAL A 1 333 ? -12.906 2.109 1.822 1.00 82.69 333 VAL A O 1
ATOM 2472 N N . HIS A 1 334 ? -11.403 0.466 1.534 1.00 81.94 334 HIS A N 1
ATOM 2473 C CA . HIS A 1 334 ? -11.346 0.575 0.083 1.00 81.94 334 HIS A CA 1
ATOM 2474 C C . HIS A 1 334 ? -11.510 -0.793 -0.580 1.00 81.94 334 HIS A C 1
ATOM 2476 O O . HIS A 1 334 ? -11.025 -1.814 -0.087 1.00 81.94 334 HIS A O 1
ATOM 2482 N N . TYR A 1 335 ? -12.189 -0.816 -1.729 1.00 79.94 335 TYR A N 1
ATOM 2483 C CA . TYR A 1 335 ? -12.283 -2.006 -2.568 1.00 79.94 335 TYR A CA 1
ATOM 2484 C C . TYR A 1 335 ? -11.155 -2.018 -3.598 1.00 79.94 335 TYR A C 1
ATOM 2486 O O . TYR A 1 335 ? -11.143 -1.213 -4.527 1.00 79.94 335 TYR A O 1
ATOM 2494 N N . PHE A 1 336 ? -10.211 -2.943 -3.453 1.00 80.69 336 PHE A N 1
ATOM 2495 C CA . PHE A 1 336 ? -9.173 -3.183 -4.450 1.00 80.69 336 PHE A CA 1
ATOM 2496 C C . PHE A 1 336 ? -8.616 -4.593 -4.312 1.00 80.69 336 PHE A C 1
ATOM 2498 O O . PHE A 1 336 ? -8.754 -5.273 -3.294 1.00 80.69 336 PHE A O 1
ATOM 2505 N N . GLY A 1 337 ? -7.997 -5.059 -5.390 1.00 79.62 337 GLY A N 1
ATOM 2506 C CA . GLY A 1 337 ? -7.495 -6.418 -5.469 1.00 79.62 337 GLY A CA 1
ATOM 2507 C C . GLY A 1 337 ? -8.549 -7.489 -5.165 1.00 79.62 337 GLY A C 1
ATOM 2508 O O . GLY A 1 337 ? -8.261 -8.453 -4.457 1.00 79.62 337 GLY A O 1
ATOM 2509 N N . SER A 1 338 ? -9.773 -7.269 -5.660 1.00 81.50 338 SER A N 1
ATOM 2510 C CA . SER A 1 338 ? -10.942 -8.146 -5.496 1.00 81.50 338 SER A CA 1
ATOM 2511 C C . SER A 1 338 ? -11.411 -8.356 -4.046 1.00 81.50 338 SER A C 1
ATOM 2513 O O . SER A 1 338 ? -12.102 -9.332 -3.759 1.00 81.50 338 SER A O 1
ATOM 2515 N N . ALA A 1 339 ? -11.065 -7.450 -3.123 1.00 84.69 339 ALA A N 1
ATOM 2516 C CA . ALA A 1 339 ? -11.491 -7.515 -1.726 1.00 84.69 339 ALA A CA 1
ATOM 2517 C C . ALA A 1 339 ? -11.701 -6.123 -1.104 1.00 84.69 339 ALA A C 1
ATOM 2519 O O . ALA A 1 339 ? -11.131 -5.132 -1.557 1.00 84.69 339 ALA A O 1
ATOM 2520 N N . LEU A 1 340 ? -12.502 -6.060 -0.033 1.00 85.94 340 LEU A N 1
ATOM 2521 C CA . LEU A 1 340 ? -12.555 -4.898 0.860 1.00 85.94 340 LEU A CA 1
ATOM 2522 C C . LEU A 1 340 ? -11.394 -4.976 1.847 1.00 85.94 340 LEU A C 1
ATOM 2524 O O . LEU A 1 340 ? -11.253 -5.970 2.569 1.00 85.94 340 LEU A O 1
ATOM 2528 N N . ARG A 1 341 ? -10.579 -3.930 1.880 1.00 89.88 341 ARG A N 1
ATOM 2529 C CA . ARG A 1 341 ? -9.373 -3.854 2.700 1.00 89.88 341 ARG A CA 1
ATOM 2530 C C . ARG A 1 341 ? -9.345 -2.558 3.484 1.00 89.88 341 ARG A C 1
ATOM 2532 O O . ARG A 1 341 ? -9.853 -1.538 3.019 1.00 89.88 341 ARG A O 1
ATOM 2539 N N . ASP A 1 342 ? -8.727 -2.636 4.650 1.00 90.50 342 ASP A N 1
ATOM 2540 C CA . ASP A 1 342 ? -8.444 -1.480 5.480 1.00 90.50 342 ASP A CA 1
ATOM 2541 C C . ASP A 1 342 ? -7.225 -0.752 4.922 1.00 90.50 342 ASP A C 1
ATOM 2543 O O . ASP A 1 342 ? -6.134 -1.321 4.831 1.00 90.50 342 ASP A O 1
ATOM 2547 N N . ALA A 1 343 ? -7.400 0.487 4.494 1.00 86.75 343 ALA A N 1
ATOM 2548 C CA . ALA A 1 343 ? -6.425 1.137 3.642 1.00 86.75 343 ALA A CA 1
ATOM 2549 C C . ALA A 1 343 ? -6.520 2.650 3.757 1.00 86.75 343 ALA A C 1
ATOM 2551 O O . ALA A 1 343 ? -7.612 3.191 3.712 1.00 86.75 343 ALA A O 1
ATOM 2552 N N . HIS A 1 344 ? -5.383 3.338 3.834 1.00 81.00 344 HIS A N 1
ATOM 2553 C CA . HIS A 1 344 ? -5.370 4.794 3.747 1.00 81.00 344 HIS A CA 1
ATOM 2554 C C . HIS A 1 344 ? -4.914 5.221 2.355 1.00 81.00 344 HIS A C 1
ATOM 2556 O O . HIS A 1 344 ? -3.711 5.226 2.067 1.00 81.00 344 HIS A O 1
ATOM 2562 N N . CYS A 1 345 ? -5.866 5.568 1.488 1.00 74.06 345 CYS A N 1
ATOM 2563 C CA . CYS A 1 345 ? -5.561 6.009 0.131 1.00 74.06 345 CYS A CA 1
ATOM 2564 C C . CYS A 1 345 ? -5.558 7.536 0.063 1.00 74.06 345 CYS A C 1
ATOM 2566 O O . CYS A 1 345 ? -6.555 8.183 0.363 1.00 74.06 345 CYS A O 1
ATOM 2568 N N . SER A 1 346 ? -4.447 8.109 -0.388 1.00 57.31 346 SER A N 1
ATOM 2569 C CA . SER A 1 346 ? -4.386 9.514 -0.792 1.00 57.31 346 SER A CA 1
ATOM 2570 C C . SER A 1 346 ? -4.355 9.591 -2.314 1.00 57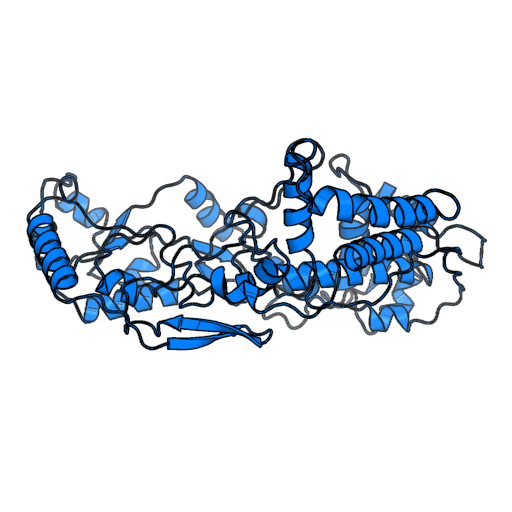.31 346 SER A C 1
ATOM 2572 O O . SER A 1 346 ? -3.867 8.671 -2.970 1.00 57.31 346 SER A O 1
ATOM 2574 N N . ASN A 1 347 ? -4.819 10.704 -2.883 1.00 52.72 347 ASN A N 1
ATOM 2575 C CA . ASN A 1 347 ? -4.596 10.986 -4.298 1.00 52.72 347 ASN A CA 1
ATOM 2576 C C . ASN A 1 347 ? -3.081 11.133 -4.531 1.00 52.72 347 ASN A C 1
ATOM 2578 O O . ASN A 1 347 ? -2.444 11.980 -3.894 1.00 52.72 347 ASN A O 1
ATOM 2582 N N . LEU A 1 348 ? -2.492 10.323 -5.417 1.00 44.69 348 LEU A N 1
ATOM 2583 C CA . LEU A 1 348 ? -1.127 10.569 -5.883 1.00 44.69 348 LEU A CA 1
ATOM 2584 C C . LEU A 1 348 ? -1.217 11.517 -7.080 1.00 44.69 348 LEU A C 1
ATOM 2586 O O . LEU A 1 348 ? -1.403 11.096 -8.221 1.00 44.69 348 LEU A O 1
ATOM 2590 N N . GLY A 1 349 ? -1.126 12.813 -6.798 1.00 38.06 349 GLY A N 1
ATOM 2591 C CA . GLY A 1 349 ? -1.112 13.866 -7.806 1.00 38.06 349 GLY A CA 1
ATOM 2592 C C . GLY A 1 349 ? 0.159 14.702 -7.707 1.00 38.06 349 GLY A C 1
ATOM 2593 O O . GLY A 1 349 ? 0.519 15.178 -6.631 1.00 38.06 349 GLY A O 1
ATOM 2594 N N . VAL A 1 350 ? 0.826 14.920 -8.839 1.00 32.59 350 VAL A N 1
ATOM 2595 C CA . VAL A 1 350 ? 1.755 16.046 -9.017 1.00 32.59 350 VAL A CA 1
ATOM 2596 C C . VAL A 1 350 ? 0.927 17.176 -9.624 1.00 32.59 350 VAL A C 1
ATOM 2598 O O . VAL A 1 350 ? 0.419 17.000 -10.718 1.00 32.59 350 VAL A O 1
ATOM 2601 N N . GLY A 1 351 ? 0.712 18.283 -8.914 1.00 27.77 351 GLY A N 1
ATOM 2602 C CA . GLY A 1 351 ? -0.284 19.305 -9.274 1.00 27.77 351 GLY A CA 1
ATOM 2603 C C . GLY A 1 351 ? -0.105 20.020 -10.630 1.00 27.77 351 GLY A C 1
ATOM 2604 O O . GLY A 1 351 ? 1.011 20.245 -11.092 1.00 27.77 351 GLY A O 1
ATOM 2605 N N . GLU A 1 352 ? -1.270 20.363 -11.196 1.00 28.06 352 GLU A N 1
ATOM 2606 C CA . GLU A 1 352 ? -1.706 21.211 -12.335 1.00 28.06 352 GLU A CA 1
ATOM 2607 C C . GLU A 1 352 ? -0.916 21.333 -13.657 1.00 28.06 352 GLU A C 1
ATOM 2609 O O . GLU A 1 352 ? -1.563 21.581 -14.670 1.00 28.06 352 GLU A O 1
ATOM 2614 N N . ASP A 1 353 ? 0.393 21.085 -13.741 1.00 31.44 353 ASP A N 1
ATOM 2615 C CA . ASP A 1 353 ? 1.156 21.370 -14.978 1.00 31.44 353 ASP A CA 1
ATOM 2616 C C . ASP A 1 353 ? 1.597 20.143 -15.789 1.00 31.44 353 ASP A C 1
ATOM 2618 O O . ASP A 1 353 ? 2.210 20.327 -16.836 1.00 31.44 353 ASP A O 1
ATOM 2622 N N . SER A 1 354 ? 1.318 18.910 -15.342 1.00 33.53 354 SER A N 1
ATOM 2623 C CA . SER A 1 354 ? 1.468 17.630 -16.077 1.00 33.53 354 SER A CA 1
ATOM 2624 C C . SER A 1 354 ? 1.204 16.450 -15.127 1.00 33.53 354 SER A C 1
ATOM 2626 O O . SER A 1 354 ? 2.110 15.676 -14.812 1.00 33.53 354 SER A O 1
ATOM 2628 N N . SER A 1 355 ? -0.019 16.322 -14.611 1.00 29.75 355 SER A N 1
ATOM 2629 C CA . SER A 1 355 ? -0.365 15.272 -13.647 1.00 29.75 355 SER A CA 1
ATOM 2630 C C . SER A 1 355 ? -0.837 13.990 -14.350 1.00 29.75 355 SER A C 1
ATOM 2632 O O . SER A 1 355 ? -1.623 14.034 -15.292 1.00 29.75 355 SER A O 1
ATOM 2634 N N . VAL A 1 356 ? -0.359 12.827 -13.897 1.00 33.19 356 VAL A N 1
ATOM 2635 C CA . VAL A 1 356 ? -1.160 11.595 -13.930 1.00 33.19 356 VAL A CA 1
ATOM 2636 C C . VAL A 1 356 ? -1.808 11.545 -12.556 1.00 33.19 356 VAL A C 1
ATOM 2638 O O . VAL A 1 356 ? -1.108 11.357 -11.563 1.00 33.19 356 VAL A O 1
ATOM 2641 N N . GLU A 1 357 ? -3.108 11.805 -12.485 1.00 36.34 357 GLU A N 1
ATOM 2642 C CA . GLU A 1 357 ? -3.855 11.731 -11.233 1.00 36.34 357 GLU A CA 1
ATOM 2643 C C . GLU A 1 357 ? -4.171 10.261 -10.936 1.00 36.34 357 GLU A C 1
ATOM 2645 O O . GLU A 1 357 ? -5.032 9.648 -11.568 1.00 36.34 357 GLU A O 1
ATOM 2650 N N . TRP A 1 358 ? -3.439 9.666 -9.993 1.00 42.12 358 TRP A N 1
ATOM 2651 C CA . TRP A 1 358 ? -3.797 8.365 -9.433 1.00 42.12 358 TRP A CA 1
ATOM 2652 C C . TRP A 1 358 ? -4.824 8.595 -8.331 1.00 42.12 358 TRP A C 1
ATOM 2654 O O . TRP A 1 358 ? -4.500 8.590 -7.141 1.00 42.12 358 TRP A O 1
ATOM 2664 N N . THR A 1 359 ? -6.069 8.835 -8.734 1.00 42.84 359 THR A N 1
ATOM 2665 C CA . THR A 1 359 ? -7.174 8.946 -7.783 1.00 42.84 359 THR A CA 1
ATOM 2666 C C . THR A 1 359 ? -7.482 7.565 -7.220 1.00 42.84 359 THR A C 1
ATOM 2668 O O . THR A 1 359 ? -7.584 6.593 -7.980 1.00 42.84 359 THR A O 1
ATOM 2671 N N . SER A 1 360 ? -7.704 7.478 -5.908 1.00 50.94 360 SER A N 1
ATOM 2672 C CA . SER A 1 360 ? -8.135 6.250 -5.225 1.00 50.94 360 SER A CA 1
ATOM 2673 C C . SER A 1 360 ? -9.394 5.628 -5.838 1.00 50.94 360 SER A C 1
ATOM 2675 O O . SER A 1 360 ? -9.620 4.430 -5.704 1.00 50.94 360 SER A O 1
ATOM 2677 N N . ASP A 1 361 ? -10.179 6.415 -6.569 1.00 44.50 361 ASP A N 1
ATOM 2678 C CA . ASP A 1 361 ? -11.384 5.975 -7.272 1.00 44.50 361 ASP A CA 1
ATOM 2679 C C . ASP A 1 361 ? -11.097 5.068 -8.484 1.00 44.50 361 ASP A C 1
ATOM 2681 O O . ASP A 1 361 ? -11.961 4.287 -8.880 1.00 44.50 361 ASP A O 1
ATOM 2685 N N . LEU A 1 362 ? -9.897 5.142 -9.079 1.00 44.69 362 LEU A N 1
ATOM 2686 C CA . LEU A 1 362 ? -9.542 4.396 -10.295 1.00 44.69 362 LEU A CA 1
ATOM 2687 C C . LEU A 1 362 ? -8.800 3.087 -9.996 1.00 44.69 362 LEU A C 1
ATOM 2689 O O . LEU A 1 362 ? -9.047 2.074 -10.647 1.00 44.69 362 LEU A O 1
ATOM 2693 N N . ALA A 1 363 ? -7.881 3.106 -9.029 1.00 51.44 363 ALA A N 1
ATOM 2694 C CA . ALA A 1 363 ? -7.009 1.971 -8.712 1.00 51.44 363 ALA A CA 1
ATOM 2695 C C . ALA A 1 363 ? -7.064 1.547 -7.232 1.00 51.44 363 ALA A C 1
ATOM 2697 O O . ALA A 1 363 ? -6.327 0.650 -6.820 1.00 51.44 363 ALA A O 1
ATOM 2698 N N . GLY A 1 364 ? -7.920 2.167 -6.413 1.00 64.00 364 GLY A N 1
ATOM 2699 C CA . GLY A 1 364 ? -7.907 1.979 -4.964 1.00 64.00 364 GLY A CA 1
ATOM 2700 C C . GLY A 1 364 ? -6.602 2.480 -4.346 1.00 64.00 364 GLY A C 1
ATOM 2701 O O . GLY A 1 364 ? -6.074 3.523 -4.720 1.00 64.00 364 GLY A O 1
ATOM 2702 N N . CYS A 1 365 ? -6.053 1.697 -3.421 1.00 74.56 365 CYS A N 1
ATOM 2703 C CA . CYS A 1 365 ? -4.770 1.952 -2.762 1.00 74.56 365 CYS A CA 1
ATOM 2704 C C . CYS A 1 365 ? -3.575 1.326 -3.510 1.00 74.56 365 CYS A C 1
ATOM 2706 O O . CYS A 1 365 ? -2.667 0.780 -2.881 1.00 74.56 365 CYS A O 1
ATOM 2708 N N . LEU A 1 366 ? -3.589 1.329 -4.850 1.00 75.00 366 LEU A N 1
ATOM 2709 C CA . LEU A 1 366 ? -2.551 0.698 -5.673 1.00 75.00 366 LEU A CA 1
ATOM 2710 C C . LEU A 1 366 ? -1.667 1.744 -6.379 1.00 75.00 366 LEU A C 1
ATOM 2712 O O . LEU A 1 366 ? -2.191 2.527 -7.171 1.00 75.00 366 LEU A O 1
ATOM 2716 N N . PRO A 1 367 ? -0.332 1.721 -6.181 1.00 76.88 367 PRO A N 1
ATOM 2717 C CA . PRO A 1 367 ? 0.400 0.919 -5.197 1.00 76.88 367 PRO A CA 1
ATOM 2718 C C . PRO A 1 367 ? 0.161 1.393 -3.757 1.00 76.88 367 PRO A C 1
ATOM 2720 O O . PRO A 1 367 ? -0.203 2.541 -3.510 1.00 76.88 367 PRO A O 1
ATOM 2723 N N . SER A 1 368 ? 0.418 0.504 -2.797 1.00 84.06 368 SER A N 1
ATOM 2724 C CA . SER A 1 368 ? 0.328 0.846 -1.379 1.00 84.06 368 SER A CA 1
ATOM 2725 C C . SER A 1 368 ? 1.509 1.718 -0.960 1.00 84.06 368 SER A C 1
ATOM 2727 O O . SER A 1 368 ? 2.664 1.321 -1.110 1.00 84.06 368 SER A O 1
ATOM 2729 N N . PHE A 1 369 ? 1.206 2.874 -0.370 1.00 78.69 369 PHE A N 1
ATOM 2730 C CA . PHE A 1 369 ? 2.182 3.748 0.289 1.00 78.69 369 PHE A CA 1
ATOM 2731 C C . PHE A 1 369 ? 2.064 3.705 1.817 1.00 78.69 369 PHE A C 1
ATOM 2733 O O . PHE A 1 369 ? 2.615 4.554 2.512 1.00 78.69 369 PHE A O 1
ATOM 2740 N N . SER A 1 370 ? 1.378 2.696 2.363 1.00 85.19 370 SER A N 1
ATOM 2741 C CA . SER A 1 370 ? 1.187 2.522 3.809 1.00 85.19 370 SER A CA 1
ATOM 2742 C C . SER A 1 370 ? 2.317 1.720 4.481 1.00 85.19 370 SER A C 1
ATOM 2744 O O . SER A 1 370 ? 2.121 1.113 5.534 1.00 85.19 370 SER A O 1
ATOM 2746 N N . GLY A 1 371 ? 3.489 1.651 3.839 1.00 85.62 371 GLY A N 1
ATOM 2747 C CA . GLY A 1 371 ? 4.656 0.926 4.350 1.00 85.62 371 GLY A CA 1
ATOM 2748 C C . GLY A 1 371 ? 4.504 -0.600 4.383 1.00 85.62 371 GLY A C 1
ATOM 2749 O O . GLY A 1 371 ? 5.240 -1.244 5.125 1.00 85.62 371 GLY A O 1
ATOM 2750 N N . ILE A 1 372 ? 3.572 -1.155 3.599 1.00 89.50 372 ILE A N 1
ATOM 2751 C CA . ILE A 1 372 ? 3.337 -2.590 3.334 1.00 89.50 372 ILE A CA 1
ATOM 2752 C C . ILE A 1 372 ? 2.850 -2.782 1.902 1.00 89.50 372 ILE A C 1
ATOM 2754 O O . ILE A 1 372 ? 2.387 -1.815 1.290 1.00 89.50 372 ILE A O 1
ATOM 2758 N N . ARG A 1 373 ? 2.892 -4.013 1.381 1.00 90.62 373 ARG A N 1
ATOM 2759 C CA . ARG A 1 373 ? 2.305 -4.323 0.069 1.00 90.62 373 ARG A CA 1
ATOM 2760 C C . ARG A 1 373 ? 0.786 -4.173 0.106 1.00 90.62 373 ARG A C 1
ATOM 2762 O O . ARG A 1 373 ? 0.156 -4.306 1.153 1.00 90.62 373 ARG A O 1
ATOM 2769 N N . ALA A 1 374 ? 0.172 -3.911 -1.043 1.00 88.56 374 ALA A N 1
ATOM 2770 C CA . ALA A 1 374 ? -1.268 -3.663 -1.105 1.00 88.56 374 ALA A CA 1
ATOM 2771 C C . ALA A 1 374 ? -2.098 -4.910 -0.753 1.00 88.56 374 ALA A C 1
ATOM 2773 O O . ALA A 1 374 ? -3.091 -4.840 -0.038 1.00 88.56 374 ALA A O 1
ATOM 2774 N N . GLU A 1 375 ? -1.661 -6.074 -1.209 1.00 87.75 375 GLU A N 1
ATOM 2775 C CA . GLU A 1 375 ? -2.242 -7.383 -0.925 1.00 87.75 375 GLU A CA 1
ATOM 2776 C C . GLU A 1 375 ? -2.074 -7.831 0.533 1.00 87.75 375 GLU A C 1
ATOM 2778 O O . GLU A 1 375 ? -2.820 -8.704 0.983 1.00 87.75 375 GLU A O 1
ATOM 2783 N N . GLU A 1 376 ? -1.138 -7.226 1.269 1.00 90.88 376 GLU A N 1
ATOM 2784 C CA . GLU A 1 376 ? -0.915 -7.453 2.701 1.00 90.88 376 GLU A CA 1
ATOM 2785 C C . GLU A 1 376 ? -1.754 -6.519 3.576 1.00 90.88 376 GLU A C 1
ATOM 2787 O O . GLU A 1 376 ? -1.881 -6.762 4.775 1.00 90.88 376 GLU A O 1
ATOM 2792 N N . GLN A 1 377 ? -2.354 -5.472 2.995 1.00 92.31 377 GLN A N 1
ATOM 2793 C CA . GLN A 1 377 ? -3.304 -4.638 3.721 1.00 92.31 377 GLN A CA 1
ATOM 2794 C C . GLN A 1 377 ? -4.465 -5.500 4.207 1.00 92.31 377 GLN A C 1
ATOM 2796 O O . GLN A 1 377 ? -5.017 -6.315 3.461 1.00 92.31 377 GLN A O 1
ATOM 2801 N N . ARG A 1 378 ? -4.814 -5.332 5.479 1.00 93.50 378 ARG A N 1
ATOM 2802 C CA . ARG A 1 378 ? -5.735 -6.209 6.194 1.00 93.50 378 ARG A CA 1
ATOM 2803 C C . ARG A 1 378 ? -7.094 -6.245 5.504 1.00 93.50 378 ARG A C 1
ATOM 2805 O O . ARG A 1 378 ? -7.593 -5.223 5.039 1.00 93.50 378 ARG A O 1
ATOM 2812 N N . LEU A 1 379 ? -7.705 -7.426 5.437 1.00 93.06 379 LEU A N 1
ATOM 2813 C CA . LEU A 1 379 ? -9.078 -7.530 4.959 1.00 93.06 379 LEU A CA 1
ATOM 2814 C C . LEU A 1 379 ? -10.011 -6.889 5.986 1.00 93.06 379 LEU A C 1
ATOM 2816 O O . LEU A 1 379 ? -9.925 -7.181 7.180 1.00 93.06 379 LEU A O 1
ATOM 2820 N N . HIS A 1 380 ? -10.947 -6.068 5.520 1.00 91.81 380 HIS A N 1
ATOM 2821 C CA . HIS A 1 380 ? -11.818 -5.310 6.415 1.00 91.81 380 HIS A CA 1
ATOM 2822 C C . HIS A 1 380 ? -12.651 -6.227 7.335 1.00 91.81 380 HIS A C 1
ATOM 2824 O O . HIS A 1 380 ? -12.831 -5.959 8.523 1.00 91.81 380 HIS A O 1
ATOM 2830 N N . ASN A 1 381 ? -13.079 -7.393 6.835 1.00 90.88 381 ASN A N 1
ATOM 2831 C CA . ASN A 1 381 ? -13.794 -8.390 7.637 1.00 90.88 381 ASN A CA 1
ATOM 2832 C C . ASN A 1 381 ? -12.968 -8.938 8.819 1.00 90.88 381 ASN A C 1
ATOM 2834 O O . ASN A 1 381 ? -13.549 -9.288 9.845 1.00 90.88 381 ASN A O 1
ATOM 2838 N N . GLU A 1 382 ? -11.639 -9.002 8.717 1.00 94.94 382 GLU A N 1
ATOM 2839 C CA . GLU A 1 382 ? -10.769 -9.424 9.816 1.00 94.94 382 GLU A CA 1
ATOM 2840 C C . GLU A 1 382 ? -10.703 -8.363 10.918 1.00 94.94 382 GLU A C 1
ATOM 2842 O O . GLU A 1 382 ? -10.598 -8.700 12.100 1.00 94.94 382 GLU A O 1
ATOM 2847 N N . SER A 1 383 ? -10.770 -7.080 10.561 1.00 94.50 383 SER A N 1
ATOM 2848 C CA . SER A 1 383 ? -10.849 -5.977 11.526 1.00 94.50 383 SER A CA 1
ATOM 2849 C C . SER A 1 383 ? -12.191 -5.955 12.244 1.00 94.50 383 SER A C 1
ATOM 2851 O O . SER A 1 383 ? -12.223 -5.889 13.474 1.00 94.50 383 SER A O 1
ATOM 2853 N N . LEU A 1 384 ? -13.294 -6.148 11.518 1.00 92.25 384 LEU A N 1
ATOM 2854 C CA . LEU A 1 384 ? -14.613 -6.293 12.140 1.00 92.25 384 LEU A CA 1
ATOM 2855 C C . LEU A 1 384 ? -14.687 -7.526 13.048 1.00 92.25 384 LEU A C 1
ATOM 2857 O O . LEU A 1 384 ? -15.234 -7.453 14.149 1.00 92.25 384 LEU A O 1
ATOM 2861 N N . ALA A 1 385 ? -14.101 -8.653 12.631 1.00 93.56 385 ALA A N 1
ATOM 2862 C CA . ALA A 1 385 ? -14.029 -9.859 13.452 1.00 93.56 385 ALA A CA 1
ATOM 2863 C C . ALA A 1 385 ? -13.219 -9.635 14.740 1.00 93.56 385 ALA A C 1
ATOM 2865 O O . ALA A 1 385 ? -13.602 -10.136 15.798 1.00 93.56 385 ALA A O 1
ATOM 2866 N N . GLU A 1 386 ? -12.134 -8.857 14.676 1.00 95.38 386 GLU A N 1
ATOM 2867 C CA . GLU A 1 386 ? -11.348 -8.469 15.851 1.00 95.38 386 GLU A CA 1
ATOM 2868 C C . GLU A 1 386 ? -12.183 -7.642 16.843 1.00 95.38 386 GLU A C 1
ATOM 2870 O O . GLU A 1 386 ? -12.235 -7.978 18.030 1.00 95.38 386 GLU A O 1
ATOM 2875 N N . ILE A 1 387 ? -12.902 -6.624 16.357 1.00 94.75 387 ILE A N 1
ATOM 2876 C CA . ILE A 1 387 ? -13.799 -5.794 17.178 1.00 94.75 387 ILE A CA 1
ATOM 2877 C C . ILE A 1 387 ? -14.916 -6.650 17.788 1.00 94.75 387 ILE A C 1
ATOM 2879 O O . ILE A 1 387 ? -15.175 -6.583 18.991 1.00 94.75 387 ILE A O 1
ATOM 2883 N N . SER A 1 388 ? -15.548 -7.510 16.988 1.00 91.94 388 SER A N 1
ATOM 2884 C CA . SER A 1 388 ? -16.616 -8.399 17.451 1.00 91.94 388 SER A CA 1
ATOM 2885 C C . SER A 1 388 ? -16.131 -9.371 18.534 1.00 91.94 388 SER A C 1
ATOM 2887 O O . SER A 1 388 ? -16.798 -9.564 19.553 1.00 91.94 388 SER A O 1
ATOM 2889 N N . ALA A 1 389 ? -14.939 -9.952 18.367 1.00 95.00 389 ALA A N 1
ATOM 2890 C CA . ALA A 1 389 ? -14.332 -10.825 19.371 1.00 95.00 389 ALA A CA 1
ATOM 2891 C C . ALA A 1 389 ? -13.980 -10.074 20.668 1.00 95.00 389 ALA A C 1
ATOM 2893 O O . ALA A 1 389 ? -14.031 -10.652 21.760 1.00 95.00 389 ALA A O 1
ATOM 2894 N N . TRP A 1 390 ? -13.630 -8.789 20.578 1.00 95.62 390 TRP A N 1
ATOM 2895 C CA . TRP A 1 390 ? -13.442 -7.942 21.751 1.00 95.62 390 TRP A CA 1
ATOM 2896 C C . TRP A 1 390 ? -14.771 -7.675 22.472 1.00 95.62 390 TRP A C 1
ATOM 2898 O O . TRP A 1 390 ? -14.865 -7.962 23.666 1.00 95.62 390 TRP A O 1
ATOM 2908 N N . LEU A 1 391 ? -15.816 -7.254 21.752 1.00 93.25 391 LEU A N 1
ATOM 2909 C CA . LEU A 1 391 ? -17.158 -7.015 22.304 1.00 93.25 391 LEU A CA 1
ATOM 2910 C C . LEU A 1 391 ? -17.777 -8.271 22.930 1.00 93.25 391 LEU A C 1
ATOM 2912 O O . LEU A 1 391 ? -18.533 -8.190 23.893 1.00 93.25 391 LEU A O 1
ATOM 2916 N N . ALA A 1 392 ? -17.489 -9.463 22.404 1.00 92.19 392 ALA A N 1
ATOM 2917 C CA . ALA A 1 392 ? -17.961 -10.715 22.995 1.00 92.19 392 ALA A CA 1
ATOM 2918 C C . ALA A 1 392 ? -17.393 -10.966 24.405 1.00 92.19 392 ALA A C 1
ATOM 2920 O O . ALA A 1 392 ? -18.033 -11.640 25.209 1.00 92.19 392 ALA A O 1
ATOM 2921 N N . ARG A 1 393 ? -16.214 -10.409 24.710 1.00 93.62 393 ARG A N 1
ATOM 2922 C CA . ARG A 1 393 ? -15.572 -10.471 26.033 1.00 93.62 393 ARG A CA 1
ATOM 2923 C C . ARG A 1 393 ? -15.923 -9.279 26.930 1.00 93.62 393 ARG A C 1
ATOM 2925 O O . ARG A 1 393 ? -15.653 -9.344 28.124 1.00 93.62 393 ARG A O 1
ATOM 2932 N N . HIS A 1 394 ? -16.544 -8.244 26.365 1.00 91.88 394 HIS A N 1
ATOM 2933 C CA . HIS A 1 394 ? -16.915 -6.999 27.039 1.00 91.88 394 HIS A CA 1
ATOM 2934 C C . HIS A 1 394 ? -18.393 -6.669 26.751 1.00 91.88 394 HIS A C 1
ATOM 2936 O O . HIS A 1 394 ? -18.694 -5.747 25.991 1.00 91.88 394 HIS A O 1
ATOM 2942 N N . PRO A 1 395 ? -19.344 -7.451 27.301 1.00 88.00 395 PRO A N 1
ATOM 2943 C CA . PRO A 1 395 ? -20.773 -7.286 27.015 1.00 88.00 395 PRO A CA 1
ATOM 2944 C C . PRO A 1 395 ? -21.352 -5.958 27.530 1.00 88.00 395 PRO A C 1
ATOM 2946 O O . PRO A 1 395 ? -22.400 -5.536 27.056 1.00 88.00 395 PRO A O 1
ATOM 2949 N N . ASP A 1 396 ? -20.656 -5.302 28.460 1.00 86.12 396 ASP A N 1
ATOM 2950 C CA . ASP A 1 396 ? -21.068 -4.032 29.064 1.00 86.12 396 ASP A CA 1
ATOM 2951 C C . ASP A 1 396 ? -20.409 -2.807 28.396 1.00 86.12 396 ASP A C 1
ATOM 2953 O O . ASP A 1 396 ? -20.525 -1.692 28.900 1.00 86.12 396 ASP A O 1
ATOM 2957 N N . ASP A 1 397 ? -19.683 -3.001 27.289 1.00 84.62 397 ASP A N 1
ATOM 2958 C CA . ASP A 1 397 ? -19.029 -1.925 26.536 1.00 84.62 397 ASP A CA 1
ATOM 2959 C C . ASP A 1 397 ? -19.792 -1.557 25.254 1.00 84.62 397 ASP A C 1
ATOM 2961 O O . ASP A 1 397 ? -20.572 -2.343 24.708 1.00 84.62 397 ASP A O 1
ATOM 2965 N N . PHE A 1 398 ? -19.528 -0.343 24.764 1.00 83.94 398 PHE A N 1
ATOM 2966 C CA . PHE A 1 398 ? -20.176 0.258 23.598 1.00 83.94 398 PHE A CA 1
ATOM 2967 C C . PHE A 1 398 ? -19.162 0.925 22.662 1.00 83.94 398 PHE A C 1
ATOM 2969 O O . PHE A 1 398 ? -18.279 1.638 23.129 1.00 83.94 398 PHE A O 1
ATOM 2976 N N . ILE A 1 399 ? -19.301 0.734 21.351 1.00 73.94 399 ILE A N 1
ATOM 2977 C CA . ILE A 1 399 ? -18.392 1.245 20.316 1.00 73.94 399 ILE A CA 1
ATOM 2978 C C . ILE A 1 399 ? -19.190 1.976 19.226 1.00 73.94 399 ILE A C 1
ATOM 2980 O O . ILE A 1 399 ? -20.334 1.630 18.932 1.00 73.94 399 ILE A O 1
ATOM 2984 N N . THR A 1 400 ? -18.576 2.965 18.581 1.00 66.38 400 THR A N 1
ATOM 2985 C CA . THR A 1 400 ? -19.081 3.568 17.337 1.00 66.38 400 THR A CA 1
ATOM 2986 C C . THR A 1 400 ? -18.101 3.368 16.169 1.00 66.38 400 THR A C 1
ATOM 2988 O O . THR A 1 400 ? -16.894 3.499 16.377 1.00 66.38 400 THR A O 1
ATOM 2991 N N . ASP A 1 401 ? -18.611 3.066 14.968 1.00 63.75 401 ASP A N 1
ATOM 2992 C CA . ASP A 1 401 ? -17.854 2.770 13.722 1.00 63.75 401 ASP A CA 1
ATOM 2993 C C . ASP A 1 401 ? -18.584 3.341 12.469 1.00 63.75 401 ASP A C 1
ATOM 2995 O O . ASP A 1 401 ? -19.498 4.121 12.671 1.00 63.75 401 ASP A O 1
ATOM 2999 N N . ALA A 1 402 ? -18.248 3.030 11.202 1.00 53.88 402 ALA A N 1
ATOM 3000 C CA . ALA A 1 402 ? -18.635 3.835 10.028 1.00 53.88 402 ALA A CA 1
ATOM 3001 C C . ALA A 1 402 ? -18.979 3.123 8.676 1.00 53.88 402 ALA A C 1
ATOM 3003 O O . ALA A 1 402 ? -18.670 3.706 7.643 1.00 53.88 402 ALA A O 1
ATOM 3004 N N . LEU A 1 403 ? -19.657 1.956 8.564 1.00 54.56 403 LEU A N 1
ATOM 3005 C CA . LEU A 1 403 ? -20.100 1.401 7.238 1.00 54.56 403 LEU A CA 1
ATOM 3006 C C . LEU A 1 403 ? -21.241 0.335 7.304 1.00 54.56 403 LEU A C 1
ATOM 3008 O O . LEU A 1 403 ? -21.441 -0.245 8.360 1.00 54.56 403 LEU A O 1
ATOM 3012 N N . LEU A 1 404 ? -21.993 0.023 6.216 1.00 61.94 404 LEU A N 1
ATOM 3013 C CA . LEU A 1 404 ? -23.243 -0.803 6.251 1.00 61.94 404 LEU A CA 1
ATOM 3014 C C . LEU A 1 404 ? -23.272 -2.073 5.337 1.00 61.94 404 LEU A C 1
ATOM 3016 O O . LEU A 1 404 ? -22.601 -2.140 4.315 1.00 61.94 404 LEU A O 1
ATOM 3020 N N . GLU A 1 405 ? -24.108 -3.056 5.725 1.00 62.28 405 GLU A N 1
ATOM 3021 C CA . GLU A 1 405 ? -24.364 -4.445 5.241 1.00 62.28 405 GLU A CA 1
ATOM 3022 C C . GLU A 1 405 ? -23.396 -5.536 5.736 1.00 62.28 405 GLU A C 1
ATOM 3024 O O . GLU A 1 405 ? -23.825 -6.446 6.452 1.00 62.28 405 GLU A O 1
ATOM 3029 N N . LEU A 1 406 ? -22.088 -5.428 5.474 1.00 72.56 406 LEU A N 1
ATOM 3030 C CA . LEU A 1 406 ? -21.092 -6.353 6.054 1.00 72.56 406 LEU A CA 1
ATOM 3031 C C . LEU A 1 406 ? -21.184 -6.381 7.590 1.00 72.56 406 LEU A C 1
ATOM 3033 O O . LEU A 1 406 ? -21.101 -7.432 8.226 1.00 72.56 406 LEU A O 1
ATOM 3037 N N . TYR A 1 407 ? -21.448 -5.221 8.176 1.00 81.44 407 TYR A N 1
ATOM 3038 C CA . TYR A 1 407 ? -21.578 -5.012 9.609 1.00 81.44 407 TYR A CA 1
ATOM 3039 C C . TYR A 1 407 ? -22.739 -5.784 10.230 1.00 81.44 407 TYR A C 1
ATOM 3041 O O . TYR A 1 407 ? -22.600 -6.311 11.330 1.00 81.44 407 TYR A O 1
ATOM 3049 N N . THR A 1 408 ? -23.860 -5.925 9.522 1.00 82.00 408 THR A N 1
ATOM 3050 C CA . THR A 1 408 ? -24.983 -6.737 10.003 1.00 82.00 408 THR A CA 1
ATOM 3051 C C . THR A 1 408 ? -24.589 -8.209 10.090 1.00 82.00 408 THR A C 1
ATOM 3053 O O . THR A 1 408 ? -24.955 -8.877 11.050 1.00 82.00 408 THR A O 1
ATOM 3056 N N . SER A 1 409 ? -23.792 -8.715 9.141 1.00 84.31 409 SER A N 1
ATOM 3057 C CA . SER A 1 409 ? -23.327 -10.109 9.180 1.00 84.31 409 SER A CA 1
ATOM 3058 C C . SER A 1 409 ? -22.362 -10.398 10.336 1.00 84.31 409 SER A C 1
ATOM 3060 O O . SER A 1 409 ? -22.342 -11.515 10.848 1.00 84.31 409 SER A O 1
ATOM 3062 N N . VAL A 1 410 ? -21.585 -9.395 10.763 1.00 87.31 410 VAL A N 1
ATOM 3063 C CA . VAL A 1 410 ? -20.589 -9.539 11.835 1.00 87.31 410 VAL A CA 1
ATOM 3064 C C . VAL A 1 410 ? -21.196 -9.268 13.211 1.00 87.31 410 VAL A C 1
ATOM 3066 O O . VAL A 1 410 ? -21.006 -10.058 14.133 1.00 87.31 410 VAL A O 1
ATOM 3069 N N . PHE A 1 411 ? -21.932 -8.165 13.362 1.00 89.31 411 PHE A N 1
ATOM 3070 C CA . PHE A 1 411 ? -22.443 -7.705 14.655 1.00 89.31 411 PHE A CA 1
ATOM 3071 C C . PHE A 1 411 ? -23.880 -8.158 14.942 1.00 89.31 411 PHE A C 1
ATOM 3073 O O . PHE A 1 411 ? -24.284 -8.180 16.107 1.00 89.31 411 PHE A O 1
ATOM 3080 N N . GLY A 1 412 ? -24.645 -8.546 13.916 1.00 89.06 412 GLY A N 1
ATOM 3081 C CA . GLY A 1 412 ? -26.029 -8.997 14.055 1.00 89.06 412 GLY A CA 1
ATOM 3082 C C . GLY A 1 412 ? -26.878 -8.005 14.847 1.00 89.06 412 GLY A C 1
ATOM 3083 O O . GLY A 1 412 ? -26.861 -6.800 14.592 1.00 89.06 412 GLY A O 1
ATOM 3084 N N . ASP A 1 413 ? -27.569 -8.515 15.863 1.00 89.62 413 ASP A N 1
ATOM 3085 C CA . ASP A 1 413 ? -28.480 -7.728 16.699 1.00 89.62 413 ASP A CA 1
ATOM 3086 C C . ASP A 1 413 ? -27.778 -6.675 17.570 1.00 89.62 413 ASP A C 1
ATOM 3088 O O . ASP A 1 413 ? -28.450 -5.772 18.074 1.00 89.62 413 ASP A O 1
ATOM 3092 N N . ARG A 1 414 ? -26.442 -6.740 17.712 1.00 90.44 414 ARG A N 1
ATOM 3093 C CA . ARG A 1 414 ? -25.656 -5.746 18.467 1.00 90.44 414 ARG A CA 1
ATOM 3094 C C . ARG A 1 414 ? -25.573 -4.393 17.774 1.00 90.44 414 ARG A C 1
ATOM 3096 O O . ARG A 1 414 ? -25.201 -3.405 18.409 1.00 90.44 414 ARG A O 1
ATOM 3103 N N . LEU A 1 415 ? -25.893 -4.351 16.484 1.00 89.38 415 LEU A N 1
ATOM 3104 C CA . LEU A 1 415 ? -25.894 -3.138 15.687 1.00 89.38 415 LEU A CA 1
ATOM 3105 C C . LEU A 1 415 ? -27.131 -2.290 15.999 1.00 89.38 415 LEU A C 1
ATOM 3107 O O . LEU A 1 415 ? -28.263 -2.768 15.913 1.00 89.38 415 LEU A O 1
ATOM 3111 N N . PHE A 1 416 ? -26.914 -1.023 16.329 1.00 88.31 416 PHE A N 1
ATOM 3112 C CA . PHE A 1 416 ? -27.953 -0.005 16.358 1.00 88.31 416 PHE A CA 1
ATOM 3113 C C . PHE A 1 416 ? -28.116 0.576 14.953 1.00 88.31 416 PHE A C 1
ATOM 3115 O O . PHE A 1 416 ? -27.199 1.176 14.390 1.00 88.31 416 PHE A O 1
ATOM 3122 N N . THR A 1 417 ? -29.284 0.347 14.370 1.00 84.50 417 THR A N 1
ATOM 3123 C CA . THR A 1 417 ? -29.606 0.659 12.976 1.00 84.50 417 THR A CA 1
ATOM 3124 C C . THR A 1 417 ? -30.456 1.929 12.864 1.00 84.50 417 THR A C 1
ATOM 3126 O O . THR A 1 417 ? -31.072 2.347 13.846 1.00 84.50 417 THR A O 1
ATOM 3129 N N . PRO A 1 418 ? -30.592 2.525 11.662 1.00 83.75 418 PRO A N 1
ATOM 3130 C CA . PRO A 1 418 ? -31.550 3.611 11.443 1.00 83.75 418 PRO A CA 1
ATOM 3131 C C . PRO A 1 418 ? -32.991 3.257 11.856 1.00 83.75 418 PRO A C 1
ATOM 3133 O O . PRO A 1 418 ? -33.702 4.100 12.386 1.00 83.75 418 PRO A O 1
ATOM 3136 N N . SER A 1 419 ? -33.406 1.992 11.711 1.00 84.69 419 SER A N 1
ATOM 3137 C CA . SER A 1 419 ? -34.727 1.540 12.172 1.00 84.69 419 SER A CA 1
ATOM 3138 C C . SER A 1 419 ? -34.860 1.555 13.700 1.00 84.69 419 SER A C 1
ATOM 3140 O O . SER A 1 419 ? -35.944 1.836 14.216 1.00 84.69 419 SER A O 1
ATOM 3142 N N . ASP A 1 420 ? -33.784 1.243 14.431 1.00 87.56 420 ASP A N 1
ATOM 3143 C CA . ASP A 1 420 ? -33.756 1.360 15.894 1.00 87.56 420 ASP A CA 1
ATOM 3144 C C . ASP A 1 420 ? -33.863 2.842 16.303 1.00 87.56 420 ASP A C 1
ATOM 3146 O O . ASP A 1 420 ? -34.625 3.186 17.207 1.00 87.56 420 ASP A O 1
ATOM 3150 N N . PHE A 1 421 ? -33.175 3.732 15.574 1.00 88.12 421 PHE A N 1
ATOM 3151 C CA . PHE A 1 421 ? -33.245 5.184 15.766 1.00 88.12 421 PHE A CA 1
ATOM 3152 C C . PHE A 1 421 ? -34.654 5.746 15.546 1.00 88.12 421 PHE A C 1
ATOM 3154 O O . PHE A 1 421 ? -35.158 6.500 16.382 1.00 88.12 421 PHE A O 1
ATOM 3161 N N . ASP A 1 422 ? -35.327 5.336 14.471 1.00 88.56 422 ASP A N 1
ATOM 3162 C CA . ASP A 1 422 ? -36.702 5.750 14.186 1.00 88.56 422 ASP A CA 1
ATOM 3163 C C . ASP A 1 422 ? -37.683 5.244 15.248 1.00 88.56 422 ASP A C 1
ATOM 3165 O O . ASP A 1 422 ? -38.553 5.985 15.711 1.00 88.56 422 ASP A O 1
ATOM 3169 N N . THR A 1 423 ? -37.497 4.006 15.716 1.00 88.81 423 THR A N 1
ATOM 3170 C CA . THR A 1 423 ? -38.304 3.425 16.803 1.00 88.81 423 THR A CA 1
ATOM 3171 C C . THR A 1 423 ? -38.102 4.174 18.123 1.00 88.81 423 THR A C 1
ATOM 3173 O O . THR A 1 423 ? -39.048 4.335 18.896 1.00 88.81 423 THR A O 1
ATOM 3176 N N . ALA A 1 424 ? -36.896 4.695 18.363 1.00 85.50 424 ALA A N 1
ATOM 3177 C CA . ALA A 1 424 ? -36.580 5.542 19.510 1.00 85.50 424 ALA A CA 1
ATOM 3178 C C . ALA A 1 424 ? -37.120 6.985 19.387 1.00 85.50 424 ALA A C 1
ATOM 3180 O O . ALA A 1 424 ? -36.965 7.784 20.314 1.00 85.50 424 ALA A O 1
ATOM 3181 N N . GLY A 1 425 ? -37.793 7.321 18.281 1.00 89.00 425 GLY A N 1
ATOM 3182 C CA . GLY A 1 425 ? -38.387 8.636 18.038 1.00 89.00 425 GLY A CA 1
ATOM 3183 C C . GLY A 1 425 ? -37.473 9.615 17.300 1.00 89.00 425 GLY A C 1
ATOM 3184 O O . GLY A 1 425 ? -37.696 10.820 17.409 1.00 89.00 425 GLY A O 1
ATOM 3185 N N . SER A 1 426 ? -36.467 9.105 16.580 1.00 88.62 426 SER A N 1
ATOM 3186 C CA . SER A 1 426 ? -35.546 9.862 15.719 1.00 88.62 426 SER A CA 1
ATOM 3187 C C . SER A 1 426 ? -34.823 11.020 16.431 1.00 88.62 426 SER A C 1
ATOM 3189 O O . SER A 1 426 ? -34.605 12.085 15.853 1.00 88.62 426 SER A O 1
ATOM 3191 N N . ASP A 1 427 ? -34.448 10.821 17.697 1.00 88.31 427 ASP A N 1
ATOM 3192 C CA . ASP A 1 427 ? -33.737 11.804 18.521 1.00 88.31 427 ASP A CA 1
ATOM 3193 C C . ASP A 1 427 ? -32.689 11.103 19.396 1.00 88.31 427 ASP A C 1
ATOM 3195 O O . ASP A 1 427 ? -33.019 10.272 20.243 1.00 88.31 427 ASP A O 1
ATOM 3199 N N . TRP A 1 428 ? -31.415 11.454 19.201 1.00 87.19 428 TRP A N 1
ATOM 3200 C CA . TRP A 1 428 ? -30.278 10.859 19.915 1.00 87.19 428 TRP A CA 1
ATOM 3201 C C . TRP A 1 428 ? -30.288 11.157 21.418 1.00 87.19 428 TRP A C 1
ATOM 3203 O O . TRP A 1 428 ? -29.573 10.495 22.163 1.00 87.19 428 TRP A O 1
ATOM 3213 N N . ASN A 1 429 ? -31.112 12.105 21.879 1.00 90.19 429 ASN A N 1
ATOM 3214 C CA . ASN A 1 429 ? -31.265 12.429 23.297 1.00 90.19 429 ASN A CA 1
ATOM 3215 C C . ASN A 1 429 ? -32.290 11.538 24.025 1.00 90.19 429 ASN A C 1
ATOM 3217 O O . ASN A 1 429 ? -32.525 11.716 25.221 1.00 90.19 429 ASN A O 1
ATOM 3221 N N . ARG A 1 430 ? -32.947 10.608 23.320 1.00 89.75 430 ARG A N 1
ATOM 3222 C CA . ARG A 1 430 ? -34.013 9.751 23.875 1.00 89.75 430 ARG A CA 1
ATOM 3223 C C . ARG A 1 430 ? -33.507 8.560 24.681 1.00 89.75 430 ARG A C 1
ATOM 3225 O O . ARG A 1 430 ? -34.304 7.933 25.374 1.00 89.75 430 ARG A O 1
ATOM 3232 N N . PHE A 1 431 ? -32.226 8.239 24.566 1.00 90.44 431 PHE A N 1
ATOM 3233 C CA . PHE A 1 431 ? -31.588 7.101 25.213 1.00 90.44 431 PHE A CA 1
ATOM 3234 C C . PHE A 1 431 ? -30.154 7.465 25.591 1.00 90.44 431 PHE A C 1
ATOM 3236 O O . PHE A 1 431 ? -29.487 8.239 24.899 1.00 90.44 431 PHE A O 1
ATOM 3243 N N . THR A 1 432 ? -29.676 6.898 26.690 1.00 92.88 432 THR A N 1
ATOM 3244 C CA . THR A 1 432 ? -28.259 6.951 27.062 1.00 92.88 432 THR A CA 1
ATOM 3245 C C . THR A 1 432 ? -27.484 5.824 26.382 1.00 92.88 432 THR A C 1
ATOM 3247 O O . THR A 1 432 ? -28.077 4.884 25.842 1.00 92.88 432 THR A O 1
ATOM 3250 N N . LEU A 1 433 ? -26.150 5.865 26.416 1.00 91.06 433 LEU A N 1
ATOM 3251 C CA . LEU A 1 433 ? -25.366 4.710 25.962 1.00 91.06 433 LEU A CA 1
ATOM 3252 C C . LEU A 1 433 ? -25.624 3.470 26.823 1.00 91.06 433 LEU A C 1
ATOM 3254 O O . LEU A 1 433 ? -25.668 2.356 26.305 1.00 91.06 433 LEU A O 1
ATOM 3258 N N . GLU A 1 434 ? -25.854 3.650 28.123 1.00 92.88 434 GLU A N 1
ATOM 3259 C CA . GLU A 1 434 ? -26.224 2.553 29.015 1.00 92.88 434 GLU A CA 1
ATOM 3260 C C . GLU A 1 434 ? -27.566 1.914 28.616 1.00 92.88 434 GLU A C 1
ATOM 3262 O O . GLU A 1 434 ? -27.715 0.693 28.677 1.00 92.88 434 GLU A O 1
ATOM 3267 N N . ASP A 1 435 ? -28.536 2.711 28.153 1.00 93.38 435 ASP A N 1
ATOM 3268 C CA . ASP A 1 435 ? -29.798 2.186 27.629 1.00 93.38 435 ASP A CA 1
ATOM 3269 C C . ASP A 1 435 ? -29.579 1.306 26.396 1.00 93.38 435 ASP A C 1
ATOM 3271 O O . ASP A 1 435 ? -30.237 0.271 26.273 1.00 93.38 435 ASP A O 1
ATOM 3275 N N . LEU A 1 436 ? -28.655 1.686 25.507 1.00 91.00 436 LEU A N 1
ATOM 3276 C CA . LEU A 1 436 ? -28.292 0.889 24.333 1.00 91.00 436 LEU A CA 1
ATOM 3277 C C . LEU A 1 436 ? -27.626 -0.428 24.742 1.00 91.00 436 LEU A C 1
ATOM 3279 O O . LEU A 1 436 ? -28.079 -1.494 24.323 1.00 91.00 436 LEU A O 1
ATOM 3283 N N . ILE A 1 437 ? -26.629 -0.373 25.629 1.00 90.69 437 ILE A N 1
ATOM 3284 C CA . ILE A 1 437 ? -25.931 -1.563 26.138 1.00 90.69 437 ILE A CA 1
ATOM 3285 C C . ILE A 1 437 ? -26.931 -2.534 26.780 1.00 90.69 437 ILE A C 1
ATOM 3287 O O . ILE A 1 437 ? -26.923 -3.726 26.473 1.00 90.69 437 ILE A O 1
ATOM 3291 N N . ARG A 1 438 ? -27.863 -2.033 27.606 1.00 91.81 438 ARG A N 1
ATOM 3292 C CA . ARG A 1 438 ? -28.917 -2.848 28.243 1.00 91.81 438 ARG A CA 1
ATOM 3293 C C . ARG A 1 438 ? -29.874 -3.497 27.236 1.00 91.81 438 ARG A C 1
ATOM 3295 O O . ARG A 1 438 ? -30.441 -4.546 27.531 1.00 91.81 438 ARG A O 1
ATOM 3302 N N . GLN A 1 439 ? -30.034 -2.912 26.050 1.00 89.94 439 GLN A N 1
ATOM 3303 C CA . GL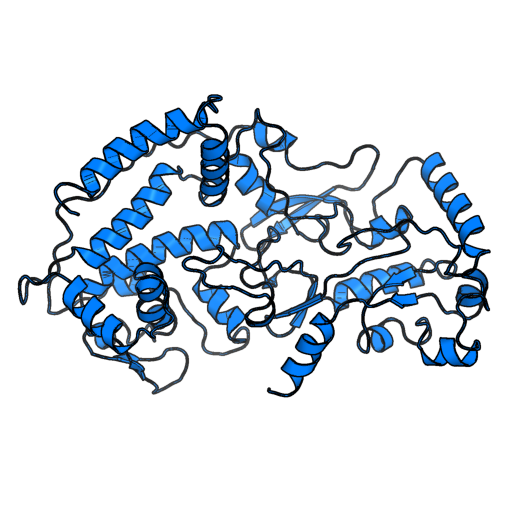N A 1 439 ? -30.789 -3.487 24.929 1.00 89.94 439 GLN A CA 1
ATOM 3304 C C . GLN A 1 439 ? -29.953 -4.458 24.076 1.00 89.94 439 GLN A C 1
ATOM 3306 O O . GLN A 1 439 ? -30.444 -4.978 23.076 1.00 89.94 439 GLN A O 1
ATOM 3311 N N . GLY A 1 440 ? -28.692 -4.699 24.445 1.00 88.81 440 GLY A N 1
ATOM 3312 C CA . GLY A 1 440 ? -27.739 -5.484 23.665 1.00 88.81 440 GLY A CA 1
ATOM 3313 C C . GLY A 1 440 ? -27.167 -4.732 22.462 1.00 88.81 440 GLY A C 1
ATOM 3314 O O . GLY A 1 440 ? -26.455 -5.337 21.666 1.00 88.81 440 GLY A O 1
ATOM 3315 N N . LYS A 1 441 ? -27.458 -3.432 22.320 1.00 89.81 441 LYS A N 1
ATOM 3316 C CA . LYS A 1 441 ? -26.950 -2.564 21.256 1.00 89.81 441 LYS A CA 1
ATOM 3317 C C . LYS A 1 441 ? -25.601 -1.995 21.685 1.00 89.81 441 LYS A C 1
ATOM 3319 O O . LYS A 1 441 ? -25.514 -1.193 22.608 1.00 89.81 441 LYS A O 1
ATOM 3324 N N . GLN A 1 442 ? -24.542 -2.432 21.016 1.00 86.62 442 GLN A N 1
ATOM 3325 C CA . GLN A 1 442 ? -23.159 -2.120 21.386 1.00 86.62 442 GLN A CA 1
ATOM 3326 C C . GLN A 1 442 ? -22.376 -1.451 20.256 1.00 86.62 442 GLN A C 1
ATOM 3328 O O . GLN A 1 442 ? -21.235 -1.063 20.478 1.00 86.62 442 GLN A O 1
ATOM 3333 N N . VAL A 1 443 ? -22.951 -1.348 19.053 1.00 77.50 443 VAL A N 1
ATOM 3334 C CA . VAL A 1 443 ? -22.302 -0.735 17.888 1.00 77.50 443 VAL A CA 1
ATOM 3335 C C . VAL A 1 443 ? -23.243 0.279 17.252 1.00 77.50 443 VAL A C 1
ATOM 3337 O O . VAL A 1 443 ? -24.327 -0.099 16.814 1.00 77.50 443 VAL A O 1
ATOM 3340 N N . VAL A 1 444 ? -22.837 1.544 17.160 1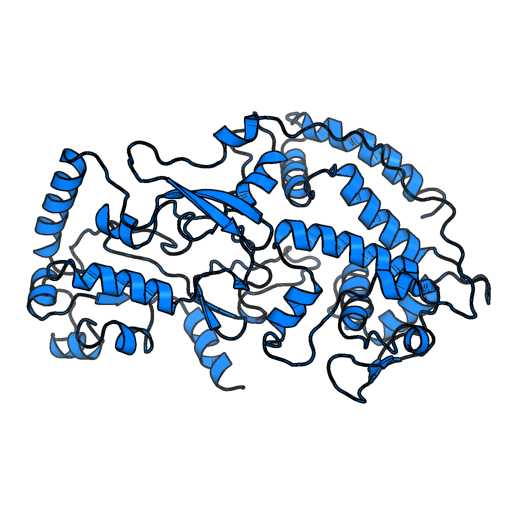.00 75.44 444 VAL A N 1
ATOM 3341 C CA . VAL A 1 444 ? -23.513 2.558 16.325 1.00 75.44 444 VAL A CA 1
ATOM 3342 C C . VAL A 1 444 ? -22.642 2.882 15.124 1.00 75.44 444 VAL A C 1
ATOM 3344 O O . VAL A 1 444 ? -21.445 3.101 15.274 1.00 75.44 444 VAL A O 1
ATOM 3347 N N . LEU A 1 445 ? -23.250 2.955 13.940 1.00 73.38 445 LEU A N 1
ATOM 3348 C CA . LEU A 1 445 ? -22.546 3.351 12.727 1.00 73.38 445 LEU A CA 1
ATOM 3349 C C . LEU A 1 445 ? -22.787 4.819 12.386 1.00 73.38 445 LEU A C 1
ATOM 3351 O O . LEU A 1 445 ? -23.923 5.240 12.186 1.00 73.38 445 LEU A O 1
ATOM 3355 N N . VAL A 1 446 ? -21.707 5.578 12.282 1.00 64.12 446 VAL A N 1
ATOM 3356 C CA . VAL A 1 446 ? -21.630 6.978 11.893 1.00 64.12 446 VAL A CA 1
ATOM 3357 C C . VAL A 1 446 ? -20.757 7.043 10.647 1.00 64.12 446 VAL A C 1
ATOM 3359 O O . VAL A 1 446 ? -19.538 6.984 10.731 1.00 64.12 446 VAL A O 1
ATOM 3362 N N . SER A 1 447 ? -21.373 7.137 9.472 1.00 61.19 447 SER A N 1
ATOM 3363 C CA . SER A 1 447 ? -20.632 7.279 8.216 1.00 61.19 447 SER A CA 1
ATOM 3364 C C . SER A 1 447 ? -20.653 8.729 7.738 1.00 61.19 447 SER A C 1
ATOM 3366 O O . SER A 1 447 ? -21.688 9.394 7.827 1.00 61.19 447 SER A O 1
ATOM 3368 N N . GLY A 1 448 ? -19.530 9.212 7.202 1.00 51.44 448 GLY A N 1
ATOM 3369 C CA . GLY A 1 448 ? -19.425 10.537 6.597 1.00 51.44 448 GLY A CA 1
ATOM 3370 C C . GLY A 1 448 ? -18.399 10.599 5.465 1.00 51.44 448 GLY A C 1
ATOM 3371 O O . GLY A 1 448 ? -17.209 10.674 5.725 1.00 51.44 448 GLY A O 1
ATOM 3372 N N . SER A 1 449 ? -18.874 10.590 4.215 1.00 50.88 449 SER A N 1
ATOM 3373 C CA . SER A 1 449 ? -18.455 11.431 3.072 1.00 50.88 449 SER A CA 1
ATOM 3374 C C . SER A 1 449 ? -19.186 10.972 1.793 1.00 50.88 449 SER A C 1
ATOM 3376 O O . SER A 1 449 ? -19.725 9.863 1.729 1.00 50.88 449 SER A O 1
ATOM 3378 N N . GLU A 1 450 ? -19.204 11.821 0.761 1.00 45.88 450 GLU A N 1
ATOM 3379 C CA . GLU A 1 450 ? -19.759 11.536 -0.574 1.00 45.88 450 GLU A CA 1
ATOM 3380 C C . GLU A 1 450 ? -19.015 10.406 -1.323 1.00 45.88 450 GLU A C 1
ATOM 3382 O O . GLU A 1 450 ? -19.587 9.817 -2.241 1.00 45.88 450 GLU A O 1
ATOM 3387 N N . ALA A 1 451 ? -17.793 10.031 -0.909 1.00 43.12 451 ALA A N 1
ATOM 3388 C CA . ALA A 1 451 ? -16.982 8.977 -1.540 1.00 43.12 451 ALA A CA 1
ATOM 3389 C C . ALA A 1 451 ? -17.630 7.580 -1.465 1.00 43.12 451 ALA A C 1
ATOM 3391 O O . ALA A 1 451 ? -17.417 6.735 -2.336 1.00 43.12 451 ALA A O 1
ATOM 3392 N N . ASN A 1 452 ? -18.518 7.363 -0.489 1.00 46.69 452 ASN A N 1
ATOM 3393 C CA . ASN A 1 452 ? -19.347 6.161 -0.427 1.00 46.69 452 ASN A CA 1
ATOM 3394 C C . ASN A 1 452 ? -20.198 5.975 -1.691 1.00 46.69 452 ASN A C 1
ATOM 3396 O O . ASN A 1 452 ? -20.403 4.842 -2.119 1.00 46.69 452 ASN A O 1
ATOM 3400 N N . SER A 1 453 ? -20.657 7.058 -2.332 1.00 42.84 453 SER A N 1
ATOM 3401 C CA . SER A 1 453 ? -21.457 6.951 -3.559 1.00 42.84 453 SER A CA 1
ATOM 3402 C C . SER A 1 453 ? -20.690 6.254 -4.692 1.00 42.84 453 SER A C 1
ATOM 3404 O O . SER A 1 453 ? -21.271 5.427 -5.393 1.00 42.84 453 SER A O 1
ATOM 3406 N N . LEU A 1 454 ? -19.377 6.479 -4.813 1.00 40.19 454 LEU A N 1
ATOM 3407 C CA . LEU A 1 454 ? -18.524 5.866 -5.840 1.00 40.19 454 LEU A CA 1
ATOM 3408 C C . LEU A 1 454 ? -18.248 4.377 -5.576 1.00 40.19 454 LEU A C 1
ATOM 3410 O O . LEU A 1 454 ? -18.276 3.580 -6.516 1.00 40.19 454 LEU A O 1
ATOM 3414 N N . MET A 1 455 ? -18.075 3.975 -4.310 1.00 40.00 455 MET A N 1
ATOM 3415 C CA . MET A 1 455 ? -17.945 2.558 -3.932 1.00 40.00 455 MET A CA 1
ATOM 3416 C C . MET A 1 455 ? -19.204 1.739 -4.249 1.00 40.00 455 MET A C 1
ATOM 3418 O O . MET A 1 455 ? -19.098 0.564 -4.601 1.00 40.00 455 MET A O 1
ATOM 3422 N N . PHE A 1 456 ? -20.395 2.340 -4.172 1.00 42.31 456 PHE A N 1
ATOM 3423 C CA . PHE A 1 456 ? -21.632 1.658 -4.560 1.00 42.31 456 PHE A CA 1
ATOM 3424 C C . PHE A 1 456 ? -21.821 1.594 -6.086 1.00 42.31 456 PHE A C 1
ATOM 3426 O O . PHE A 1 456 ? -22.321 0.586 -6.585 1.00 42.31 456 PHE A O 1
ATOM 3433 N N . TYR A 1 457 ? -21.355 2.594 -6.845 1.00 37.59 457 TYR A N 1
ATOM 3434 C CA . TYR A 1 457 ? -21.463 2.596 -8.313 1.00 37.59 457 TYR A CA 1
ATOM 3435 C C . TYR A 1 457 ? -20.522 1.606 -9.021 1.00 37.59 457 TYR A C 1
ATOM 3437 O O . TYR A 1 457 ? -20.844 1.143 -10.117 1.00 37.59 457 TYR A O 1
ATOM 3445 N N . SER A 1 458 ? -19.383 1.236 -8.425 1.00 35.81 458 SER A N 1
ATOM 3446 C CA . SER A 1 458 ? -18.447 0.278 -9.040 1.00 35.81 458 SER A CA 1
ATOM 3447 C C . SER A 1 458 ? -18.950 -1.175 -9.024 1.00 35.81 458 SER A C 1
ATOM 3449 O O . SER A 1 458 ? -18.539 -1.967 -9.872 1.00 35.81 458 SER A O 1
ATOM 3451 N N . ARG A 1 459 ? -19.905 -1.519 -8.144 1.00 36.88 459 ARG A N 1
ATOM 3452 C CA . ARG A 1 459 ? -20.580 -2.833 -8.128 1.00 36.88 459 ARG A CA 1
ATOM 3453 C C . ARG A 1 459 ? -21.578 -3.037 -9.272 1.00 36.88 459 ARG A C 1
ATOM 3455 O O . ARG A 1 459 ? -21.878 -4.179 -9.598 1.00 36.88 459 ARG A O 1
ATOM 3462 N N . GLU A 1 460 ? -22.084 -1.974 -9.897 1.00 31.30 460 GLU A N 1
ATOM 3463 C CA . GLU A 1 460 ? -23.107 -2.088 -10.952 1.00 31.30 460 GLU A CA 1
ATOM 3464 C C . GLU A 1 460 ? -22.532 -2.275 -12.370 1.00 31.30 460 GLU A C 1
ATOM 3466 O O . GLU A 1 460 ? -23.290 -2.339 -13.339 1.00 31.30 460 GLU A O 1
ATOM 3471 N N . ARG A 1 461 ? -21.203 -2.374 -12.526 1.00 28.78 461 ARG A N 1
ATOM 3472 C CA . ARG A 1 461 ? -20.547 -2.532 -13.841 1.00 28.78 461 ARG A CA 1
ATOM 3473 C C . ARG A 1 461 ? -19.621 -3.746 -13.985 1.00 28.78 461 ARG A C 1
ATOM 3475 O O . ARG A 1 461 ? -18.862 -3.781 -14.952 1.00 28.78 461 ARG A O 1
ATOM 3482 N N . SER A 1 462 ? -19.681 -4.726 -13.082 1.00 29.02 462 SER A N 1
ATOM 3483 C CA . SER A 1 462 ? -18.994 -6.019 -13.261 1.00 29.02 462 SER A CA 1
ATOM 3484 C C . SER A 1 462 ? -19.904 -7.079 -13.865 1.00 29.02 462 SER A C 1
ATOM 3486 O O . SER A 1 462 ? -20.946 -7.347 -13.223 1.00 29.02 462 SER A O 1
#

pLDDT: mean 82.06, std 15.78, range [27.77, 97.25]

InterPro domains:
  IPR017946 PLC-like phosphodiesterase, TIM beta/alpha-barrel domain superfamily [G3DSA:3.20.20.190] (253-453)
  IPR017946 PLC-like phosphodiesterase, TIM beta/alpha-barrel domain superfamily [SSF51695] (270-447)
  IPR051008 Telomere Capping Maintenance Protein [PTHR35518] (92-460)

Foldseek 3Di:
DQPPVQVCCLVCCVVPLVVLCVCPVVNVVVVVVSLVLLLLAAPQGDSSRLVLLLVQLVQLLFAKAWPVVRDTLNVQVVVQLVVPDDPQQQDPVCSLCPVANVVQQQADLVCQLVQLQDQWGHGLQDHPDTHGHTNSHLSCLSSLSNLVSVQSSVCLQQVDGPQVLQCFLVLNPVPPGGGHNCSVSSVPRDGPIDIDGRPDGRDDDSDGDDQDPLLVVQPDDDPQKDADWDWDAAPVRQIDTAGAAQGIDGPPVLLVVLVVLVVVLQQAFPVPHDFAEADLQLLEVNLPFQSSQSVSSSSWDSVDNPSGDALGRYRHHSNNCVSSGGQEYEFQWADTSNAIFGADDDFPFDDDNRTPTPDCLNRNCRRPNRSGGPVSGHGVLVSLLSVLVSCVVVLQAAHEYADDDSNCVRQPPLEDDVVNCVVLVVDSRSDGSSRSSVSSHRYYHDHDDPVVVSVVVVVVPD